Protein AF-A0A8T4EN71-F1 (afdb_monomer)

Solvent-accessible surface area (backbone atoms only — not comparable to full-atom values): 30707 Å² total; per-residue (Å²): 135,81,90,86,86,80,92,81,84,89,87,89,79,89,80,90,75,80,80,74,76,80,65,79,65,81,75,84,88,74,56,52,52,100,73,46,20,39,49,90,77,58,24,42,78,34,82,88,40,61,31,18,30,46,72,90,82,45,55,76,68,46,44,52,50,46,20,61,64,39,65,84,54,93,65,54,33,30,59,75,48,68,47,80,48,103,48,77,50,21,33,43,33,35,34,26,35,52,88,79,65,52,72,52,74,44,46,31,49,75,70,35,83,61,86,68,72,47,91,58,70,93,58,68,50,77,35,96,89,71,47,74,32,45,45,30,35,79,53,90,45,40,64,51,81,51,93,90,62,90,81,74,81,53,67,31,57,51,50,28,46,74,71,61,17,50,79,48,78,40,86,51,100,91,44,80,46,51,28,23,34,35,82,64,55,49,71,36,48,18,62,44,47,66,69,65,71,50,78,73,69,48,67,52,46,76,68,46,40,61,45,89,77,63,80,91,57,81,55,36,16,15,25,61,73,67,45,63,23,53,18,65,53,56,38,21,33,62,65,77,38,62,31,31,31,83,35,65,42,60,71,76,82,50,41,54,85,73,38,72,50,72,79,74,60,84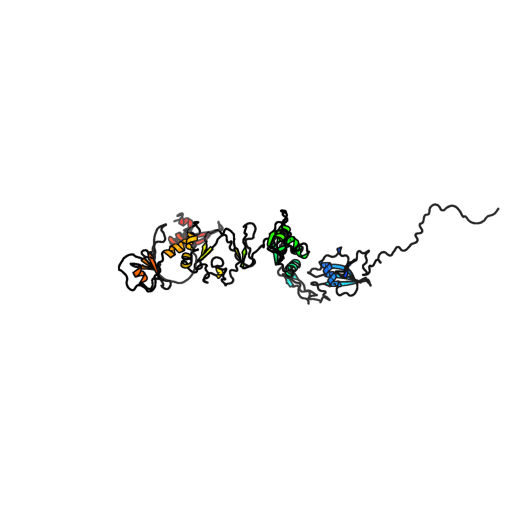,90,79,59,71,102,70,45,31,83,97,34,88,55,80,51,67,23,45,53,52,65,48,18,44,59,50,38,60,44,55,51,63,45,66,46,96,50,40,48,29,51,29,46,74,66,71,77,72,61,64,53,98,90,39,22,22,60,84,19,45,82,27,15,48,89,66,81,40,26,83,20,72,36,65,64,58,35,45,72,35,87,64,47,39,67,59,51,64,77,55,90,62,88,52,27,52,65,66,44,48,54,38,58,63,47,73,50,53,46,70,52,64,88,77,58,55,92,75,65,78,92,57,82,54,42,14,18,18,30,46,51,92,86,58,87,60,94,53,72,56,54,52,45,65,24,50,19,67,55,57,25,33,42,36,85,63,30,46,27,30,31,86,38,65,49,70,63,87,80,75,93,43,93,92,69,74,86,83,90,84,82,88,82,84,88,81,89,86,85,86,88,81,80,92,66,86,72,57,65,30,62,50,49,30,45,71,73,59,17,48,80,44,81,42,78,35,86,89,74,78,45,77,44,51,32,22,35,33,84,88,71,54,74,40,46,21,61,46,43,67,70,60,76,47,135

Nearest PDB structures (foldseek):
  3ka5-assembly1_A  TM=4.437E-01  e=6.310E+00  Clostridium acetobutylicum
  3q6c-assembly4_D  TM=4.596E-01  e=3.217E+00  Klebsiella variicola At-22
  7kvc-assembly1_A  TM=3.735E-01  e=4.766E+00  Mal de Rio Cuarto virus
  7wta-assembly1_B  TM=4.290E-01  e=1.941E+00  Homo sapiens
  3er0-assembly2_B  TM=2.800E-01  e=2.718E+00  Saccharomyces cerevisiae

Structure (mmCIF, N/CA/C/O backbone):
data_AF-A0A8T4EN71-F1
#
_entry.id   AF-A0A8T4EN71-F1
#
loop_
_atom_site.group_PDB
_atom_site.id
_atom_site.type_symbol
_atom_site.label_atom_id
_atom_site.label_alt_id
_atom_site.label_comp_id
_atom_site.label_asym_id
_atom_site.label_entity_id
_atom_site.label_seq_id
_atom_site.pdbx_PDB_ins_code
_atom_site.Cartn_x
_atom_site.Cartn_y
_atom_site.Cartn_z
_atom_site.occupancy
_atom_site.B_iso_or_equiv
_atom_site.auth_seq_id
_atom_site.auth_comp_id
_atom_site.auth_asym_id
_atom_site.auth_atom_id
_atom_site.pdbx_PDB_model_num
ATOM 1 N N . MET A 1 1 ? 93.167 -12.500 -90.443 1.00 37.47 1 MET A N 1
ATOM 2 C CA . MET A 1 1 ? 93.469 -11.074 -90.681 1.00 37.47 1 MET A CA 1
ATOM 3 C C . MET A 1 1 ? 92.365 -10.246 -90.052 1.00 37.47 1 MET A C 1
ATOM 5 O O . MET A 1 1 ? 91.236 -10.373 -90.487 1.00 37.47 1 MET A O 1
ATOM 9 N N . LYS A 1 2 ? 92.750 -9.450 -89.051 1.00 39.34 2 LYS A N 1
ATOM 10 C CA . LYS A 1 2 ? 92.153 -8.197 -88.561 1.00 39.34 2 LYS A CA 1
ATOM 11 C C . LYS A 1 2 ? 90.715 -8.236 -88.004 1.00 39.34 2 LYS A C 1
ATOM 13 O O . LYS A 1 2 ? 89.764 -8.407 -88.746 1.00 39.34 2 LYS A O 1
ATOM 18 N N . THR A 1 3 ? 90.552 -8.258 -86.677 1.00 40.66 3 THR A N 1
ATOM 19 C CA . THR A 1 3 ? 90.273 -7.085 -85.805 1.00 40.66 3 THR A CA 1
ATOM 20 C C . THR A 1 3 ? 89.081 -6.239 -86.266 1.00 40.66 3 THR A C 1
ATOM 22 O O . THR A 1 3 ? 89.237 -5.473 -87.208 1.00 40.66 3 THR A O 1
ATOM 25 N N . GLN A 1 4 ? 87.953 -6.285 -85.542 1.00 45.09 4 GLN A N 1
ATOM 26 C CA . GLN A 1 4 ? 87.479 -5.194 -84.667 1.00 45.09 4 GLN A CA 1
ATOM 27 C C . GLN A 1 4 ? 86.001 -5.361 -84.244 1.00 45.09 4 GLN A C 1
ATOM 29 O O . GLN A 1 4 ? 85.136 -5.663 -85.053 1.00 45.09 4 GLN A O 1
ATOM 34 N N . LEU A 1 5 ? 85.784 -5.070 -82.957 1.00 43.88 5 LEU A N 1
ATOM 35 C CA . LEU A 1 5 ? 84.558 -4.648 -82.270 1.00 43.88 5 LEU A CA 1
ATOM 36 C C . LEU A 1 5 ? 83.468 -5.671 -81.869 1.00 43.88 5 LEU A C 1
ATOM 38 O O . LEU A 1 5 ? 82.535 -5.970 -82.600 1.00 43.88 5 LEU A O 1
ATOM 42 N N . LEU A 1 6 ? 83.567 -6.022 -80.577 1.00 41.00 6 LEU A N 1
ATOM 43 C CA . LEU A 1 6 ? 82.520 -5.919 -79.544 1.00 41.00 6 LEU A CA 1
ATOM 44 C C . LEU A 1 6 ? 81.385 -6.959 -79.527 1.00 41.00 6 LEU A C 1
ATOM 46 O O . LEU A 1 6 ? 80.257 -6.712 -79.928 1.00 41.00 6 LEU A O 1
ATOM 50 N N . ILE A 1 7 ? 81.738 -8.109 -78.941 1.00 45.28 7 ILE A N 1
ATOM 51 C CA . ILE A 1 7 ? 81.052 -8.819 -77.841 1.00 45.28 7 ILE A CA 1
ATOM 52 C C . ILE A 1 7 ? 79.532 -8.588 -77.760 1.00 45.28 7 ILE A C 1
ATOM 54 O O . ILE A 1 7 ? 79.043 -7.768 -76.987 1.00 45.28 7 ILE A O 1
ATOM 58 N N . ALA A 1 8 ? 78.795 -9.415 -78.495 1.00 44.38 8 ALA A N 1
ATOM 59 C CA . ALA A 1 8 ? 77.425 -9.785 -78.180 1.00 44.38 8 ALA A CA 1
ATOM 60 C C . ALA A 1 8 ? 77.404 -11.302 -77.962 1.00 44.38 8 ALA A C 1
ATOM 62 O O . ALA A 1 8 ? 77.708 -12.063 -78.879 1.00 44.38 8 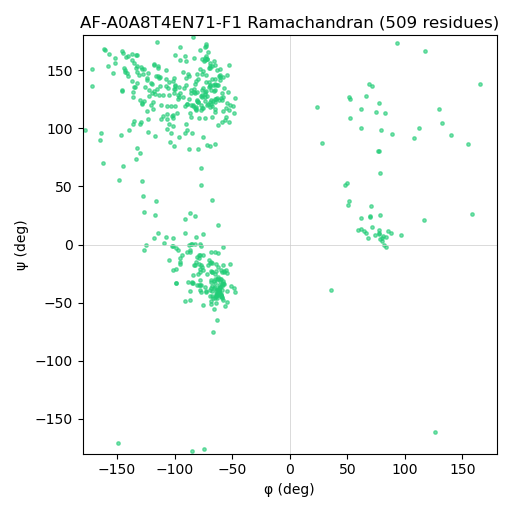ALA A O 1
ATOM 63 N N . GLY A 1 9 ? 77.068 -11.737 -76.749 1.00 48.00 9 GLY A N 1
ATOM 64 C CA . GLY A 1 9 ? 76.777 -13.141 -76.465 1.00 48.00 9 GLY A CA 1
ATOM 65 C C . GLY A 1 9 ? 77.536 -13.711 -75.273 1.00 48.00 9 GLY A C 1
ATOM 66 O O . GLY A 1 9 ? 78.748 -13.878 -75.327 1.00 48.00 9 GLY A O 1
ATOM 67 N N . LEU A 1 10 ? 76.750 -14.100 -74.263 1.00 49.28 10 LEU A N 1
ATOM 68 C CA . LEU A 1 10 ? 77.079 -15.021 -73.169 1.00 49.28 10 LEU A CA 1
ATOM 69 C C . LEU A 1 10 ? 77.948 -14.455 -72.036 1.00 49.28 10 LEU A C 1
ATOM 71 O O . LEU A 1 10 ? 79.136 -14.728 -71.966 1.00 49.28 10 LEU A O 1
ATOM 75 N N . ILE A 1 11 ? 77.309 -13.717 -71.121 1.00 49.50 11 ILE A N 1
ATOM 76 C CA . ILE A 1 11 ? 77.171 -14.036 -69.680 1.00 49.50 11 ILE A CA 1
ATOM 77 C C . ILE A 1 11 ? 76.048 -13.120 -69.159 1.00 49.50 11 ILE A C 1
ATOM 79 O O . ILE A 1 11 ? 76.274 -11.984 -68.762 1.00 49.50 11 ILE A O 1
ATOM 83 N N . VAL A 1 12 ? 74.804 -13.598 -69.221 1.00 45.81 12 VAL A N 1
ATOM 84 C CA . VAL A 1 12 ? 73.702 -13.094 -68.383 1.00 45.81 12 VAL A CA 1
ATOM 85 C C . VAL A 1 12 ? 73.000 -14.327 -67.830 1.00 45.81 12 VAL A C 1
ATOM 87 O O . VAL A 1 12 ? 71.949 -14.754 -68.291 1.00 45.81 12 VAL A O 1
ATOM 90 N N . ALA A 1 13 ? 73.675 -14.958 -66.878 1.00 53.22 13 ALA A N 1
ATOM 91 C CA . ALA A 1 13 ? 73.087 -15.889 -65.936 1.00 53.22 13 ALA A CA 1
ATOM 92 C C . ALA A 1 13 ? 73.497 -15.386 -64.548 1.00 53.22 13 ALA A C 1
ATOM 94 O O . ALA A 1 13 ? 74.685 -15.215 -64.288 1.00 53.22 13 ALA A O 1
ATOM 95 N N . MET A 1 14 ? 72.494 -15.140 -63.702 1.00 53.19 14 MET A N 1
ATOM 96 C CA . MET A 1 14 ? 72.574 -14.677 -62.309 1.00 53.19 14 MET A CA 1
ATOM 97 C C . MET A 1 14 ? 72.844 -13.191 -62.043 1.00 53.19 14 MET A C 1
ATOM 99 O O . MET A 1 14 ? 73.779 -12.880 -61.326 1.00 53.19 14 MET A O 1
ATOM 103 N N . ILE A 1 15 ? 71.949 -12.301 -62.489 1.00 50.62 15 ILE A N 1
ATOM 104 C CA . ILE A 1 15 ? 71.427 -11.211 -61.637 1.00 50.62 15 ILE A CA 1
ATOM 105 C C . ILE A 1 15 ? 69.964 -10.969 -62.049 1.00 50.62 15 ILE A C 1
ATOM 107 O O . ILE A 1 15 ? 69.681 -10.239 -62.995 1.00 50.62 15 ILE A O 1
ATOM 111 N N . ALA A 1 16 ? 69.024 -11.612 -61.356 1.00 52.84 16 ALA A N 1
ATOM 112 C CA . ALA A 1 16 ? 67.621 -11.215 -61.374 1.00 52.84 16 ALA A CA 1
ATOM 113 C C . ALA A 1 16 ? 67.461 -10.019 -60.422 1.00 52.84 16 ALA A C 1
ATOM 115 O O . ALA A 1 16 ? 67.111 -10.192 -59.259 1.00 52.84 16 ALA A O 1
ATOM 116 N N . ILE A 1 17 ? 67.773 -8.807 -60.893 1.00 53.12 17 ILE A N 1
ATOM 117 C CA . ILE A 1 17 ? 67.278 -7.587 -60.249 1.00 53.12 17 ILE A CA 1
ATOM 118 C C . ILE A 1 17 ? 65.954 -7.268 -60.923 1.00 53.12 17 ILE A C 1
ATOM 120 O O . ILE A 1 17 ? 65.888 -6.831 -62.071 1.00 53.12 17 ILE A O 1
ATOM 124 N N . ILE A 1 18 ? 64.905 -7.575 -60.175 1.00 54.84 18 ILE A N 1
ATOM 125 C CA . ILE A 1 18 ? 63.532 -7.162 -60.391 1.00 54.84 18 ILE A CA 1
ATOM 126 C C . ILE A 1 18 ? 63.550 -5.637 -60.536 1.00 54.84 18 ILE A C 1
ATOM 128 O O . ILE A 1 18 ? 63.739 -4.906 -59.566 1.00 54.84 18 ILE A O 1
ATOM 132 N N . GLY A 1 19 ? 63.388 -5.151 -61.764 1.00 50.03 19 GLY A N 1
ATOM 133 C CA . GLY A 1 19 ? 62.968 -3.781 -61.999 1.00 50.03 19 GLY A CA 1
ATOM 134 C C . GLY A 1 19 ? 61.521 -3.664 -61.546 1.00 50.03 19 GLY A C 1
ATOM 135 O O . GLY A 1 19 ? 60.612 -3.832 -62.353 1.00 50.03 19 GLY A O 1
ATOM 136 N N . CYS A 1 20 ? 61.306 -3.431 -60.251 1.00 47.69 20 CYS A N 1
ATOM 137 C CA . CYS A 1 20 ? 60.018 -2.975 -59.758 1.00 47.69 20 CYS A CA 1
ATOM 138 C C . CYS A 1 20 ? 59.764 -1.613 -60.403 1.00 47.69 20 CYS A C 1
ATOM 140 O O . CYS A 1 20 ? 60.331 -0.601 -59.993 1.00 47.69 20 CYS A O 1
ATOM 142 N N . THR A 1 21 ? 58.914 -1.572 -61.424 1.00 47.97 21 THR A N 1
ATOM 143 C CA . THR A 1 21 ? 58.166 -0.357 -61.722 1.00 47.97 21 THR A CA 1
ATOM 144 C C . THR A 1 21 ? 57.407 -0.015 -60.448 1.00 47.97 21 THR A C 1
ATOM 146 O O . THR A 1 21 ? 56.477 -0.735 -60.084 1.00 47.97 21 THR A O 1
ATOM 149 N N . TYR A 1 22 ? 57.838 1.028 -59.736 1.00 50.06 22 TYR A N 1
ATOM 150 C CA . TYR A 1 22 ? 57.062 1.613 -58.649 1.00 50.06 22 TYR A CA 1
ATOM 151 C C . TYR A 1 22 ? 55.803 2.207 -59.279 1.00 50.06 22 TYR A C 1
ATOM 153 O O . TYR A 1 22 ? 55.768 3.356 -59.711 1.00 50.06 22 TYR A O 1
ATOM 161 N N . GLN A 1 23 ? 54.785 1.366 -59.428 1.00 51.16 23 GLN A N 1
ATOM 162 C CA . GLN A 1 23 ? 53.415 1.828 -59.402 1.00 51.16 23 GLN A CA 1
ATOM 163 C C . GLN A 1 23 ? 53.247 2.349 -57.973 1.00 51.16 23 GLN A C 1
ATOM 165 O O . GLN A 1 23 ? 53.428 1.545 -57.052 1.00 51.16 23 GLN A O 1
ATOM 170 N N . PRO A 1 24 ? 52.996 3.650 -57.737 1.00 55.00 24 PRO A N 1
ATOM 171 C CA . PRO A 1 24 ? 52.486 4.033 -56.434 1.00 55.00 24 PRO A CA 1
ATOM 172 C C . PRO A 1 24 ? 51.260 3.148 -56.215 1.00 55.00 24 PRO A C 1
ATOM 174 O O . PRO A 1 24 ? 50.325 3.170 -57.019 1.00 55.00 24 PRO A O 1
ATOM 177 N N . GLY A 1 25 ? 51.326 2.279 -55.204 1.00 55.00 25 GLY A N 1
ATOM 178 C CA . GLY A 1 25 ? 50.149 1.547 -54.768 1.00 55.00 25 GLY A CA 1
ATOM 179 C C . GLY A 1 25 ? 49.030 2.554 -54.497 1.00 55.00 25 GLY A C 1
ATOM 180 O O . GLY A 1 25 ? 49.333 3.729 -54.246 1.00 55.00 25 GLY A O 1
ATOM 181 N N . PRO A 1 26 ? 47.755 2.141 -54.585 1.00 55.28 26 PRO A N 1
ATOM 182 C CA . PRO A 1 26 ? 46.658 3.015 -54.195 1.00 55.28 26 PRO A CA 1
ATOM 183 C C . PRO A 1 26 ? 47.010 3.626 -52.839 1.00 55.28 26 PRO A C 1
ATOM 185 O O . PRO A 1 26 ? 47.426 2.908 -51.930 1.00 55.28 26 PRO A O 1
ATOM 188 N N . ILE A 1 27 ? 46.965 4.955 -52.752 1.00 54.03 27 ILE A N 1
ATOM 189 C CA . ILE A 1 27 ? 47.216 5.673 -51.505 1.00 54.03 27 ILE A CA 1
ATOM 190 C C . ILE A 1 27 ? 46.168 5.142 -50.523 1.00 54.03 27 ILE A C 1
ATOM 192 O O . ILE A 1 27 ? 44.982 5.423 -50.680 1.00 54.03 27 ILE A O 1
ATOM 196 N N . VAL A 1 28 ? 46.589 4.293 -49.586 1.00 54.38 28 VAL A N 1
ATOM 197 C CA . VAL A 1 28 ? 45.715 3.747 -48.545 1.00 54.38 28 VAL A CA 1
ATOM 198 C C . VAL A 1 28 ? 45.417 4.899 -47.589 1.00 54.38 28 VAL A C 1
ATOM 200 O O . VAL A 1 28 ? 46.356 5.506 -47.073 1.00 54.38 28 VAL A O 1
ATOM 203 N N . GLY A 1 29 ? 44.137 5.238 -47.418 1.00 52.66 29 GLY A N 1
ATOM 204 C CA . GLY A 1 29 ? 43.686 6.357 -46.580 1.00 52.66 29 GLY A CA 1
ATOM 205 C C . GLY A 1 29 ? 42.963 7.494 -47.315 1.00 52.66 29 GLY A C 1
ATOM 206 O O . GLY A 1 29 ? 42.935 8.612 -46.808 1.00 52.66 29 GLY A O 1
ATOM 207 N N . ASN A 1 30 ? 42.405 7.248 -48.505 1.00 61.62 30 ASN A N 1
ATOM 208 C CA . ASN A 1 30 ? 41.468 8.174 -49.164 1.00 61.62 30 ASN A CA 1
ATOM 209 C C . ASN A 1 30 ? 40.150 7.485 -49.563 1.00 61.62 30 ASN A C 1
ATOM 211 O O . ASN A 1 30 ? 39.515 7.845 -50.552 1.00 61.62 30 ASN A O 1
ATOM 215 N N . ASP A 1 31 ? 39.782 6.447 -48.824 1.00 79.12 31 ASP A N 1
ATOM 216 C CA . ASP A 1 31 ? 38.497 5.766 -48.877 1.00 79.12 31 ASP A CA 1
ATOM 217 C C . ASP A 1 31 ? 37.531 6.478 -47.930 1.00 79.12 31 ASP A C 1
ATOM 219 O O . ASP A 1 31 ? 37.3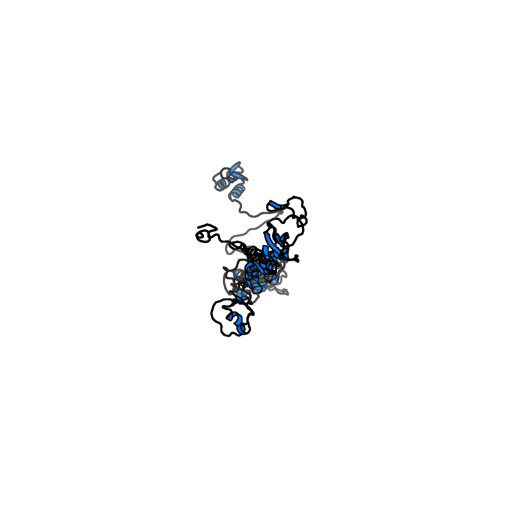81 6.124 -46.765 1.00 79.12 31 ASP A O 1
ATOM 223 N N . LYS A 1 32 ? 36.951 7.566 -48.438 1.00 83.00 32 LYS A N 1
ATOM 224 C CA . LYS A 1 32 ? 35.867 8.281 -47.772 1.00 83.00 32 LYS A CA 1
ATOM 225 C C . LYS A 1 32 ? 34.532 7.880 -48.388 1.00 83.00 32 LYS A C 1
ATOM 227 O O . LYS A 1 32 ? 34.436 7.832 -49.617 1.00 83.00 32 LYS A O 1
ATOM 232 N N . ASP A 1 33 ? 33.529 7.639 -47.553 1.00 83.25 33 ASP A N 1
ATOM 233 C CA . ASP A 1 33 ? 32.143 7.473 -47.999 1.00 83.25 33 ASP A CA 1
ATOM 234 C C . ASP A 1 33 ? 31.498 8.823 -48.397 1.00 83.25 33 ASP A C 1
ATOM 236 O O . ASP A 1 33 ? 32.147 9.877 -48.405 1.00 83.25 33 ASP A O 1
ATOM 240 N N . GLU A 1 34 ? 30.208 8.807 -48.745 1.00 85.06 34 GLU A N 1
ATOM 241 C CA . GLU A 1 34 ? 29.446 10.006 -49.139 1.00 85.06 34 GLU A CA 1
ATOM 242 C C . GLU A 1 34 ? 29.331 11.058 -48.016 1.00 85.06 34 GLU A C 1
ATOM 244 O O . GLU A 1 34 ? 29.106 12.238 -48.300 1.00 85.06 34 GLU A O 1
ATOM 249 N N . HIS A 1 35 ? 29.547 10.659 -46.759 1.00 83.19 35 HIS A N 1
ATOM 250 C CA . HIS A 1 35 ? 29.538 11.515 -45.571 1.00 83.19 35 HIS A CA 1
ATOM 251 C C . HIS A 1 35 ? 30.951 11.933 -45.118 1.00 83.19 35 HIS A C 1
ATOM 253 O O . HIS A 1 35 ? 31.116 12.749 -44.203 1.00 83.19 35 HIS A O 1
ATOM 259 N N . GLY A 1 36 ? 31.989 11.443 -45.800 1.00 86.31 36 GLY A N 1
ATOM 260 C CA . GLY A 1 36 ? 33.386 11.747 -45.517 1.00 86.31 36 GLY A CA 1
ATOM 261 C C . GLY A 1 36 ? 34.041 10.828 -44.482 1.00 86.31 36 GLY A C 1
ATOM 262 O O . GLY A 1 36 ? 35.157 11.141 -44.057 1.00 86.31 36 GLY A O 1
ATOM 263 N N . CYS A 1 37 ? 33.387 9.732 -44.089 1.00 90.19 37 CYS A N 1
ATOM 264 C CA . CYS A 1 37 ? 33.881 8.774 -43.102 1.00 90.19 37 CYS A CA 1
ATOM 265 C C . CYS A 1 37 ? 34.970 7.886 -43.699 1.00 90.19 37 CYS A C 1
ATOM 267 O O . CYS A 1 37 ? 34.830 7.399 -44.817 1.00 90.19 37 CYS A O 1
ATOM 269 N N . ILE A 1 38 ? 36.065 7.683 -42.961 1.00 89.88 38 ILE A N 1
ATOM 270 C CA . ILE A 1 38 ? 37.208 6.886 -43.422 1.00 89.88 38 ILE A CA 1
ATOM 271 C C . ILE A 1 38 ? 37.007 5.426 -43.002 1.00 89.88 38 ILE A C 1
ATOM 273 O O . ILE A 1 38 ? 37.353 5.043 -41.879 1.00 89.88 38 ILE A O 1
ATOM 277 N N . GLU A 1 39 ? 36.482 4.612 -43.915 1.00 83.88 39 GLU A N 1
ATOM 278 C CA . GLU A 1 39 ? 36.129 3.211 -43.650 1.00 83.88 39 GLU A CA 1
ATOM 279 C C . GLU A 1 39 ? 37.348 2.361 -43.257 1.00 83.88 39 GLU A C 1
ATOM 281 O O . GLU A 1 39 ? 37.277 1.555 -42.330 1.00 83.88 39 GLU A O 1
ATOM 286 N N . SER A 1 40 ? 38.509 2.567 -43.889 1.00 86.50 40 SER A N 1
ATOM 287 C CA . SER A 1 40 ? 39.761 1.872 -43.545 1.00 86.50 40 SER A CA 1
ATOM 288 C C . SER A 1 40 ? 40.266 2.186 -42.142 1.00 86.50 40 SER A C 1
ATOM 290 O O . SER A 1 40 ? 41.013 1.395 -41.563 1.00 86.50 40 SER A O 1
ATOM 292 N N . ALA A 1 41 ? 39.857 3.325 -41.585 1.00 85.38 41 ALA A N 1
ATOM 293 C CA . ALA A 1 41 ? 40.091 3.685 -40.198 1.00 85.38 41 ALA A CA 1
ATOM 294 C C . ALA A 1 41 ? 38.935 3.231 -39.292 1.00 85.38 41 ALA A C 1
ATOM 296 O O . ALA A 1 41 ? 38.910 3.616 -38.133 1.00 85.38 41 ALA A O 1
ATOM 297 N N . GLY A 1 42 ? 37.994 2.423 -39.775 1.00 88.19 42 GLY A N 1
ATOM 298 C CA . GLY A 1 42 ? 36.874 1.889 -39.004 1.00 88.19 42 GLY A CA 1
ATOM 299 C C . GLY A 1 42 ? 35.722 2.869 -38.780 1.00 88.19 42 GLY A C 1
ATOM 300 O O . GLY A 1 42 ? 34.788 2.528 -38.073 1.00 88.19 42 GLY A O 1
ATOM 301 N N . TYR A 1 43 ? 35.754 4.073 -39.349 1.00 92.75 43 TYR A N 1
ATOM 302 C CA . TYR A 1 43 ? 34.643 5.007 -39.181 1.00 92.75 43 TYR A CA 1
ATOM 303 C C . TYR A 1 43 ? 33.535 4.715 -40.186 1.00 92.75 43 TYR A C 1
ATOM 305 O O . TYR A 1 43 ? 33.802 4.580 -41.379 1.00 92.75 43 TYR A O 1
ATOM 313 N N . SER A 1 44 ? 32.296 4.694 -39.710 1.00 92.50 44 SER A N 1
ATOM 314 C CA . SER A 1 44 ? 31.092 4.599 -40.537 1.00 92.50 44 SER A CA 1
ATOM 315 C C . SER A 1 44 ? 30.108 5.699 -40.162 1.00 92.50 44 SER A C 1
ATOM 317 O O . SER A 1 44 ? 30.085 6.140 -39.011 1.00 92.50 44 SER A O 1
ATOM 319 N N . TRP A 1 45 ? 29.296 6.147 -41.120 1.00 93.75 45 TRP A N 1
ATOM 320 C CA . TRP A 1 45 ? 28.244 7.120 -40.840 1.00 93.75 45 TRP A CA 1
ATOM 321 C C . TRP A 1 45 ? 27.178 6.539 -39.908 1.00 93.75 45 TRP A C 1
ATOM 323 O O . TRP A 1 45 ? 26.567 5.514 -40.211 1.00 93.75 45 TRP A O 1
ATOM 333 N N . ASP A 1 46 ? 26.933 7.232 -38.800 1.00 94.25 46 ASP A N 1
ATOM 334 C CA . ASP A 1 46 ? 25.870 6.933 -37.852 1.00 94.25 46 ASP A CA 1
ATOM 335 C C . ASP A 1 46 ? 24.761 7.980 -38.007 1.00 94.25 46 ASP A C 1
ATOM 337 O O . ASP A 1 46 ? 24.958 9.168 -37.737 1.00 94.25 46 ASP A O 1
ATOM 341 N N . ALA A 1 47 ? 23.594 7.547 -38.487 1.00 90.88 47 ALA A N 1
ATOM 342 C CA . ALA A 1 47 ? 22.466 8.438 -38.741 1.00 90.88 47 ALA A CA 1
ATOM 343 C C . ALA A 1 47 ? 21.803 8.948 -37.453 1.00 90.88 47 ALA A C 1
ATOM 345 O O . ALA A 1 47 ? 21.214 10.030 -37.471 1.00 90.88 47 ALA A O 1
ATOM 346 N N . ASP A 1 48 ? 21.911 8.202 -36.351 1.00 90.88 48 ASP A N 1
ATOM 347 C CA . ASP A 1 48 ? 21.310 8.571 -35.075 1.00 90.88 48 ASP A CA 1
ATOM 348 C C . ASP A 1 48 ? 22.140 9.630 -34.355 1.00 90.88 48 ASP A C 1
ATOM 350 O O . ASP A 1 48 ? 21.565 10.511 -33.709 1.00 90.88 48 ASP A O 1
ATOM 354 N N . ILE A 1 49 ? 23.466 9.574 -34.492 1.00 94.81 49 ILE A N 1
ATOM 355 C CA . ILE A 1 49 ? 24.400 10.582 -33.971 1.00 94.81 49 ILE A CA 1
ATOM 356 C C . ILE A 1 49 ? 24.558 11.757 -34.950 1.00 94.81 49 ILE A C 1
ATOM 358 O O . ILE A 1 49 ? 24.740 12.896 -34.523 1.00 94.81 49 ILE A O 1
ATOM 362 N N . GLY A 1 50 ? 24.465 11.504 -36.258 1.00 93.50 50 GLY A N 1
ATOM 363 C CA . GLY A 1 50 ? 24.693 12.501 -37.307 1.00 93.50 50 GLY A CA 1
ATOM 364 C C . GLY A 1 50 ? 26.176 12.774 -37.584 1.00 93.50 50 GLY A C 1
ATOM 365 O O . GLY A 1 50 ? 26.526 13.868 -38.030 1.00 93.50 50 GLY A O 1
ATOM 366 N N . ALA A 1 51 ? 27.054 11.808 -37.302 1.00 96.44 51 ALA A N 1
ATOM 367 C CA . ALA A 1 51 ? 28.499 11.917 -37.491 1.00 96.44 51 ALA A CA 1
ATOM 368 C C . ALA A 1 51 ? 29.122 10.578 -37.907 1.00 96.44 51 ALA A C 1
ATOM 370 O O . ALA A 1 51 ? 28.517 9.516 -37.775 1.00 96.44 51 ALA A O 1
ATOM 371 N N . CYS A 1 52 ? 30.368 10.624 -38.377 1.00 96.56 52 CYS A N 1
ATOM 372 C CA . CYS A 1 52 ? 31.180 9.424 -38.538 1.00 96.56 52 CYS A CA 1
ATOM 373 C C . CYS A 1 52 ? 31.641 8.936 -37.165 1.00 96.56 52 CYS A C 1
ATOM 375 O O . CYS A 1 52 ? 32.297 9.684 -36.435 1.00 96.56 52 CYS A O 1
ATOM 377 N N . THR A 1 53 ? 31.336 7.691 -36.820 1.00 96.00 53 THR A N 1
ATOM 378 C CA . THR A 1 53 ? 31.686 7.111 -35.520 1.00 96.00 53 THR A CA 1
ATOM 379 C C . THR A 1 53 ? 32.305 5.731 -35.684 1.00 96.00 53 THR A C 1
ATOM 381 O O . THR A 1 53 ? 32.202 5.087 -36.732 1.00 96.00 53 THR A O 1
ATOM 384 N N . ARG A 1 54 ? 32.972 5.282 -34.624 1.00 93.25 54 ARG A N 1
ATOM 385 C CA . ARG A 1 54 ? 33.221 3.867 -34.363 1.00 93.25 54 ARG A CA 1
ATOM 386 C C . ARG A 1 54 ? 32.254 3.458 -33.272 1.00 93.25 54 ARG A C 1
ATOM 388 O O . ARG A 1 54 ? 32.564 3.579 -32.092 1.00 93.25 54 ARG A O 1
ATOM 395 N N . SER A 1 55 ? 31.061 3.036 -33.664 1.00 80.06 55 SER A N 1
ATOM 396 C CA . SER A 1 55 ? 29.961 2.777 -32.728 1.00 80.06 55 SER A CA 1
ATOM 397 C C . SER A 1 55 ? 30.304 1.757 -31.635 1.00 80.06 55 SER A C 1
ATOM 399 O O . SER A 1 55 ? 29.723 1.809 -30.562 1.00 80.06 55 SER A O 1
ATOM 401 N N . TRP A 1 56 ? 31.287 0.875 -31.852 1.00 85.69 56 TRP A N 1
ATOM 402 C CA . TRP A 1 56 ? 31.762 -0.076 -30.839 1.00 85.69 56 TRP A CA 1
ATOM 403 C C . TRP A 1 56 ? 32.706 0.519 -29.779 1.00 85.69 56 TRP A C 1
ATOM 405 O O . TRP A 1 56 ? 33.026 -0.172 -28.815 1.00 85.69 56 TRP A O 1
ATOM 415 N N . GLU A 1 57 ? 33.217 1.741 -29.970 1.00 90.38 57 GLU A N 1
ATOM 416 C CA . GLU A 1 57 ? 34.090 2.430 -29.002 1.00 90.38 57 GLU A CA 1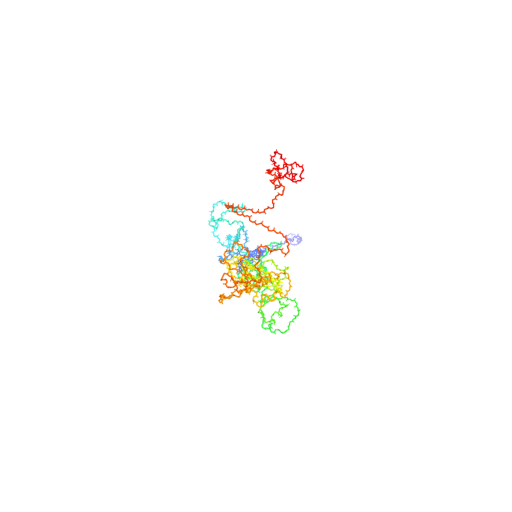
ATOM 417 C C . GLU A 1 57 ? 33.303 3.338 -28.047 1.00 90.38 57 GLU A C 1
ATOM 419 O O . GLU A 1 57 ? 33.882 3.838 -27.086 1.00 90.38 57 GLU A O 1
ATOM 424 N N . LEU A 1 58 ? 32.007 3.545 -28.303 1.00 92.38 58 LEU A N 1
ATOM 425 C CA . LEU A 1 58 ? 31.139 4.420 -27.522 1.00 92.38 58 LEU A CA 1
ATOM 426 C C . LEU A 1 58 ? 30.121 3.587 -26.744 1.00 92.38 58 LEU A C 1
ATOM 428 O O . LEU A 1 58 ? 29.404 2.775 -27.328 1.00 92.38 58 LEU A O 1
ATOM 432 N N . ASP A 1 59 ? 30.019 3.818 -25.439 1.00 91.19 59 ASP A N 1
ATOM 433 C CA . ASP A 1 59 ? 28.851 3.391 -24.671 1.00 91.19 59 ASP A CA 1
ATOM 434 C C . ASP A 1 59 ? 27.625 4.276 -24.982 1.00 91.19 59 ASP A C 1
ATOM 436 O O . ASP A 1 59 ? 27.727 5.316 -25.640 1.00 91.19 59 ASP A O 1
ATOM 440 N N . GLU A 1 60 ? 26.437 3.878 -24.519 1.00 89.44 60 GLU A N 1
ATOM 441 C CA . GLU A 1 60 ? 25.190 4.604 -24.805 1.00 89.44 60 GLU A CA 1
ATOM 442 C C . GLU A 1 60 ? 25.217 6.063 -24.319 1.00 89.44 60 GLU A C 1
ATOM 444 O O . GLU A 1 60 ? 24.660 6.958 -24.964 1.00 89.44 60 GLU A O 1
ATOM 449 N N . SER A 1 61 ? 25.899 6.330 -23.201 1.00 88.44 61 SER A N 1
ATOM 450 C CA . SER A 1 61 ? 26.011 7.672 -22.635 1.00 88.44 61 SER A CA 1
ATOM 451 C C . SER A 1 61 ? 26.942 8.554 -23.473 1.00 88.44 61 SER A C 1
ATOM 453 O O . SER A 1 61 ? 26.605 9.704 -23.769 1.00 88.44 61 SER A O 1
ATOM 455 N N . GLN A 1 62 ? 28.048 7.985 -23.957 1.00 95.38 62 GLN A N 1
ATOM 456 C CA . GLN A 1 62 ? 28.985 8.635 -24.869 1.00 95.38 62 GLN A CA 1
ATOM 457 C C . GLN A 1 62 ? 28.358 8.875 -26.248 1.00 95.38 62 GLN A C 1
ATOM 459 O O . GLN A 1 62 ? 28.535 9.949 -26.823 1.00 95.38 62 GLN A O 1
ATOM 464 N N . ALA A 1 63 ? 27.570 7.926 -26.763 1.00 93.94 63 ALA A N 1
ATOM 465 C CA . ALA A 1 63 ? 26.825 8.073 -28.012 1.00 93.94 63 ALA A CA 1
ATOM 466 C C . ALA A 1 63 ? 25.778 9.198 -27.920 1.00 93.94 63 ALA A C 1
ATOM 468 O O . ALA A 1 63 ? 25.685 10.046 -28.813 1.00 93.94 63 ALA A O 1
ATOM 469 N N . LYS A 1 64 ? 25.037 9.272 -26.805 1.00 94.62 64 LYS A N 1
ATOM 470 C CA . LYS A 1 64 ? 24.095 10.368 -26.528 1.00 94.62 64 LYS A CA 1
ATOM 471 C C . LYS A 1 64 ? 24.811 11.719 -26.415 1.00 94.62 64 LYS A C 1
ATOM 473 O O . LYS A 1 64 ? 24.335 12.705 -26.979 1.00 94.62 64 LYS A O 1
ATOM 478 N N . ALA A 1 65 ? 25.959 11.772 -25.741 1.00 94.31 65 ALA A N 1
ATOM 479 C CA . ALA A 1 65 ? 26.766 12.985 -25.626 1.00 94.31 65 ALA A CA 1
ATOM 480 C C . ALA A 1 65 ? 27.303 13.452 -26.987 1.00 94.31 65 ALA A C 1
ATOM 482 O O . ALA A 1 65 ? 27.194 14.631 -27.325 1.00 94.31 65 ALA A O 1
ATOM 483 N N . ALA A 1 66 ? 27.804 12.521 -27.803 1.00 96.44 66 ALA A N 1
ATOM 484 C CA . ALA A 1 66 ? 28.244 12.791 -29.165 1.00 96.44 66 ALA A CA 1
ATOM 485 C C . ALA A 1 66 ? 27.100 13.342 -30.026 1.00 96.44 66 ALA A C 1
ATOM 487 O O . ALA A 1 66 ? 27.279 14.345 -30.712 1.00 96.44 66 ALA A O 1
ATOM 488 N N . LYS A 1 67 ? 25.899 12.760 -29.934 1.00 96.19 67 LYS A N 1
ATOM 489 C CA . LYS A 1 67 ? 24.708 13.252 -30.641 1.00 96.19 67 LYS A CA 1
ATOM 490 C C . LYS A 1 67 ? 24.372 14.696 -30.268 1.00 96.19 67 LYS A C 1
ATOM 492 O O . LYS A 1 67 ? 24.122 15.514 -31.149 1.00 96.19 67 LYS A O 1
ATOM 497 N N . ILE A 1 68 ? 24.391 15.024 -28.977 1.00 93.44 68 ILE A N 1
ATOM 498 C CA . ILE A 1 68 ? 24.135 16.389 -28.492 1.00 93.44 68 ILE A CA 1
ATOM 499 C C . ILE A 1 68 ? 25.212 17.352 -29.006 1.00 93.44 68 ILE A C 1
ATOM 501 O O . ILE A 1 68 ? 24.873 18.410 -29.528 1.00 93.44 68 ILE A O 1
ATOM 505 N N . ALA A 1 69 ? 26.491 16.971 -28.922 1.00 93.56 69 ALA A N 1
ATOM 506 C CA . ALA A 1 69 ? 27.616 17.776 -29.401 1.00 93.56 69 ALA A CA 1
ATOM 507 C C . ALA A 1 69 ? 27.563 18.054 -30.913 1.00 93.56 69 ALA A C 1
ATOM 509 O O . ALA A 1 69 ? 27.967 19.126 -31.365 1.00 93.56 69 ALA A O 1
ATOM 510 N N . VAL A 1 70 ? 27.074 17.088 -31.694 1.00 94.25 70 VAL A N 1
ATOM 511 C CA . VAL A 1 70 ? 27.000 17.158 -33.159 1.00 94.25 70 VAL A CA 1
ATOM 512 C C . VAL A 1 70 ? 25.752 17.898 -33.641 1.00 94.25 70 VAL A C 1
ATOM 514 O O . VAL A 1 70 ? 25.824 18.601 -34.647 1.00 94.25 70 VAL A O 1
ATOM 517 N N . ALA A 1 71 ? 24.629 17.807 -32.922 1.00 90.44 71 ALA A N 1
ATOM 518 C CA . ALA A 1 71 ? 23.343 18.396 -33.305 1.00 90.44 71 ALA A CA 1
ATOM 519 C C . ALA A 1 71 ? 23.375 19.873 -33.776 1.00 90.44 71 ALA A C 1
ATOM 521 O O . ALA A 1 71 ? 22.670 20.185 -34.740 1.00 90.44 71 ALA A O 1
ATOM 522 N N . PRO A 1 72 ? 24.142 20.803 -33.166 1.00 84.12 72 PRO A N 1
ATOM 523 C CA . PRO A 1 72 ? 24.195 22.193 -33.634 1.00 84.12 72 PRO A CA 1
ATOM 524 C C . PRO A 1 72 ? 25.081 22.409 -34.874 1.00 84.12 72 PRO A C 1
ATOM 526 O O . PRO A 1 72 ? 25.095 23.509 -35.434 1.00 84.12 72 PRO A O 1
ATOM 529 N N . LEU A 1 73 ? 25.849 21.407 -35.310 1.00 81.50 73 LEU A N 1
ATOM 530 C CA . LEU A 1 73 ? 26.790 21.534 -36.418 1.00 81.50 73 LEU A CA 1
ATOM 531 C C . LEU A 1 73 ? 26.078 21.387 -37.768 1.00 81.50 73 LEU A C 1
ATOM 533 O O . LEU A 1 73 ? 25.232 20.526 -37.975 1.00 81.50 73 LEU A O 1
ATOM 537 N N . SER A 1 74 ? 26.458 22.229 -38.728 1.00 81.38 74 SER A N 1
ATOM 538 C CA . SER A 1 74 ? 25.882 22.240 -40.086 1.00 81.38 74 SER A CA 1
ATOM 539 C C . SER A 1 74 ? 26.761 21.547 -41.131 1.00 81.38 74 SER A C 1
ATOM 541 O O . SER A 1 74 ? 26.474 21.597 -42.328 1.00 81.38 74 SER A O 1
ATOM 543 N N . TYR A 1 75 ? 27.855 20.928 -40.695 1.00 83.12 75 TYR A N 1
ATOM 544 C CA . TYR A 1 75 ? 28.852 20.282 -41.540 1.00 83.12 75 TYR A CA 1
ATOM 545 C C . TYR A 1 75 ? 29.200 18.894 -40.990 1.00 83.12 75 TYR A C 1
ATOM 547 O O . TYR A 1 75 ? 29.121 18.687 -39.779 1.00 83.12 75 TYR A O 1
ATOM 555 N N . PRO A 1 76 ? 29.605 17.946 -41.854 1.00 86.12 76 PRO A N 1
ATOM 556 C CA . PRO A 1 76 ? 29.918 16.589 -41.429 1.00 86.12 76 PRO A CA 1
ATOM 557 C C . PRO A 1 76 ? 31.201 16.546 -40.593 1.00 86.12 76 PRO A C 1
ATOM 559 O O . PRO A 1 76 ? 32.215 17.178 -40.924 1.00 86.12 76 PRO A O 1
ATOM 562 N N . VAL A 1 77 ? 31.150 15.764 -39.520 1.00 95.25 77 VAL A N 1
ATOM 563 C CA . VAL A 1 77 ? 32.247 15.574 -38.570 1.00 95.25 77 VAL A CA 1
ATOM 564 C C . VAL A 1 77 ? 32.448 14.097 -38.248 1.00 95.25 77 VAL A C 1
ATOM 566 O O . VAL A 1 77 ? 31.581 13.260 -38.498 1.00 95.25 77 VAL A O 1
ATOM 569 N N . THR A 1 78 ? 33.610 13.796 -37.685 1.00 96.12 78 THR A N 1
ATOM 570 C CA . THR A 1 78 ? 33.983 12.503 -37.124 1.00 96.12 78 THR A CA 1
ATOM 571 C C . THR A 1 78 ? 34.151 12.654 -35.618 1.00 96.12 78 THR A C 1
ATOM 573 O O . THR A 1 78 ? 34.869 13.552 -35.175 1.00 96.12 78 THR A O 1
ATOM 576 N N . VAL A 1 79 ? 33.504 11.786 -34.842 1.00 97.00 79 VAL A N 1
ATOM 577 C CA . VAL A 1 79 ? 33.710 11.686 -33.390 1.00 97.00 79 VAL A CA 1
ATOM 578 C C . VAL A 1 79 ? 35.015 10.943 -33.160 1.00 97.00 79 VAL A C 1
ATOM 580 O O . VAL A 1 79 ? 35.136 9.788 -33.559 1.00 97.00 79 VAL A O 1
ATOM 583 N N . ILE A 1 80 ? 36.003 11.617 -32.576 1.00 95.81 80 ILE A N 1
ATOM 584 C CA . ILE A 1 80 ? 37.336 11.049 -32.360 1.00 95.81 80 ILE A CA 1
ATOM 585 C C . ILE A 1 80 ? 37.420 10.362 -31.002 1.00 95.81 80 ILE A C 1
ATOM 587 O O . ILE A 1 80 ? 37.909 9.240 -30.919 1.00 95.81 80 ILE A O 1
ATOM 591 N N . GLU A 1 81 ? 36.966 11.045 -29.955 1.00 94.88 81 GLU A N 1
ATOM 592 C CA . GLU A 1 81 ? 37.038 10.575 -28.575 1.00 94.88 81 GLU A CA 1
ATOM 593 C C . GLU A 1 81 ? 35.917 11.223 -27.755 1.00 94.88 81 GLU A C 1
ATOM 595 O O . GLU A 1 81 ? 35.513 12.357 -28.025 1.00 94.88 81 GLU A O 1
ATOM 600 N N . VAL A 1 82 ? 35.404 10.495 -26.763 1.00 96.00 82 VAL A N 1
ATOM 601 C CA . VAL A 1 82 ? 34.429 11.007 -25.796 1.00 96.00 82 VAL A CA 1
ATOM 602 C C . VAL A 1 82 ? 34.924 10.684 -24.392 1.00 96.00 82 VAL A C 1
ATOM 604 O O . VAL A 1 82 ? 34.860 9.536 -23.953 1.00 96.00 82 VAL A O 1
ATOM 607 N N . GLU A 1 83 ? 35.415 11.691 -23.675 1.00 94.81 83 GLU A N 1
ATOM 608 C CA . GLU A 1 83 ? 35.869 11.542 -22.293 1.00 94.81 83 GLU A CA 1
ATOM 609 C C . GLU A 1 83 ? 34.705 11.791 -21.326 1.00 94.81 83 GLU A C 1
ATOM 611 O O . GLU A 1 83 ? 34.105 12.868 -21.311 1.00 94.81 83 GLU A O 1
ATOM 616 N N . THR A 1 84 ? 34.384 10.797 -20.496 1.00 89.81 84 THR A N 1
ATOM 617 C CA . THR A 1 84 ? 33.385 10.932 -19.427 1.00 89.81 84 THR A CA 1
ATOM 618 C C . THR A 1 84 ? 34.012 11.617 -18.217 1.00 89.81 84 THR A C 1
ATOM 620 O O . THR A 1 84 ? 35.009 11.148 -17.664 1.00 89.81 84 THR A O 1
ATOM 623 N N . LEU A 1 85 ? 33.409 12.715 -17.765 1.00 82.31 85 LEU A N 1
ATOM 624 C CA . LEU A 1 85 ? 33.907 13.493 -16.632 1.00 82.31 85 LEU A CA 1
ATOM 625 C C . LEU A 1 85 ? 33.221 13.093 -15.319 1.00 82.31 85 LEU A C 1
ATOM 627 O O . LEU A 1 85 ? 32.222 12.380 -15.291 1.00 82.31 85 LEU A O 1
ATOM 631 N N . ARG A 1 86 ? 33.745 13.583 -14.187 1.00 78.44 86 ARG A N 1
ATOM 632 C CA . ARG A 1 86 ? 33.202 13.310 -12.840 1.00 78.44 86 ARG A CA 1
ATOM 633 C C . ARG A 1 86 ? 31.942 14.131 -12.512 1.00 78.44 86 ARG A C 1
ATOM 635 O O . ARG A 1 86 ? 31.889 14.785 -11.475 1.00 78.44 86 ARG A O 1
ATOM 642 N N . CYS A 1 87 ? 30.945 14.105 -13.388 1.00 70.00 87 CYS A N 1
ATOM 643 C CA . CYS A 1 87 ? 29.573 14.533 -13.116 1.00 70.00 87 CYS A CA 1
ATOM 644 C C . CYS A 1 87 ? 28.616 13.871 -14.115 1.00 70.00 87 CYS A C 1
ATOM 646 O O . CYS A 1 87 ? 29.019 13.488 -15.213 1.00 70.00 87 CYS A O 1
ATOM 648 N N . VAL A 1 88 ? 27.352 13.688 -13.731 1.00 72.12 88 VAL A N 1
ATOM 649 C CA . VAL A 1 88 ? 26.382 13.032 -14.612 1.00 72.12 88 VAL A CA 1
ATOM 6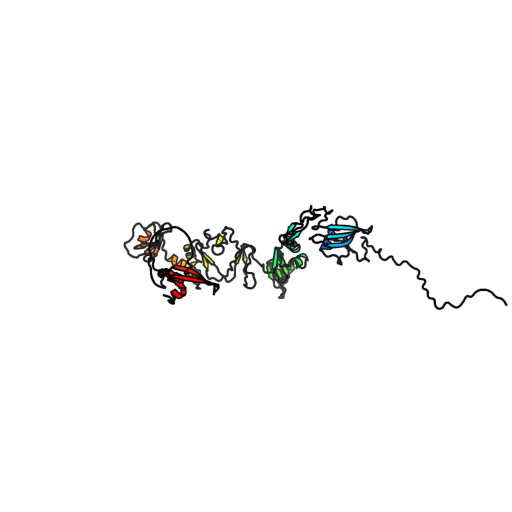50 C C . VAL A 1 88 ? 26.003 13.977 -15.752 1.00 72.12 88 VAL A C 1
ATOM 652 O O . VAL A 1 88 ? 25.731 15.149 -15.524 1.00 72.12 88 VAL A O 1
ATOM 655 N N . GLY A 1 89 ? 26.018 13.480 -16.991 1.00 79.62 89 GLY A N 1
ATOM 656 C CA . GLY A 1 89 ? 25.786 14.317 -18.171 1.00 79.62 89 GLY A CA 1
ATOM 657 C C . GLY A 1 89 ? 26.987 15.176 -18.580 1.00 79.62 89 GLY A C 1
ATOM 658 O O . GLY A 1 89 ? 26.834 16.054 -19.430 1.00 79.62 89 GLY A O 1
ATOM 659 N N . CYS A 1 90 ? 28.165 14.949 -17.987 1.00 86.19 90 CYS A N 1
ATOM 660 C CA . CYS A 1 90 ? 29.374 15.700 -18.290 1.00 86.19 90 CYS A CA 1
ATOM 661 C C . CYS A 1 90 ? 30.337 14.922 -19.180 1.00 86.19 90 CYS A C 1
ATOM 663 O O . CYS A 1 90 ? 30.875 13.890 -18.776 1.00 86.19 90 CYS A O 1
ATOM 665 N N . PHE A 1 91 ? 30.609 15.474 -20.356 1.00 94.00 91 PHE A N 1
ATOM 666 C CA . PHE A 1 91 ? 31.470 14.848 -21.350 1.00 94.00 91 PHE A CA 1
ATOM 667 C C . PHE A 1 91 ? 32.327 15.893 -22.036 1.00 94.00 91 PHE A C 1
ATOM 669 O O . PHE A 1 91 ? 31.876 17.018 -22.253 1.00 94.00 91 PHE A O 1
ATOM 676 N N . ASP A 1 92 ? 33.528 15.499 -22.420 1.00 93.50 92 ASP A N 1
ATOM 677 C CA . ASP A 1 92 ? 34.342 16.240 -23.366 1.00 93.50 92 ASP A CA 1
ATOM 678 C C . ASP A 1 92 ? 34.394 15.430 -24.670 1.00 93.50 92 ASP A C 1
ATOM 680 O O . ASP A 1 92 ? 34.934 14.327 -24.721 1.00 93.50 92 ASP A O 1
ATOM 684 N N . VAL A 1 93 ? 33.748 15.952 -25.717 1.00 95.31 93 VAL A N 1
ATOM 685 C CA . VAL A 1 93 ? 33.613 15.292 -27.024 1.00 95.31 93 VAL A CA 1
ATOM 686 C C . VAL A 1 93 ? 34.606 15.920 -27.996 1.00 95.31 93 VAL A C 1
ATOM 688 O O . VAL A 1 93 ? 34.431 17.070 -28.405 1.00 95.31 93 VAL A O 1
ATOM 691 N N . GLU A 1 94 ? 35.640 15.176 -28.390 1.00 96.50 94 GLU A N 1
ATOM 692 C CA . GLU A 1 94 ? 36.579 15.602 -29.428 1.00 96.50 94 GLU A CA 1
ATOM 693 C C . GLU A 1 94 ? 36.010 15.266 -30.814 1.00 96.50 94 GLU A C 1
ATOM 695 O O . GLU A 1 94 ? 35.773 14.105 -31.162 1.00 96.50 94 GLU A O 1
ATOM 700 N N . LEU A 1 95 ? 35.813 16.296 -31.634 1.00 95.38 95 LEU A N 1
ATOM 701 C CA . LEU A 1 95 ? 35.298 16.192 -32.993 1.00 95.38 95 LEU A CA 1
ATOM 702 C C . LEU A 1 95 ? 36.364 16.626 -33.997 1.00 95.38 95 LEU A C 1
ATOM 704 O O . LEU A 1 95 ? 37.120 17.572 -33.770 1.00 95.38 95 LEU A O 1
ATOM 708 N N . GLN A 1 96 ? 36.386 15.968 -35.153 1.00 95.00 96 GLN A N 1
ATOM 709 C CA . GLN A 1 96 ? 37.179 16.375 -36.306 1.00 95.00 96 GLN A CA 1
ATOM 710 C C . GLN A 1 96 ? 36.271 16.703 -37.488 1.00 95.00 96 GLN A C 1
ATOM 712 O O . GLN A 1 96 ? 35.409 15.917 -37.865 1.00 95.00 96 GLN A O 1
ATOM 717 N N . ARG A 1 97 ? 36.495 17.843 -38.137 1.00 91.94 97 ARG A N 1
ATOM 718 C CA . ARG A 1 97 ? 35.814 18.203 -39.383 1.00 91.94 97 ARG A CA 1
ATOM 719 C C . ARG A 1 97 ? 36.249 17.314 -40.550 1.00 91.94 97 ARG A C 1
ATOM 721 O O . ARG A 1 97 ? 37.445 17.152 -40.801 1.00 91.94 97 ARG A O 1
ATOM 728 N N . ASN A 1 98 ? 35.293 16.805 -41.330 1.00 88.75 98 ASN A N 1
ATOM 729 C CA . ASN A 1 98 ? 35.592 15.863 -42.420 1.00 88.75 98 ASN A CA 1
ATOM 730 C C . ASN A 1 98 ? 36.220 16.532 -43.660 1.00 88.75 98 ASN A C 1
ATOM 732 O O . ASN A 1 98 ? 36.891 15.859 -44.456 1.00 88.75 98 ASN A O 1
ATOM 736 N N . ASP A 1 99 ? 36.015 17.844 -43.831 1.00 84.19 99 ASP A N 1
ATOM 737 C CA . ASP A 1 99 ? 36.460 18.634 -44.985 1.00 84.19 99 ASP A CA 1
ATOM 738 C C . ASP A 1 99 ? 37.894 19.167 -44.847 1.00 84.19 99 ASP A C 1
ATOM 740 O O . ASP A 1 99 ? 38.646 19.147 -45.823 1.00 84.19 99 ASP A O 1
ATOM 744 N N . ASN A 1 100 ? 38.289 19.620 -43.653 1.00 85.75 100 ASN A N 1
ATOM 745 C CA . ASN A 1 100 ? 39.586 20.262 -43.409 1.00 85.75 100 ASN A CA 1
ATOM 746 C C . ASN A 1 100 ? 40.431 19.605 -42.296 1.00 85.75 100 ASN A C 1
ATOM 748 O O . ASN A 1 100 ? 41.544 20.064 -42.048 1.00 85.75 100 ASN A O 1
ATOM 752 N N . GLN A 1 101 ? 39.933 18.539 -41.656 1.00 87.00 101 GLN A N 1
ATOM 753 C CA . GLN A 1 101 ? 40.587 17.807 -40.558 1.00 87.00 101 GLN A CA 1
ATOM 754 C C . GLN A 1 101 ? 40.850 18.619 -39.279 1.00 87.00 101 GLN A C 1
ATOM 756 O O . GLN A 1 101 ? 41.590 18.165 -38.400 1.00 87.00 101 GLN A O 1
ATOM 761 N N . GLU A 1 102 ? 40.242 19.794 -39.147 1.00 89.88 102 GLU A N 1
ATOM 762 C CA . GLU A 1 102 ? 40.311 20.620 -37.945 1.00 89.88 102 GLU A CA 1
ATOM 763 C C . GLU A 1 102 ? 39.647 19.907 -36.766 1.00 89.88 102 GLU A C 1
ATOM 765 O O . GLU A 1 102 ? 38.546 19.372 -36.904 1.00 89.88 102 GLU A O 1
ATOM 770 N N . ARG A 1 103 ? 40.333 19.891 -35.620 1.00 92.50 103 ARG A N 1
ATOM 771 C CA . ARG A 1 103 ? 39.854 19.277 -34.381 1.00 92.50 103 ARG A CA 1
ATOM 772 C C . ARG A 1 103 ? 39.400 20.341 -33.403 1.00 92.50 103 ARG A C 1
ATOM 774 O O . ARG A 1 103 ? 40.050 21.377 -33.275 1.00 92.50 103 ARG A O 1
ATOM 781 N N . PHE A 1 104 ? 38.309 20.064 -32.714 1.00 88.06 104 PHE A N 1
ATOM 782 C CA . PHE A 1 104 ? 37.742 20.931 -31.695 1.00 88.06 104 PHE A CA 1
ATOM 783 C C . PHE A 1 104 ? 36.999 20.079 -30.667 1.00 88.06 104 PHE A C 1
ATOM 785 O O . PHE A 1 104 ? 36.592 18.957 -30.961 1.00 88.06 104 PHE A O 1
ATOM 792 N N . GLN A 1 105 ? 36.846 20.609 -29.459 1.00 92.25 105 GLN A N 1
ATOM 793 C CA . GLN A 1 105 ? 36.192 19.915 -28.357 1.00 92.25 105 GLN A CA 1
ATOM 794 C C . GLN A 1 105 ? 34.879 20.614 -28.015 1.00 92.25 105 GLN A C 1
ATOM 796 O O . GLN A 1 105 ? 34.832 21.842 -27.942 1.00 92.25 105 GLN A O 1
ATOM 801 N N . VAL A 1 106 ? 33.830 19.829 -27.787 1.00 89.19 106 VAL A N 1
ATOM 802 C CA . VAL A 1 106 ? 32.553 20.301 -27.251 1.00 89.19 106 VAL A CA 1
ATOM 803 C C . VAL A 1 106 ? 32.395 19.729 -25.851 1.00 89.19 106 VAL A C 1
ATOM 805 O O . VAL A 1 106 ? 32.395 18.513 -25.668 1.00 89.19 106 VAL A O 1
ATOM 808 N N . SER A 1 107 ? 32.279 20.611 -24.864 1.00 88.25 107 SER A N 1
ATOM 809 C CA . SER A 1 107 ? 32.085 20.224 -23.470 1.00 88.25 107 SER A CA 1
ATOM 810 C C . SER A 1 107 ? 30.605 20.272 -23.110 1.00 88.25 107 SER A C 1
ATOM 812 O O . SER A 1 107 ? 29.942 21.298 -23.262 1.00 88.25 107 SER A O 1
ATOM 814 N N . LEU A 1 108 ? 30.098 19.150 -22.612 1.00 87.38 108 LEU A N 1
ATOM 815 C CA . LEU A 1 108 ? 28.750 19.012 -22.083 1.00 87.38 108 LEU A CA 1
ATOM 816 C C . LEU A 1 108 ? 28.801 19.059 -20.562 1.00 87.38 108 LEU A C 1
ATOM 818 O O . LEU A 1 108 ? 29.709 18.487 -19.953 1.00 87.38 108 LEU A O 1
ATOM 822 N N . ARG A 1 109 ? 27.823 19.713 -19.943 1.00 84.75 109 ARG A N 1
ATOM 823 C CA . ARG A 1 109 ? 27.566 19.680 -18.498 1.00 84.75 109 ARG A CA 1
ATOM 824 C C . ARG A 1 109 ? 26.066 19.526 -18.307 1.00 84.75 109 ARG A C 1
ATOM 826 O O . ARG A 1 109 ? 25.315 20.239 -18.962 1.00 84.75 109 ARG A O 1
ATOM 833 N N . ASP A 1 110 ? 25.640 18.593 -17.460 1.00 82.38 110 ASP A N 1
ATOM 834 C CA . ASP A 1 110 ? 24.220 18.263 -17.267 1.00 82.38 110 ASP A CA 1
ATOM 835 C C . ASP A 1 110 ? 23.476 17.971 -18.589 1.00 82.38 110 ASP A C 1
ATOM 837 O O . ASP A 1 110 ? 22.324 18.352 -18.761 1.00 82.38 110 ASP A O 1
ATOM 841 N N . TRP A 1 111 ? 24.138 17.306 -19.546 1.00 88.25 111 TRP A N 1
ATOM 842 C CA . TRP A 1 111 ? 23.626 17.048 -20.903 1.00 88.25 111 TRP A CA 1
ATOM 843 C C . TRP A 1 111 ? 23.397 18.292 -21.783 1.00 88.25 111 TRP A C 1
ATOM 845 O O . TRP A 1 111 ? 22.836 18.172 -22.871 1.00 88.25 111 TRP A O 1
ATOM 855 N N . GLU A 1 112 ? 23.882 19.467 -21.381 1.00 86.69 112 GLU A N 1
ATOM 856 C CA . GLU A 1 112 ? 23.789 20.709 -22.151 1.00 86.69 112 GLU A CA 1
ATOM 857 C C . GLU A 1 112 ? 25.167 21.180 -22.635 1.00 86.69 112 GLU A C 1
ATOM 859 O O . GLU A 1 112 ? 26.173 21.056 -21.931 1.00 86.69 112 GLU A O 1
ATOM 864 N N . ILE A 1 113 ? 25.224 21.758 -23.841 1.00 86.94 113 ILE A N 1
ATOM 865 C CA . ILE A 1 113 ? 26.430 22.432 -24.339 1.00 86.94 113 ILE A CA 1
ATOM 866 C C . ILE A 1 113 ? 26.557 23.757 -23.590 1.00 86.94 113 ILE A C 1
ATOM 868 O O . ILE A 1 113 ? 25.782 24.684 -23.829 1.00 86.94 113 ILE A O 1
ATOM 872 N N . LYS A 1 114 ? 27.538 23.855 -22.692 1.00 75.56 114 LYS A N 1
ATOM 873 C CA . LYS A 1 114 ? 27.837 25.102 -21.981 1.00 75.56 114 LYS A CA 1
ATOM 874 C C . LYS A 1 114 ? 29.053 25.764 -22.619 1.00 75.56 114 LYS A C 1
ATOM 876 O O . LYS A 1 114 ? 30.164 25.243 -22.543 1.00 75.56 114 LYS A O 1
ATOM 881 N N . GLU A 1 115 ? 28.841 26.904 -23.274 1.00 63.34 115 GLU A N 1
ATOM 882 C CA . GLU A 1 115 ? 29.932 27.697 -23.843 1.00 63.34 115 GLU A CA 1
ATOM 883 C C . GLU A 1 115 ? 30.687 28.450 -22.731 1.00 63.34 115 GLU A C 1
ATOM 885 O O . GLU A 1 115 ? 30.132 29.309 -22.053 1.00 63.34 115 GLU A O 1
ATOM 890 N N . GLU A 1 116 ? 31.969 28.095 -22.598 1.00 62.44 116 GLU A N 1
ATOM 891 C CA . GLU A 1 116 ? 33.042 28.695 -21.789 1.00 62.44 116 GLU A CA 1
ATOM 892 C C . GLU A 1 116 ? 32.938 28.634 -20.249 1.00 62.44 116 GLU A C 1
ATOM 894 O O . GLU A 1 116 ? 31.986 29.064 -19.604 1.00 62.44 116 GLU A O 1
ATOM 899 N N . ALA A 1 117 ? 34.023 28.139 -19.644 1.00 57.31 117 ALA A N 1
ATOM 900 C CA . ALA A 1 117 ? 34.256 28.145 -18.206 1.00 57.31 117 ALA A CA 1
ATOM 901 C C . ALA A 1 117 ? 34.450 29.581 -17.697 1.00 57.31 117 ALA A C 1
ATOM 903 O O . ALA A 1 117 ? 35.415 30.257 -18.064 1.00 57.31 117 ALA A O 1
ATOM 904 N N . ILE A 1 118 ? 33.587 30.038 -16.796 1.00 68.25 118 ILE A N 1
ATOM 905 C CA . ILE A 1 118 ? 33.790 31.283 -16.057 1.00 68.25 118 ILE A CA 1
ATOM 906 C C . ILE A 1 118 ? 34.879 31.036 -15.007 1.00 68.25 118 ILE A C 1
ATOM 908 O O . ILE A 1 118 ? 34.837 30.064 -14.257 1.00 68.25 118 ILE A O 1
ATOM 912 N N . ALA A 1 119 ? 35.876 31.919 -14.928 1.00 72.00 119 ALA A N 1
ATOM 913 C CA . ALA A 1 119 ? 36.902 31.829 -13.894 1.00 72.00 119 ALA A CA 1
ATOM 914 C C . ALA A 1 119 ? 36.282 32.038 -12.499 1.00 72.00 119 ALA A C 1
ATOM 916 O O . ALA A 1 119 ? 35.819 33.135 -12.180 1.00 72.00 119 ALA A O 1
ATOM 917 N N . CYS A 1 120 ? 36.301 30.993 -11.670 1.00 79.31 120 CYS A N 1
ATOM 918 C CA . CYS A 1 120 ? 35.781 31.020 -10.304 1.00 79.31 120 CYS A CA 1
ATOM 919 C C . CYS A 1 120 ? 36.886 31.190 -9.262 1.00 79.31 120 CYS A C 1
ATOM 921 O O . CYS A 1 120 ? 38.069 30.971 -9.520 1.00 79.31 120 CYS A O 1
ATOM 923 N N . THR A 1 121 ? 36.486 31.573 -8.053 1.00 82.62 121 THR A N 1
ATOM 924 C CA . THR A 1 121 ? 37.359 31.544 -6.880 1.00 82.62 121 THR A CA 1
ATOM 925 C C . THR A 1 121 ? 37.593 30.098 -6.421 1.00 82.62 121 THR A C 1
ATOM 927 O O . THR A 1 121 ? 36.713 29.252 -6.549 1.00 82.62 121 THR A O 1
ATOM 930 N N . GLU A 1 122 ? 38.787 29.801 -5.898 1.00 82.06 122 GLU A N 1
ATOM 931 C CA . GLU A 1 122 ? 39.202 28.443 -5.489 1.00 82.06 122 GLU A CA 1
ATOM 932 C C . GLU A 1 122 ? 38.707 28.039 -4.082 1.00 82.06 122 GLU A C 1
ATOM 934 O O . GLU A 1 122 ? 39.323 27.219 -3.400 1.00 82.06 122 GLU A O 1
ATOM 939 N N . ASP A 1 123 ? 37.618 28.632 -3.595 1.00 86.06 123 ASP A N 1
ATOM 940 C CA . ASP A 1 123 ? 37.022 28.247 -2.317 1.00 86.06 123 ASP A CA 1
ATOM 941 C C . ASP A 1 123 ? 36.258 26.917 -2.420 1.00 86.06 123 ASP A C 1
ATOM 943 O O . ASP A 1 123 ? 35.707 26.564 -3.462 1.00 86.06 123 ASP A O 1
ATOM 947 N N . ALA A 1 124 ? 36.236 26.173 -1.309 1.00 84.94 124 ALA A N 1
ATOM 948 C CA . ALA A 1 124 ? 35.599 24.865 -1.200 1.00 84.94 124 ALA A CA 1
ATOM 949 C C . ALA A 1 124 ? 34.505 24.869 -0.121 1.00 84.94 124 ALA A C 1
ATOM 951 O O . ALA A 1 124 ? 34.690 25.423 0.966 1.00 84.94 124 ALA A O 1
ATOM 952 N N . LYS A 1 125 ? 33.377 24.217 -0.409 1.00 86.62 125 LYS A N 1
ATOM 953 C CA . LYS A 1 125 ? 32.276 23.973 0.529 1.00 86.62 125 LYS A CA 1
ATOM 954 C C . LYS A 1 1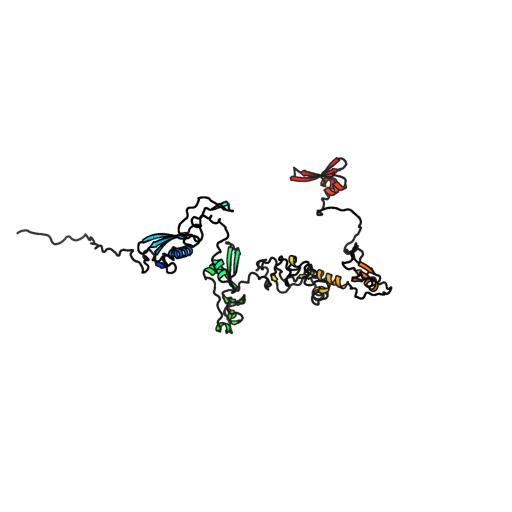25 ? 32.442 22.592 1.148 1.00 86.62 125 LYS A C 1
ATOM 956 O O . LYS A 1 125 ? 32.620 21.619 0.425 1.00 86.62 125 LYS A O 1
ATOM 961 N N . VAL A 1 126 ? 32.359 22.507 2.474 1.00 87.62 126 VAL A N 1
ATOM 962 C CA . VAL A 1 126 ? 32.382 21.228 3.199 1.00 87.62 126 VAL A CA 1
ATOM 963 C C . VAL A 1 126 ? 30.992 20.595 3.158 1.00 87.62 126 VAL A C 1
ATOM 965 O O . VAL A 1 126 ? 29.990 21.259 3.431 1.00 87.62 126 VAL A O 1
ATOM 968 N N . CYS A 1 127 ? 30.948 19.320 2.803 1.00 82.06 127 CYS A N 1
ATOM 969 C CA . CYS A 1 127 ? 29.753 18.500 2.705 1.00 82.06 127 CYS A CA 1
ATOM 970 C C . CYS A 1 127 ? 29.444 17.766 4.022 1.00 82.06 127 CYS A C 1
ATOM 972 O O . CYS A 1 127 ? 30.325 17.642 4.877 1.00 82.06 127 CYS A O 1
ATOM 974 N N . PRO A 1 128 ? 28.202 17.275 4.216 1.00 81.31 128 PRO A N 1
ATOM 975 C CA . PRO A 1 128 ? 27.800 16.573 5.441 1.00 81.31 128 PRO A CA 1
ATOM 976 C C . PRO A 1 128 ? 28.611 15.305 5.744 1.00 81.31 128 PRO A C 1
ATOM 978 O O . PRO A 1 128 ? 28.810 14.971 6.908 1.00 81.31 128 PRO A O 1
ATOM 981 N N . ASP A 1 129 ? 29.108 14.629 4.707 1.00 74.00 129 ASP A N 1
ATOM 982 C CA . ASP A 1 129 ? 29.987 13.455 4.793 1.00 74.00 129 ASP A CA 1
ATOM 983 C C . ASP A 1 129 ? 31.456 13.812 5.113 1.00 74.00 129 ASP A C 1
ATOM 985 O O . ASP A 1 129 ? 32.315 12.936 5.198 1.00 74.00 129 ASP A O 1
ATOM 989 N N . GLY A 1 130 ? 31.759 15.103 5.289 1.00 77.62 130 GLY A N 1
ATOM 990 C CA . GLY A 1 130 ? 33.104 15.620 5.529 1.00 77.62 130 GLY A CA 1
ATOM 991 C C . GLY A 1 130 ? 33.949 15.812 4.266 1.00 77.62 130 GLY A C 1
ATOM 992 O O . GLY A 1 130 ? 35.086 16.276 4.377 1.00 77.62 130 GLY A O 1
ATOM 993 N N . SER A 1 131 ? 33.424 15.497 3.077 1.00 77.50 131 SER A N 1
ATOM 994 C CA . SER A 1 131 ? 34.078 15.808 1.803 1.00 77.50 131 SER A CA 1
ATOM 995 C C . SER A 1 131 ? 34.014 17.310 1.497 1.00 77.50 131 SER A C 1
ATOM 997 O O . SER A 1 131 ? 33.360 18.079 2.204 1.00 77.50 131 SER A O 1
ATOM 999 N N . ALA A 1 132 ? 34.727 17.766 0.466 1.00 77.06 132 ALA A N 1
ATOM 1000 C CA . ALA A 1 132 ? 34.696 19.162 0.047 1.00 77.06 132 ALA A CA 1
ATOM 1001 C C . ALA A 1 132 ? 34.518 19.281 -1.467 1.00 77.06 132 ALA A C 1
ATOM 1003 O O . ALA A 1 132 ? 35.143 18.549 -2.234 1.00 77.06 132 ALA A O 1
ATOM 1004 N N . VAL A 1 133 ? 33.686 20.232 -1.882 1.00 80.12 133 VAL A N 1
ATOM 1005 C CA . VAL A 1 133 ? 33.337 20.499 -3.280 1.00 80.12 133 VAL A CA 1
ATOM 1006 C C . VAL A 1 133 ? 33.736 21.921 -3.670 1.00 80.12 133 VAL A C 1
ATOM 1008 O O . VAL A 1 133 ? 33.582 22.854 -2.881 1.00 80.12 133 VAL A O 1
ATOM 1011 N N . GLY A 1 134 ? 34.292 22.085 -4.871 1.00 82.56 134 GLY A N 1
ATOM 1012 C CA . GLY A 1 134 ? 34.677 23.387 -5.428 1.00 82.56 134 GLY A CA 1
ATOM 1013 C C . GLY A 1 134 ? 33.519 24.101 -6.131 1.00 82.56 134 GLY A C 1
ATOM 1014 O O . GLY A 1 134 ? 32.392 23.600 -6.161 1.00 82.56 134 GLY A O 1
ATOM 1015 N N . ARG A 1 135 ? 33.801 25.271 -6.708 1.00 79.25 135 ARG A N 1
ATOM 1016 C CA . ARG A 1 135 ? 32.861 26.000 -7.571 1.00 79.25 135 ARG A CA 1
ATOM 1017 C C . ARG A 1 135 ? 32.834 25.416 -8.978 1.00 79.25 135 ARG A C 1
ATOM 1019 O O . ARG A 1 135 ? 33.882 25.049 -9.502 1.00 79.25 135 ARG A O 1
ATOM 1026 N N . ASP A 1 136 ? 31.653 25.380 -9.578 1.00 71.44 136 ASP A N 1
ATOM 1027 C CA . ASP A 1 136 ? 31.404 24.971 -10.952 1.00 71.44 136 ASP A CA 1
ATOM 1028 C C . ASP A 1 136 ? 31.593 26.170 -11.907 1.00 71.44 136 ASP A C 1
ATOM 1030 O O . ASP A 1 136 ? 30.761 27.089 -11.923 1.00 71.44 136 ASP A O 1
ATOM 1034 N N . PRO A 1 137 ? 32.659 26.172 -12.737 1.00 67.56 137 PRO A N 1
ATOM 1035 C CA . PRO A 1 137 ? 32.924 27.210 -13.739 1.00 67.56 137 PRO A CA 1
ATOM 1036 C C . PRO A 1 137 ? 31.810 27.393 -14.767 1.00 67.56 137 PRO A C 1
ATOM 1038 O O . PRO A 1 137 ? 31.752 28.418 -15.438 1.00 67.56 137 PRO A O 1
ATOM 1041 N N . TYR A 1 138 ? 30.924 26.413 -14.893 1.00 66.62 138 TYR A N 1
ATOM 1042 C CA . TYR A 1 138 ? 29.881 26.360 -15.906 1.00 66.62 138 TYR A CA 1
ATOM 1043 C C . TYR A 1 138 ? 28.480 26.569 -15.313 1.00 66.62 138 TYR A C 1
ATOM 1045 O O . TYR A 1 138 ? 27.486 26.555 -16.036 1.00 66.62 138 TYR A O 1
ATOM 1053 N N . ASN A 1 139 ? 28.373 26.789 -14.001 1.00 66.62 139 ASN A N 1
ATOM 1054 C CA . ASN A 1 139 ? 27.113 27.082 -13.321 1.00 66.62 139 ASN A CA 1
ATOM 1055 C C . ASN A 1 139 ? 27.235 28.346 -12.467 1.00 66.62 139 ASN A C 1
ATOM 1057 O O . ASN A 1 139 ? 27.019 28.331 -11.259 1.00 66.62 139 ASN A O 1
ATOM 1061 N N . ASN A 1 140 ? 27.658 29.445 -13.098 1.00 75.62 140 ASN A N 1
ATOM 1062 C CA . ASN A 1 140 ? 27.789 30.758 -12.461 1.00 75.62 140 ASN A CA 1
ATOM 1063 C C . ASN A 1 140 ? 28.595 30.729 -11.141 1.00 75.62 140 ASN A C 1
ATOM 1065 O O . ASN A 1 140 ? 28.313 31.485 -10.210 1.00 75.62 140 ASN A O 1
ATOM 1069 N N . CYS A 1 141 ? 29.601 29.851 -11.070 1.00 78.81 141 CYS A N 1
ATOM 1070 C CA . CYS A 1 141 ? 30.435 29.625 -9.896 1.00 78.81 141 CYS A CA 1
ATOM 1071 C C . CYS A 1 141 ? 29.690 29.116 -8.648 1.00 78.81 141 CYS A C 1
ATOM 1073 O O . CYS A 1 141 ? 30.202 29.274 -7.539 1.00 78.81 141 CYS A O 1
ATOM 1075 N N . GLU A 1 142 ? 28.522 28.489 -8.791 1.00 84.12 142 GLU A N 1
ATOM 1076 C CA . GLU A 1 142 ? 27.859 27.757 -7.705 1.00 84.12 142 GLU A CA 1
ATOM 1077 C C . GLU A 1 142 ? 28.684 26.540 -7.262 1.00 84.12 142 GLU A C 1
ATOM 1079 O O . GLU A 1 142 ? 29.485 26.010 -8.024 1.00 84.12 142 GLU A O 1
ATOM 1084 N N . PHE A 1 143 ? 28.530 26.091 -6.015 1.00 82.38 143 PHE A N 1
ATOM 1085 C CA . PHE A 1 143 ? 29.238 24.891 -5.550 1.00 82.38 143 PHE A CA 1
ATOM 1086 C C . PHE A 1 143 ? 28.683 23.630 -6.218 1.00 82.38 143 PHE A C 1
ATOM 1088 O O . PHE A 1 143 ? 27.463 23.484 -6.315 1.00 82.38 143 PHE A O 1
ATOM 1095 N N . PHE A 1 144 ? 29.561 22.689 -6.590 1.00 72.50 144 PHE A N 1
ATOM 1096 C CA . PHE A 1 144 ? 29.119 21.354 -7.002 1.00 72.50 144 PHE A CA 1
ATOM 1097 C C . PHE A 1 144 ? 28.239 20.720 -5.905 1.00 72.50 144 PHE A C 1
ATOM 1099 O O . PHE A 1 144 ? 28.463 20.966 -4.712 1.00 72.50 144 PHE A O 1
ATOM 1106 N N . PRO A 1 145 ? 27.228 19.915 -6.271 1.00 70.44 145 PRO A N 1
ATOM 1107 C CA . PRO A 1 145 ? 26.420 19.199 -5.295 1.00 70.44 145 PRO A CA 1
ATOM 1108 C C . PRO A 1 145 ? 27.296 18.251 -4.467 1.00 70.44 145 PRO A C 1
ATOM 1110 O O . PRO A 1 145 ? 28.274 17.686 -4.958 1.00 70.44 145 PRO A O 1
ATOM 1113 N N . CYS A 1 146 ? 26.946 18.085 -3.192 1.00 74.94 146 CYS A N 1
ATOM 1114 C CA . CYS A 1 146 ? 27.648 17.147 -2.324 1.00 74.94 146 CYS A CA 1
ATOM 1115 C C . CYS A 1 146 ? 27.401 15.698 -2.778 1.00 74.94 146 CYS A C 1
ATOM 1117 O O . CYS A 1 146 ? 26.272 15.382 -3.170 1.00 74.94 146 CYS A O 1
ATOM 1119 N N . PRO A 1 147 ? 28.408 14.807 -2.696 1.00 61.47 147 PRO A N 1
ATOM 1120 C CA . PRO A 1 147 ? 28.213 13.381 -2.938 1.00 61.47 147 PRO A CA 1
ATOM 1121 C C . PRO A 1 147 ? 27.084 12.839 -2.048 1.00 61.47 147 PRO A C 1
ATOM 1123 O O . PRO A 1 147 ? 27.048 13.125 -0.853 1.00 61.47 147 PRO A O 1
ATOM 1126 N N . GLY A 1 148 ? 26.141 12.099 -2.637 1.00 63.53 148 GLY A N 1
ATOM 1127 C CA . GLY A 1 148 ? 24.982 11.549 -1.919 1.00 63.53 148 GLY A CA 1
ATOM 1128 C C . GLY A 1 148 ? 23.772 12.487 -1.789 1.00 63.53 148 GLY A C 1
ATOM 1129 O O . GLY A 1 148 ? 22.850 12.183 -1.038 1.00 63.53 148 GLY A O 1
ATOM 1130 N N . GLY A 1 149 ? 23.741 13.617 -2.504 1.00 48.38 149 GLY A N 1
ATOM 1131 C CA . GLY A 1 149 ? 22.531 14.433 -2.631 1.00 48.38 149 GLY A CA 1
ATOM 1132 C C . GLY A 1 149 ? 21.475 13.759 -3.516 1.00 48.38 149 GLY A C 1
ATOM 1133 O O . GLY A 1 149 ? 21.732 13.504 -4.689 1.00 48.38 149 GLY A O 1
ATOM 1134 N N . VAL A 1 150 ? 20.291 13.496 -2.957 1.00 51.62 150 VAL A N 1
ATOM 1135 C CA . VAL A 1 150 ? 19.068 13.088 -3.676 1.00 51.62 150 VAL A CA 1
ATOM 1136 C C . VAL A 1 150 ? 18.831 14.042 -4.854 1.00 51.62 150 VAL A C 1
ATOM 1138 O O . VAL A 1 150 ? 18.673 15.242 -4.621 1.00 51.62 150 VAL A O 1
ATOM 1141 N N . GLY A 1 151 ? 18.814 13.548 -6.101 1.00 55.47 151 GLY A N 1
ATOM 1142 C CA . GLY A 1 151 ? 18.472 14.420 -7.234 1.00 55.47 151 GLY A CA 1
ATOM 1143 C C . GLY A 1 151 ? 18.909 14.059 -8.656 1.00 55.47 151 GLY A C 1
ATOM 1144 O O . GLY A 1 151 ? 19.013 14.976 -9.464 1.00 55.47 151 GLY A O 1
ATOM 1145 N N . MET A 1 152 ? 19.123 12.792 -9.022 1.00 47.75 152 MET A N 1
ATOM 1146 C CA . MET A 1 152 ? 18.873 12.395 -10.415 1.00 47.75 152 MET A CA 1
ATOM 1147 C C . MET A 1 152 ? 17.878 11.243 -10.397 1.00 47.75 152 MET A C 1
ATOM 1149 O O . MET A 1 152 ? 18.205 10.199 -9.830 1.00 47.75 152 MET A O 1
ATOM 1153 N N . PRO A 1 153 ? 16.662 11.434 -10.933 1.00 62.47 153 PRO A N 1
ATOM 1154 C CA . PRO A 1 153 ? 15.708 10.349 -10.983 1.00 62.47 153 PRO A CA 1
ATOM 1155 C C . PRO A 1 153 ? 16.273 9.280 -11.922 1.00 62.47 153 PRO A C 1
ATOM 1157 O O . PRO A 1 153 ? 16.815 9.586 -12.988 1.00 62.47 153 PRO A O 1
ATOM 1160 N N . ASN A 1 154 ? 16.243 8.034 -11.465 1.00 77.56 154 ASN A N 1
ATOM 1161 C CA . ASN A 1 154 ? 16.746 6.903 -12.226 1.00 77.56 154 ASN A CA 1
ATOM 1162 C C . ASN A 1 154 ? 15.969 6.827 -13.556 1.00 77.56 154 ASN A C 1
ATOM 1164 O O . ASN A 1 154 ? 14.741 6.800 -13.526 1.00 77.56 154 ASN A O 1
ATOM 1168 N N . PRO A 1 155 ? 16.640 6.837 -14.722 1.00 81.75 155 PRO A N 1
ATOM 1169 C CA . PRO A 1 155 ? 15.962 6.903 -16.014 1.00 81.75 155 PRO A CA 1
ATOM 1170 C C . PRO A 1 155 ? 15.020 5.718 -16.263 1.00 81.75 155 PRO A C 1
ATOM 1172 O O . PRO A 1 155 ? 13.994 5.909 -16.907 1.00 81.75 155 PRO A O 1
ATOM 1175 N N . ALA A 1 156 ? 15.324 4.531 -15.729 1.00 81.75 156 ALA A N 1
ATOM 1176 C CA . ALA A 1 156 ? 14.434 3.375 -15.807 1.00 81.75 156 ALA A CA 1
ATOM 1177 C C . ALA A 1 156 ? 13.171 3.573 -14.951 1.00 81.75 156 ALA A C 1
ATOM 1179 O O . ALA A 1 156 ? 12.061 3.279 -15.396 1.00 81.75 156 ALA A O 1
ATOM 1180 N N . SER A 1 157 ? 13.332 4.175 -13.772 1.00 88.88 157 SER A N 1
ATOM 1181 C CA . SER A 1 157 ? 12.224 4.553 -12.899 1.00 88.88 157 SER A CA 1
ATOM 1182 C C . SER A 1 157 ? 11.334 5.632 -13.524 1.00 88.88 157 SER A C 1
ATOM 1184 O O . SER A 1 157 ? 10.119 5.477 -13.565 1.00 88.88 157 SER A O 1
ATOM 1186 N N . VAL A 1 158 ? 11.934 6.686 -14.090 1.00 86.81 158 VAL A N 1
ATOM 1187 C CA . VAL A 1 158 ? 11.200 7.742 -14.814 1.00 86.81 158 VAL A CA 1
ATOM 1188 C C . VAL A 1 158 ? 10.443 7.150 -15.993 1.00 86.81 158 VAL A C 1
ATOM 1190 O O . VAL A 1 158 ? 9.278 7.465 -16.200 1.00 86.81 158 VAL A O 1
ATOM 1193 N N . TYR A 1 159 ? 11.089 6.270 -16.758 1.00 84.25 159 TYR A N 1
ATOM 1194 C CA . TYR A 1 159 ? 10.453 5.618 -17.891 1.00 84.25 159 TYR A CA 1
ATOM 1195 C C . TYR A 1 159 ? 9.250 4.773 -17.462 1.00 84.25 159 TYR A C 1
ATOM 1197 O O . TYR A 1 159 ? 8.214 4.828 -18.117 1.00 84.25 159 TYR A O 1
ATOM 1205 N N . CYS A 1 160 ? 9.350 4.043 -16.347 1.00 84.44 160 CYS A N 1
ATOM 1206 C CA . CYS A 1 160 ? 8.220 3.315 -15.777 1.00 84.44 160 CYS A CA 1
ATOM 1207 C C . CYS A 1 160 ? 7.022 4.236 -15.492 1.00 84.44 160 CYS A C 1
ATOM 1209 O O . CYS A 1 160 ? 5.919 3.988 -15.986 1.00 84.44 160 CYS A O 1
ATOM 1211 N N . GLU A 1 161 ? 7.260 5.326 -14.758 1.00 88.12 161 GLU A N 1
ATOM 1212 C CA . GLU A 1 161 ? 6.234 6.306 -14.386 1.00 88.12 161 GLU A CA 1
ATOM 1213 C C . GLU A 1 161 ? 5.635 7.006 -15.621 1.00 88.12 161 GLU A C 1
ATOM 1215 O O . GLU A 1 161 ? 4.421 7.193 -15.712 1.00 88.12 161 GLU A O 1
ATOM 1220 N N . GLU A 1 162 ? 6.457 7.338 -16.624 1.00 81.69 162 GLU A N 1
ATOM 1221 C CA . GLU A 1 162 ? 6.011 7.939 -17.889 1.00 81.69 162 GLU A CA 1
ATOM 1222 C C . GLU A 1 162 ? 5.129 7.000 -18.725 1.00 81.69 162 GLU A C 1
ATOM 1224 O O . GLU A 1 162 ? 4.235 7.471 -19.431 1.00 81.69 162 GLU A O 1
ATOM 1229 N N . GLN A 1 163 ? 5.343 5.681 -18.640 1.00 80.44 163 GLN A N 1
ATOM 1230 C CA . GLN A 1 163 ? 4.464 4.684 -19.264 1.00 80.44 163 GLN A CA 1
ATOM 1231 C C . GLN A 1 163 ? 3.208 4.384 -18.421 1.00 80.44 163 GLN A C 1
ATOM 1233 O O . GLN A 1 163 ? 2.423 3.500 -18.771 1.00 80.44 163 GLN A O 1
ATOM 1238 N N . GLY A 1 164 ? 2.992 5.126 -17.329 1.00 74.19 164 GLY A N 1
ATOM 1239 C CA . GLY A 1 164 ? 1.854 4.969 -16.427 1.00 74.19 164 GLY A CA 1
ATOM 1240 C C . GLY A 1 164 ? 1.980 3.790 -15.462 1.00 74.19 164 GLY A C 1
ATOM 1241 O O . GLY A 1 164 ? 0.979 3.416 -14.858 1.00 74.19 164 GLY A O 1
ATOM 1242 N N . GLY A 1 165 ? 3.164 3.185 -15.343 1.00 82.00 165 GLY A N 1
ATOM 1243 C CA . GLY A 1 165 ? 3.442 2.143 -14.360 1.00 82.00 165 GLY A CA 1
ATOM 1244 C C . GLY A 1 165 ? 3.804 2.710 -12.986 1.00 82.00 165 GLY A C 1
ATOM 1245 O O . GLY A 1 165 ? 4.204 3.866 -12.856 1.00 82.00 165 GLY A O 1
ATOM 1246 N N . THR A 1 166 ? 3.683 1.875 -11.961 1.00 86.88 166 THR A N 1
ATOM 1247 C CA . THR A 1 166 ? 4.099 2.169 -10.586 1.00 86.88 166 THR A CA 1
ATOM 1248 C C . THR A 1 166 ? 5.454 1.528 -10.316 1.00 86.88 166 THR A C 1
ATOM 1250 O O . THR A 1 166 ? 5.664 0.357 -10.631 1.00 86.88 166 THR A O 1
ATOM 1253 N N . LEU A 1 167 ? 6.375 2.279 -9.718 1.00 87.88 167 LEU A N 1
ATOM 1254 C CA . LEU A 1 167 ? 7.692 1.776 -9.345 1.00 87.88 167 LEU A CA 1
ATOM 1255 C C . LEU A 1 167 ? 7.668 1.093 -7.968 1.00 87.88 167 LEU A C 1
ATOM 1257 O O . LEU A 1 167 ? 7.214 1.682 -6.994 1.00 87.88 167 LEU A O 1
ATOM 1261 N N . ASP A 1 168 ? 8.225 -0.113 -7.882 1.00 88.06 168 ASP A N 1
ATOM 1262 C CA . ASP A 1 168 ? 8.395 -0.897 -6.653 1.00 88.06 168 ASP A CA 1
ATOM 1263 C C . ASP A 1 168 ? 9.884 -1.241 -6.451 1.00 88.06 168 ASP A C 1
ATOM 1265 O O . ASP A 1 168 ? 10.453 -2.045 -7.193 1.00 88.06 168 ASP A O 1
ATOM 1269 N N . ILE A 1 169 ? 10.536 -0.612 -5.468 1.00 87.44 169 ILE A N 1
ATOM 1270 C CA . ILE A 1 169 ? 11.955 -0.836 -5.143 1.00 87.44 169 ILE A CA 1
ATOM 1271 C C . ILE A 1 169 ? 12.080 -1.909 -4.060 1.00 87.44 169 ILE A C 1
ATOM 1273 O O . ILE A 1 169 ? 11.499 -1.788 -2.983 1.00 87.44 169 ILE A O 1
ATOM 1277 N N . ARG A 1 170 ? 12.894 -2.937 -4.310 1.00 84.62 170 ARG A N 1
ATOM 1278 C CA . ARG A 1 170 ? 13.047 -4.103 -3.428 1.00 84.62 170 ARG A CA 1
ATOM 1279 C C . ARG A 1 170 ? 14.495 -4.314 -3.024 1.00 84.62 170 ARG A C 1
ATOM 1281 O O . ARG A 1 170 ? 15.388 -4.191 -3.855 1.00 84.62 170 ARG A O 1
ATOM 1288 N N . ASP A 1 171 ? 14.721 -4.700 -1.772 1.00 83.44 171 ASP A N 1
ATOM 1289 C CA . ASP A 1 171 ? 16.040 -5.120 -1.296 1.00 83.44 171 ASP A CA 1
ATOM 1290 C C . ASP A 1 171 ? 16.294 -6.594 -1.657 1.00 83.44 171 ASP A C 1
ATOM 1292 O O . ASP A 1 171 ? 15.610 -7.503 -1.182 1.00 83.44 171 ASP A O 1
ATOM 1296 N N . GLU A 1 172 ? 17.308 -6.841 -2.480 1.00 80.56 172 GLU A N 1
ATOM 1297 C CA . GLU A 1 172 ? 17.780 -8.170 -2.859 1.00 80.56 172 GLU A CA 1
ATOM 1298 C C . GLU A 1 172 ? 19.209 -8.430 -2.351 1.00 80.56 172 GLU A C 1
ATOM 1300 O O . GLU A 1 172 ? 19.884 -7.560 -1.796 1.00 80.56 172 GLU A O 1
ATOM 1305 N N . ALA A 1 173 ? 19.701 -9.660 -2.543 1.00 75.38 173 ALA A N 1
ATOM 1306 C CA . ALA A 1 173 ? 21.019 -10.087 -2.062 1.00 75.38 173 ALA A CA 1
ATOM 1307 C C . ALA A 1 173 ? 22.190 -9.247 -2.616 1.00 75.38 173 ALA A C 1
ATOM 1309 O O . ALA A 1 173 ? 23.250 -9.202 -1.990 1.00 75.38 173 ALA A O 1
ATOM 1310 N N . GLU A 1 174 ? 22.004 -8.594 -3.768 1.00 64.88 174 GLU A N 1
ATOM 1311 C CA . GLU A 1 174 ? 23.016 -7.768 -4.441 1.00 64.88 174 GLU A CA 1
ATOM 1312 C C . GLU A 1 174 ? 22.736 -6.255 -4.364 1.00 64.88 174 GLU A C 1
ATOM 1314 O O . GLU A 1 174 ? 23.484 -5.464 -4.937 1.00 64.88 174 GLU A O 1
ATOM 1319 N N . GLY A 1 175 ? 21.712 -5.833 -3.614 1.00 78.38 175 GLY A N 1
ATOM 1320 C CA . GLY A 1 175 ? 21.335 -4.428 -3.455 1.00 78.38 175 GLY A CA 1
ATOM 1321 C C . GLY A 1 175 ? 19.868 -4.173 -3.780 1.00 78.38 175 GLY A C 1
ATOM 1322 O O . GLY A 1 175 ? 19.057 -5.093 -3.786 1.00 78.38 175 GLY A O 1
ATOM 1323 N N . GLN A 1 176 ? 19.528 -2.910 -4.030 1.00 78.38 176 GLN A N 1
ATOM 1324 C CA . GLN A 1 176 ? 18.168 -2.510 -4.383 1.00 78.38 176 GLN A CA 1
ATOM 1325 C C . GLN A 1 176 ? 17.900 -2.712 -5.873 1.00 78.38 176 GLN A C 1
ATOM 1327 O O . GLN A 1 176 ? 18.693 -2.276 -6.706 1.00 78.38 176 GLN A O 1
ATOM 1332 N N . VAL A 1 177 ? 16.776 -3.350 -6.190 1.00 85.38 177 VAL A N 1
ATOM 1333 C CA . VAL A 1 177 ? 16.301 -3.610 -7.554 1.00 85.38 177 VAL A CA 1
ATOM 1334 C C . VAL A 1 177 ? 14.940 -2.945 -7.732 1.00 85.38 177 VAL A C 1
ATOM 1336 O O . VAL A 1 177 ? 14.055 -3.118 -6.893 1.00 85.38 177 VAL A O 1
ATOM 1339 N N . GLY A 1 178 ? 14.768 -2.177 -8.808 1.00 87.44 178 GLY A N 1
ATOM 1340 C CA . GLY A 1 178 ? 13.492 -1.557 -9.149 1.00 87.44 178 GLY A CA 1
ATOM 1341 C C . GLY A 1 178 ? 12.658 -2.433 -10.077 1.00 87.44 178 GLY A C 1
ATOM 1342 O O . GLY A 1 178 ? 13.159 -2.971 -11.061 1.00 87.44 178 GLY A O 1
ATOM 1343 N N . TYR A 1 179 ? 11.372 -2.562 -9.780 1.00 89.88 179 TYR A N 1
ATOM 1344 C CA . TYR A 1 179 ? 10.390 -3.242 -10.614 1.00 89.88 179 TYR A CA 1
ATOM 1345 C C . TYR A 1 179 ? 9.329 -2.240 -11.066 1.00 89.88 179 TYR A C 1
ATOM 1347 O O . TYR A 1 179 ? 8.759 -1.513 -10.259 1.00 89.88 179 TYR A O 1
ATOM 1355 N N . CYS A 1 180 ? 9.054 -2.208 -12.364 1.00 85.06 180 CYS A N 1
ATOM 1356 C CA . CYS A 1 180 ? 7.952 -1.472 -12.951 1.00 85.06 180 CYS A CA 1
ATOM 1357 C C . CYS A 1 180 ? 6.689 -2.336 -12.995 1.00 85.06 180 CYS A C 1
ATOM 1359 O O . CYS A 1 180 ? 6.677 -3.396 -13.625 1.00 85.06 180 CYS A O 1
ATOM 1361 N N . ILE A 1 181 ? 5.626 -1.866 -12.348 1.00 84.81 181 ILE A N 1
ATOM 1362 C CA . ILE A 1 181 ? 4.300 -2.484 -12.343 1.00 84.81 181 ILE A CA 1
ATOM 1363 C C . ILE A 1 181 ? 3.421 -1.706 -13.323 1.00 84.81 181 ILE A C 1
ATOM 1365 O O . ILE A 1 181 ? 2.960 -0.610 -13.021 1.00 84.81 181 ILE A O 1
ATOM 1369 N N . LEU A 1 182 ? 3.204 -2.246 -14.518 1.00 76.94 182 LEU A N 1
ATOM 1370 C CA . LEU A 1 182 ? 2.422 -1.584 -15.564 1.00 76.94 182 LEU A CA 1
ATOM 1371 C C . LEU A 1 182 ? 0.919 -1.576 -15.233 1.00 76.94 182 LEU A C 1
ATOM 1373 O O . LEU A 1 182 ? 0.454 -2.455 -14.505 1.00 76.94 182 LEU A O 1
ATOM 1377 N N . PRO A 1 183 ? 0.116 -0.680 -15.845 1.00 63.75 183 PRO A N 1
ATOM 1378 C CA . PRO A 1 183 ? -1.346 -0.682 -15.701 1.00 63.75 183 PRO A CA 1
ATOM 1379 C C . PRO A 1 183 ? -2.017 -2.019 -16.038 1.00 63.75 183 PRO A C 1
ATOM 1381 O O . PRO A 1 183 ? -3.103 -2.308 -15.551 1.00 63.75 183 PRO A O 1
ATOM 1384 N N . SER A 1 184 ? -1.372 -2.839 -16.873 1.00 60.28 184 SER A N 1
ATOM 1385 C CA . SER A 1 184 ? -1.816 -4.191 -17.221 1.00 60.28 184 SER A CA 1
ATOM 1386 C C . SER A 1 184 ? -1.546 -5.240 -16.133 1.00 60.28 184 SER A C 1
ATOM 1388 O O . SER A 1 184 ? -1.835 -6.412 -16.350 1.00 60.28 184 SER A O 1
ATOM 1390 N N . GLY A 1 185 ? -0.934 -4.866 -15.004 1.00 64.50 185 GLY A N 1
ATOM 1391 C CA . GLY A 1 185 ? -0.512 -5.779 -13.936 1.00 64.50 185 GLY A CA 1
ATOM 1392 C C . GLY A 1 185 ? 0.808 -6.510 -14.207 1.00 64.50 185 GLY A C 1
ATOM 1393 O O . GLY A 1 185 ? 1.235 -7.330 -13.396 1.00 64.50 185 GLY A O 1
ATOM 1394 N N . VAL A 1 186 ? 1.475 -6.221 -15.331 1.00 69.25 186 VAL A N 1
ATOM 1395 C CA . VAL A 1 186 ? 2.810 -6.757 -15.637 1.00 69.25 186 VAL A CA 1
ATOM 1396 C C . VAL A 1 186 ? 3.806 -6.177 -14.657 1.00 69.25 186 VAL A C 1
ATOM 1398 O O . VAL A 1 186 ? 3.990 -4.965 -14.609 1.00 69.25 186 VAL A O 1
ATOM 1401 N N . GLU A 1 187 ? 4.502 -7.051 -13.950 1.00 82.06 187 GLU A N 1
ATOM 1402 C CA . GLU A 1 187 ? 5.703 -6.685 -13.220 1.00 82.06 187 GLU A CA 1
ATOM 1403 C C . GLU A 1 187 ? 6.925 -7.001 -14.081 1.00 82.06 187 GLU A C 1
ATOM 1405 O O . GLU A 1 187 ? 7.091 -8.132 -14.544 1.00 82.06 187 GLU A O 1
ATOM 1410 N N . CYS A 1 188 ? 7.794 -6.018 -14.283 1.00 82.00 188 CYS A N 1
ATOM 1411 C CA . CYS A 1 188 ? 9.069 -6.229 -14.948 1.00 82.00 188 CYS A CA 1
ATOM 1412 C C . CYS A 1 188 ? 10.172 -5.420 -14.276 1.00 82.00 188 CYS A C 1
ATOM 1414 O O . CYS A 1 188 ? 9.921 -4.315 -13.816 1.00 82.00 188 CYS A O 1
ATOM 1416 N N . GLU A 1 189 ? 11.393 -5.944 -14.221 1.00 90.75 189 GLU A N 1
ATOM 1417 C CA . GLU A 1 189 ? 12.540 -5.181 -13.718 1.00 90.75 189 GLU A CA 1
ATOM 1418 C C . GLU A 1 189 ? 12.710 -3.889 -14.543 1.00 90.75 189 GLU A C 1
ATOM 1420 O O . GLU A 1 189 ? 12.568 -3.900 -15.768 1.00 90.75 189 GLU A O 1
ATOM 1425 N N . GLU A 1 190 ? 12.933 -2.757 -13.875 1.00 89.31 190 GLU A N 1
ATOM 1426 C CA . GLU A 1 190 ? 12.823 -1.425 -14.481 1.00 89.31 190 GLU A CA 1
ATOM 1427 C C . GLU A 1 190 ? 13.804 -1.227 -15.645 1.00 89.31 190 GLU A C 1
ATOM 1429 O O . GLU A 1 190 ? 13.446 -0.626 -16.661 1.00 89.31 190 GLU A O 1
ATOM 1434 N N . TRP A 1 191 ? 15.020 -1.772 -15.553 1.00 85.50 191 TRP A N 1
ATOM 1435 C CA . TRP A 1 191 ? 16.012 -1.659 -16.612 1.00 85.50 191 TRP A CA 1
ATOM 1436 C C . TRP A 1 191 ? 15.731 -2.613 -17.775 1.00 85.50 191 TRP A C 1
ATOM 1438 O O . TRP A 1 191 ? 15.965 -2.248 -18.926 1.00 85.50 191 TRP A O 1
ATOM 1448 N N . ALA A 1 192 ? 15.203 -3.808 -17.516 1.00 81.12 192 ALA A N 1
ATOM 1449 C CA . ALA A 1 192 ? 14.689 -4.712 -18.541 1.00 81.12 192 ALA A CA 1
ATOM 1450 C C . ALA A 1 192 ? 13.515 -4.071 -19.296 1.00 81.12 192 ALA A C 1
ATOM 1452 O O . ALA A 1 192 ? 13.451 -4.157 -20.524 1.00 81.12 192 ALA A O 1
ATOM 1453 N N . TYR A 1 193 ? 12.638 -3.352 -18.590 1.00 83.38 193 TYR A N 1
ATOM 1454 C CA . TYR A 1 193 ? 11.539 -2.610 -19.206 1.00 83.38 193 TYR A CA 1
ATOM 1455 C C . TYR A 1 193 ? 12.036 -1.449 -20.053 1.00 83.38 193 TYR A C 1
ATOM 1457 O O . TYR A 1 193 ? 11.656 -1.330 -21.217 1.00 83.38 193 TYR A O 1
ATOM 1465 N N . PHE A 1 194 ? 12.969 -0.665 -19.518 1.00 82.38 194 PHE A N 1
ATOM 1466 C CA . PHE A 1 194 ? 13.623 0.419 -20.241 1.00 82.38 194 PHE A CA 1
ATOM 1467 C C . PHE A 1 194 ? 14.317 -0.052 -21.533 1.00 82.38 194 PHE A C 1
ATOM 1469 O O . PHE A 1 194 ? 14.318 0.664 -22.533 1.00 82.38 194 PHE A O 1
ATOM 1476 N N . ARG A 1 195 ? 14.867 -1.275 -21.545 1.00 83.56 195 ARG A N 1
ATOM 1477 C CA . ARG A 1 195 ? 15.493 -1.901 -22.726 1.00 83.56 195 ARG A CA 1
ATOM 1478 C C . ARG A 1 195 ? 14.510 -2.630 -23.656 1.00 83.56 195 ARG A C 1
ATOM 1480 O O . ARG A 1 195 ? 14.941 -3.182 -24.667 1.00 83.56 195 ARG A O 1
ATOM 1487 N N . GLY A 1 196 ? 13.211 -2.641 -23.348 1.00 76.25 196 GLY A N 1
ATOM 1488 C CA . GLY A 1 196 ? 12.191 -3.327 -24.150 1.00 76.25 196 GLY A CA 1
ATOM 1489 C C . GLY A 1 196 ? 12.277 -4.857 -24.097 1.00 76.25 196 GLY A C 1
ATOM 1490 O O . GLY A 1 196 ? 11.846 -5.538 -25.024 1.00 76.25 196 GLY A O 1
ATOM 1491 N N . GLU A 1 197 ? 12.857 -5.413 -23.032 1.00 79.19 197 GLU A N 1
ATOM 1492 C CA . GLU A 1 197 ? 13.030 -6.859 -22.832 1.00 79.19 197 GLU A CA 1
ATOM 1493 C C . GLU A 1 197 ? 11.798 -7.515 -22.178 1.00 79.19 197 GLU A C 1
ATOM 1495 O O . GLU A 1 197 ? 11.738 -8.739 -22.039 1.00 79.19 197 GLU A O 1
ATOM 1500 N N . CYS A 1 198 ? 10.800 -6.714 -21.796 1.00 71.50 198 CYS A N 1
ATOM 1501 C CA . CYS A 1 198 ? 9.564 -7.178 -21.171 1.00 71.50 198 CYS A CA 1
ATOM 1502 C C . CYS A 1 198 ? 8.491 -7.528 -22.213 1.00 71.50 198 CYS A C 1
ATOM 1504 O O . CYS A 1 198 ? 8.407 -6.877 -23.257 1.00 71.50 198 CYS A O 1
ATOM 1506 N N . PRO A 1 199 ? 7.638 -8.532 -21.945 1.00 64.06 199 PRO A N 1
ATOM 1507 C CA . PRO A 1 199 ? 6.597 -8.932 -22.881 1.00 64.06 199 PRO A CA 1
ATOM 1508 C C . PRO A 1 199 ? 5.521 -7.843 -23.016 1.00 64.06 199 PRO A C 1
ATOM 1510 O O . PRO A 1 199 ? 4.856 -7.497 -22.041 1.00 64.06 199 PRO A O 1
ATOM 1513 N N . GLU A 1 200 ? 5.316 -7.345 -24.239 1.00 67.94 200 GLU A N 1
ATOM 1514 C CA . GLU A 1 200 ? 4.119 -6.573 -24.588 1.00 67.94 200 GLU A CA 1
ATOM 1515 C C . GLU A 1 200 ? 2.862 -7.432 -24.380 1.00 67.94 200 GLU A C 1
ATOM 1517 O O . GLU A 1 200 ? 2.865 -8.644 -24.626 1.00 67.94 200 GLU A O 1
ATOM 1522 N N . ALA A 1 201 ? 1.771 -6.802 -23.939 1.00 69.69 201 ALA A N 1
ATOM 1523 C CA . ALA A 1 201 ? 0.496 -7.486 -23.794 1.00 69.69 201 ALA A CA 1
ATOM 1524 C C . ALA A 1 201 ? -0.024 -7.961 -25.160 1.00 69.69 201 ALA A C 1
ATOM 1526 O O . ALA A 1 201 ? -0.191 -7.180 -26.098 1.00 69.69 201 ALA A O 1
ATOM 1527 N N . HIS A 1 202 ? -0.311 -9.256 -25.269 1.00 84.69 202 HIS A N 1
ATOM 1528 C CA . HIS A 1 202 ? -0.989 -9.837 -26.419 1.00 84.69 202 HIS A CA 1
ATOM 1529 C C . HIS A 1 202 ? -2.476 -9.502 -26.346 1.00 84.69 202 HIS A C 1
ATOM 1531 O O . HIS A 1 202 ? -3.169 -9.937 -25.428 1.00 84.69 202 HIS A O 1
ATOM 1537 N N . VAL A 1 203 ? -2.982 -8.764 -27.333 1.00 87.75 203 VAL A N 1
ATOM 1538 C CA . VAL A 1 203 ? -4.413 -8.463 -27.460 1.00 87.75 203 VAL A CA 1
ATOM 1539 C C . VAL A 1 203 ? -5.134 -9.652 -28.090 1.00 87.75 203 VAL A C 1
ATOM 1541 O O . VAL A 1 203 ? -4.804 -10.075 -29.199 1.00 87.75 203 VAL A O 1
ATOM 1544 N N . CYS A 1 204 ? -6.149 -10.166 -27.399 1.00 91.38 204 CYS A N 1
ATOM 1545 C CA . CYS A 1 204 ? -6.959 -11.281 -27.864 1.00 91.38 204 CYS A CA 1
ATOM 1546 C C . CYS A 1 204 ? -7.743 -10.904 -29.125 1.00 91.38 204 CYS A C 1
ATOM 1548 O O . CYS A 1 204 ? -8.567 -9.987 -29.129 1.00 91.38 204 CYS A O 1
ATOM 1550 N N . THR A 1 205 ? -7.541 -11.665 -30.194 1.00 92.81 205 THR A N 1
ATOM 1551 C CA . THR A 1 205 ? -8.304 -11.518 -31.436 1.00 92.81 205 THR A CA 1
ATOM 1552 C C . THR A 1 205 ? -9.710 -12.117 -31.315 1.00 92.81 205 THR A C 1
ATOM 1554 O O . THR A 1 205 ? -9.968 -13.002 -30.498 1.00 92.81 205 THR A O 1
ATOM 1557 N N . GLU A 1 206 ? -10.630 -11.693 -32.188 1.00 92.19 206 GLU A N 1
ATOM 1558 C CA . GLU A 1 206 ? -11.988 -12.262 -32.256 1.00 92.19 206 GLU A CA 1
ATOM 1559 C C . GLU A 1 206 ? -11.986 -13.779 -32.513 1.00 92.19 206 GLU A C 1
ATOM 1561 O O . GLU A 1 206 ? -12.867 -14.495 -32.042 1.00 92.19 206 GLU A O 1
ATOM 1566 N N . GLU A 1 207 ? -10.987 -14.286 -33.240 1.00 92.56 207 GLU A N 1
ATOM 1567 C CA . GLU A 1 207 ? -10.816 -15.721 -33.478 1.00 92.56 207 GLU A CA 1
ATOM 1568 C C . GLU A 1 207 ? -10.406 -16.459 -32.197 1.00 92.56 207 GLU A C 1
ATOM 1570 O O . GLU A 1 207 ? -10.987 -17.492 -31.865 1.00 92.56 207 GLU A O 1
ATOM 1575 N N . GLU A 1 208 ? -9.462 -15.907 -31.433 1.00 93.06 208 GLU A N 1
ATOM 1576 C CA . GLU A 1 208 ? -9.017 -16.481 -30.158 1.00 93.06 208 GLU A CA 1
ATOM 1577 C C . GLU A 1 208 ? -10.134 -16.463 -29.103 1.00 93.06 208 GLU A C 1
ATOM 1579 O O . GLU A 1 208 ? -10.307 -17.442 -28.378 1.00 93.06 208 GLU A O 1
ATOM 1584 N N . LYS A 1 209 ? -10.960 -15.408 -29.070 1.00 93.94 209 LYS A N 1
ATOM 1585 C CA . LYS A 1 209 ? -12.162 -15.329 -28.215 1.00 93.94 209 LYS A CA 1
ATOM 1586 C C . LYS A 1 209 ? -13.278 -16.296 -28.630 1.00 93.94 209 LYS A C 1
ATOM 1588 O O . LYS A 1 209 ? -14.155 -16.643 -27.827 1.00 93.94 209 LYS A O 1
ATOM 1593 N N . ALA A 1 210 ? -13.280 -16.729 -29.889 1.00 94.00 210 ALA A N 1
ATOM 1594 C CA . ALA A 1 210 ? -14.241 -17.689 -30.421 1.00 94.00 210 ALA A CA 1
ATOM 1595 C C . ALA A 1 210 ? -13.826 -19.155 -30.203 1.00 94.00 210 ALA A C 1
ATOM 1597 O O . ALA A 1 210 ? -14.627 -20.048 -30.488 1.00 94.00 210 ALA A O 1
ATOM 1598 N N . ALA A 1 211 ? -12.619 -19.426 -29.695 1.00 93.00 211 ALA A N 1
ATOM 1599 C CA . ALA A 1 211 ? -12.147 -20.786 -29.466 1.00 93.00 211 ALA A CA 1
ATOM 1600 C C . ALA A 1 211 ? -13.031 -21.534 -28.446 1.00 93.00 211 ALA A C 1
ATOM 1602 O O . ALA A 1 211 ? -13.227 -21.087 -27.320 1.00 93.00 211 ALA A O 1
ATOM 1603 N N . GLU A 1 212 ? -13.565 -22.698 -28.835 1.00 91.94 212 GLU A N 1
ATOM 1604 C CA . GLU A 1 212 ? -14.407 -23.542 -27.961 1.00 91.94 212 GLU A CA 1
ATOM 1605 C C . GLU A 1 212 ? -13.619 -24.649 -27.243 1.00 91.94 212 GLU A C 1
ATOM 1607 O O . GLU A 1 212 ? -14.113 -25.260 -26.296 1.00 91.94 212 GLU A O 1
ATOM 1612 N N . ILE A 1 213 ? -12.406 -24.951 -27.711 1.00 92.81 213 ILE A N 1
ATOM 1613 C CA . ILE A 1 213 ? -11.566 -26.032 -27.192 1.00 92.81 213 ILE A CA 1
ATOM 1614 C C . ILE A 1 213 ? -10.137 -25.515 -27.070 1.00 92.81 213 ILE A C 1
ATOM 1616 O O . ILE A 1 213 ? -9.558 -25.057 -28.053 1.00 92.81 213 ILE A O 1
ATOM 1620 N N . CYS A 1 214 ? -9.554 -25.668 -25.883 1.00 94.94 214 CYS A N 1
ATOM 1621 C CA . CYS A 1 214 ? -8.160 -25.344 -25.605 1.00 94.94 214 CYS A CA 1
ATOM 1622 C C . CYS A 1 214 ? -7.374 -26.588 -25.192 1.00 94.94 214 CYS A C 1
ATOM 1624 O O . CYS A 1 214 ? -7.928 -27.565 -24.683 1.00 94.94 214 CYS A O 1
ATOM 1626 N N . THR A 1 215 ? -6.063 -26.564 -25.425 1.00 92.25 215 THR A N 1
ATOM 1627 C CA . THR A 1 215 ? -5.158 -27.591 -24.904 1.00 92.25 215 THR A CA 1
ATOM 1628 C C . THR A 1 215 ? -5.039 -27.456 -23.383 1.00 92.25 215 THR A C 1
ATOM 1630 O O . THR A 1 215 ? -5.202 -26.372 -22.831 1.00 92.25 215 THR A O 1
ATOM 1633 N N . MET A 1 216 ? -4.736 -28.559 -22.693 1.00 91.44 216 MET A N 1
ATOM 1634 C CA . MET A 1 216 ? -4.484 -28.577 -21.238 1.00 91.44 216 MET A CA 1
ATOM 1635 C C . MET A 1 216 ? -2.999 -28.366 -20.904 1.00 91.44 216 MET A C 1
ATOM 1637 O O . MET A 1 216 ? -2.509 -28.806 -19.868 1.00 91.44 216 MET A O 1
ATOM 1641 N N . GLU A 1 217 ? -2.258 -27.762 -21.829 1.00 93.50 217 GLU A N 1
ATOM 1642 C CA . GLU A 1 217 ? -0.863 -27.390 -21.625 1.00 93.50 217 GLU A CA 1
ATOM 1643 C C . GLU A 1 217 ? -0.773 -26.254 -20.608 1.00 93.50 217 GLU A C 1
ATOM 1645 O O . GLU A 1 217 ? -1.548 -25.302 -20.682 1.00 93.50 217 GLU A O 1
ATOM 1650 N N . TYR A 1 218 ? 0.181 -26.356 -19.684 1.00 91.94 218 TYR A N 1
ATOM 1651 C CA . TYR A 1 218 ? 0.435 -25.319 -18.693 1.00 91.94 218 TYR A CA 1
ATOM 1652 C C . TYR A 1 218 ? 1.571 -24.406 -19.166 1.00 91.94 218 TYR A C 1
ATOM 1654 O O . TYR A 1 218 ? 2.747 -24.703 -18.962 1.00 91.94 218 TYR A O 1
ATOM 1662 N N . MET A 1 219 ? 1.198 -23.318 -19.835 1.00 89.44 219 MET A N 1
ATOM 1663 C CA . MET A 1 219 ? 2.065 -22.201 -20.222 1.00 89.44 219 MET A CA 1
ATOM 1664 C C . MET A 1 219 ? 1.362 -20.913 -19.789 1.00 89.44 219 MET A C 1
ATOM 1666 O O . MET A 1 219 ? 0.690 -20.290 -20.617 1.00 89.44 219 MET A O 1
ATOM 1670 N N . PRO A 1 220 ? 1.434 -20.564 -18.496 1.00 91.06 220 PRO A N 1
ATOM 1671 C CA . PRO A 1 220 ? 0.520 -19.603 -17.912 1.00 91.06 220 PRO A CA 1
ATOM 1672 C C . PRO A 1 220 ? 0.652 -18.214 -18.528 1.00 91.06 220 PRO A C 1
ATOM 1674 O O . PRO A 1 220 ? 1.726 -17.811 -18.991 1.00 91.06 220 PRO A O 1
ATOM 1677 N N . VAL A 1 221 ? -0.474 -17.511 -18.531 1.00 88.88 221 VAL A N 1
ATOM 1678 C CA . VAL A 1 221 ? -0.585 -16.111 -18.936 1.00 88.88 221 VAL A CA 1
ATOM 1679 C C . VAL A 1 221 ? -1.395 -15.344 -17.896 1.00 88.88 221 VAL A C 1
ATOM 1681 O O . VAL A 1 221 ? -2.299 -15.915 -17.279 1.00 88.88 221 VAL A O 1
ATOM 1684 N N . CYS A 1 222 ? -1.090 -14.065 -17.723 1.00 83.44 222 CYS A N 1
ATOM 1685 C CA . CYS A 1 222 ? -1.836 -13.179 -16.848 1.00 83.44 222 CYS A CA 1
ATOM 1686 C C . CYS A 1 222 ? -2.795 -12.347 -17.688 1.00 83.44 222 CYS A C 1
ATOM 1688 O O . CYS A 1 222 ? -2.342 -11.643 -18.591 1.00 83.44 222 CYS A O 1
ATOM 1690 N N . GLY A 1 223 ? -4.098 -12.475 -17.444 1.00 82.44 223 GLY A N 1
ATOM 1691 C CA . GLY A 1 223 ? -5.100 -11.643 -18.103 1.00 82.44 223 GLY A CA 1
ATOM 1692 C C . GLY A 1 223 ? -5.080 -10.203 -17.594 1.00 82.44 223 GLY A C 1
ATOM 1693 O O . GLY A 1 223 ? -4.612 -9.936 -16.489 1.00 82.44 223 GLY A O 1
ATOM 1694 N N . ASP A 1 224 ? -5.630 -9.276 -18.378 1.00 71.56 224 ASP A N 1
ATOM 1695 C CA . ASP A 1 224 ? -5.882 -7.892 -17.941 1.00 71.56 224 ASP A CA 1
ATOM 1696 C C . ASP A 1 224 ? -6.926 -7.771 -16.812 1.00 71.56 224 ASP A C 1
ATOM 1698 O O . ASP A 1 224 ? -7.092 -6.702 -16.228 1.00 71.56 224 ASP A O 1
ATOM 1702 N N . ASP A 1 225 ? -7.574 -8.880 -16.449 1.00 74.31 225 ASP A N 1
ATOM 1703 C CA . ASP A 1 225 ? -8.393 -9.054 -15.247 1.00 74.31 225 ASP A CA 1
ATOM 1704 C C . ASP A 1 225 ? -7.584 -9.443 -13.993 1.00 74.31 225 ASP A C 1
ATOM 1706 O O . ASP A 1 225 ? -8.163 -9.649 -12.925 1.00 74.31 225 ASP A O 1
ATOM 1710 N N . GLY A 1 226 ? -6.259 -9.581 -14.106 1.00 71.06 226 GLY A N 1
ATOM 1711 C CA . GLY A 1 226 ? -5.387 -10.008 -13.012 1.00 71.06 226 GLY A CA 1
ATOM 1712 C C . GLY A 1 226 ? -5.530 -11.489 -12.642 1.00 71.06 226 GLY A C 1
ATOM 1713 O O . GLY A 1 226 ? -5.062 -11.903 -11.577 1.00 71.06 226 GLY A O 1
ATOM 1714 N N . VAL A 1 227 ? -6.157 -12.310 -13.494 1.00 79.88 227 VAL A N 1
ATOM 1715 C CA . VAL A 1 227 ? -6.315 -13.755 -13.281 1.00 79.88 227 VAL A CA 1
ATOM 1716 C C . VAL A 1 227 ? -5.284 -14.540 -14.093 1.00 79.88 227 VAL A C 1
ATOM 1718 O O . VAL A 1 227 ? -5.085 -14.323 -15.289 1.00 79.88 227 VAL A O 1
ATOM 1721 N N . THR A 1 228 ? -4.642 -15.517 -13.449 1.00 86.75 228 THR A N 1
ATOM 1722 C CA . THR A 1 228 ? -3.745 -16.460 -14.128 1.00 86.75 228 THR A CA 1
ATOM 1723 C C . THR A 1 228 ? -4.549 -17.513 -14.888 1.00 86.75 228 THR A C 1
ATOM 1725 O O . THR A 1 228 ? -5.263 -18.322 -14.292 1.00 86.75 228 THR A O 1
ATOM 1728 N N . TYR A 1 229 ? -4.363 -17.573 -16.204 1.00 92.25 229 TYR A N 1
ATOM 1729 C CA . TYR A 1 229 ? -4.924 -18.606 -17.069 1.00 92.25 229 TYR A CA 1
ATOM 1730 C C . TYR A 1 229 ? -3.866 -19.658 -17.398 1.00 92.25 229 TYR A C 1
ATOM 1732 O O . TYR A 1 229 ? -2.699 -19.340 -17.608 1.00 92.25 229 TYR A O 1
ATOM 1740 N N . GLY A 1 230 ? -4.271 -20.931 -17.486 1.00 93.81 230 GLY A N 1
ATOM 1741 C CA . GLY A 1 230 ? -3.335 -22.046 -17.693 1.00 93.81 230 GLY A CA 1
ATOM 1742 C C . GLY A 1 230 ? -2.567 -21.975 -19.017 1.00 93.81 230 GLY A C 1
ATOM 1743 O O . GLY A 1 230 ? -1.448 -22.474 -19.106 1.00 93.81 230 GLY A O 1
ATOM 1744 N N . ASN A 1 231 ? -3.156 -21.345 -20.036 1.00 94.25 231 ASN A N 1
ATOM 1745 C CA . ASN A 1 231 ? -2.484 -20.966 -21.275 1.00 94.25 231 ASN A CA 1
ATOM 1746 C C . ASN A 1 231 ? -3.230 -19.863 -22.036 1.00 94.25 231 ASN A C 1
ATOM 1748 O O . ASN A 1 231 ? -4.412 -19.611 -21.791 1.00 94.25 231 ASN A O 1
ATOM 1752 N N . LYS A 1 232 ? -2.557 -19.283 -23.037 1.00 94.44 232 LYS A N 1
ATOM 1753 C CA . LYS A 1 232 ? -3.094 -18.246 -23.935 1.00 94.44 232 LYS A CA 1
ATOM 1754 C C . LYS A 1 232 ? -4.468 -18.540 -24.544 1.00 94.44 232 LYS A C 1
ATOM 1756 O O . LYS A 1 232 ? -5.285 -17.636 -24.668 1.00 94.44 232 LYS A O 1
ATOM 1761 N N . CYS A 1 233 ? -4.743 -19.800 -24.899 1.00 96.44 233 CYS A N 1
ATOM 1762 C CA . CYS A 1 233 ? -6.041 -20.173 -25.458 1.00 96.44 233 CYS A CA 1
ATOM 1763 C C . CYS A 1 233 ? -7.120 -20.046 -24.389 1.00 96.44 233 CYS A C 1
ATOM 1765 O O . CYS A 1 233 ? -8.115 -19.369 -24.611 1.00 96.44 233 CYS A O 1
ATOM 1767 N N . SER A 1 234 ? -6.903 -20.653 -23.216 1.00 95.69 234 SER A N 1
ATOM 1768 C CA . SER A 1 234 ? -7.865 -20.579 -22.111 1.00 95.69 234 SER A CA 1
ATOM 1769 C C . SER A 1 234 ? -8.105 -19.146 -21.627 1.00 95.69 234 SER A C 1
ATOM 1771 O O . SER A 1 234 ? -9.215 -18.838 -21.207 1.00 95.69 234 SER A O 1
ATOM 1773 N N . ALA A 1 235 ? -7.094 -18.281 -21.752 1.00 93.94 235 ALA A N 1
ATOM 1774 C CA . ALA A 1 235 ? -7.179 -16.851 -21.478 1.00 93.94 235 ALA A CA 1
ATOM 1775 C C . ALA A 1 235 ? -8.162 -16.155 -22.424 1.00 93.94 235 ALA A C 1
ATOM 1777 O O . ALA A 1 235 ? -9.222 -15.715 -21.987 1.00 93.94 235 ALA A O 1
ATOM 1778 N N . CYS A 1 236 ? -7.880 -16.125 -23.729 1.00 95.38 236 CYS A N 1
ATOM 1779 C CA . CYS A 1 236 ? -8.747 -15.424 -24.679 1.00 95.38 236 CYS A CA 1
ATOM 1780 C C . CYS A 1 236 ? -10.128 -16.085 -24.832 1.00 95.38 236 CYS A C 1
ATOM 1782 O O . CYS A 1 236 ? -11.137 -15.391 -24.951 1.00 95.38 236 CYS A O 1
ATOM 1784 N N . ALA A 1 237 ? -10.207 -17.419 -24.764 1.00 96.19 237 ALA A N 1
ATOM 1785 C CA . ALA A 1 237 ? -11.466 -18.162 -24.855 1.00 96.19 237 ALA A CA 1
ATOM 1786 C C . ALA A 1 237 ? -12.399 -17.938 -23.652 1.00 96.19 237 ALA A C 1
ATOM 1788 O O . ALA A 1 237 ? -13.589 -18.248 -23.740 1.00 96.19 237 ALA A O 1
ATOM 1789 N N . SER A 1 238 ? -11.891 -17.390 -22.540 1.00 92.62 238 SER A N 1
ATOM 1790 C CA . SER A 1 238 ? -12.711 -17.031 -21.377 1.00 92.62 238 SER A CA 1
ATOM 1791 C C . SER A 1 238 ? -13.743 -15.948 -21.704 1.00 92.62 238 SER A C 1
ATOM 1793 O O . SER A 1 238 ? -14.815 -15.929 -21.103 1.00 92.62 238 SER A O 1
ATOM 1795 N N . ARG A 1 239 ? -13.427 -15.071 -22.674 1.00 88.44 239 ARG A N 1
ATOM 1796 C CA . ARG A 1 239 ? -14.173 -13.847 -23.027 1.00 88.44 239 ARG A CA 1
ATOM 1797 C C . ARG A 1 239 ? -14.317 -12.838 -21.882 1.00 88.44 239 ARG A C 1
ATOM 1799 O O . ARG A 1 239 ? -15.109 -11.908 -22.010 1.00 88.44 239 ARG A O 1
ATOM 1806 N N . ASN A 1 240 ? -13.565 -13.023 -20.800 1.00 85.50 240 ASN A N 1
ATOM 1807 C CA . ASN A 1 240 ? -13.535 -12.116 -19.655 1.00 85.50 240 ASN A CA 1
ATOM 1808 C C . ASN A 1 240 ? -12.384 -11.104 -19.736 1.00 85.50 240 ASN A C 1
ATOM 1810 O O . ASN A 1 240 ? -12.391 -10.149 -18.972 1.00 85.50 240 ASN A O 1
ATOM 1814 N N . ILE A 1 241 ? -11.442 -11.311 -20.663 1.00 84.44 241 ILE A N 1
ATOM 1815 C CA . ILE A 1 241 ? -10.245 -10.485 -20.857 1.00 84.44 241 ILE A CA 1
ATOM 1816 C C . ILE A 1 241 ? -10.133 -10.011 -22.308 1.00 84.44 241 ILE A C 1
ATOM 1818 O O . ILE A 1 241 ? -10.581 -10.705 -23.234 1.00 84.44 241 ILE A O 1
ATOM 1822 N N . ASP A 1 242 ? -9.511 -8.854 -22.522 1.00 86.38 242 ASP A N 1
ATOM 1823 C CA . ASP A 1 242 ? -9.208 -8.315 -23.855 1.00 86.38 242 ASP A CA 1
ATOM 1824 C C . ASP A 1 242 ? -7.744 -8.536 -24.253 1.00 86.38 242 ASP A C 1
ATOM 1826 O O . ASP A 1 242 ? -7.421 -8.585 -25.443 1.00 86.38 242 ASP A O 1
ATOM 1830 N N . SER A 1 243 ? -6.865 -8.733 -23.279 1.00 82.94 243 SER A N 1
ATOM 1831 C CA . SER A 1 243 ? -5.438 -8.941 -23.471 1.00 82.94 243 SER A CA 1
ATOM 1832 C C . SER A 1 243 ? -4.827 -9.781 -22.350 1.00 82.94 243 SER A C 1
ATOM 1834 O O . SER A 1 243 ? -5.409 -9.937 -21.277 1.00 82.94 243 SER A O 1
ATOM 1836 N N . TYR A 1 244 ? -3.657 -10.362 -22.610 1.00 85.12 244 TYR A N 1
ATOM 1837 C CA . TYR A 1 244 ? -2.875 -11.082 -21.609 1.00 85.12 244 TYR A CA 1
ATOM 1838 C C . TYR A 1 244 ? -1.379 -10.840 -21.794 1.00 85.12 244 TYR A C 1
ATOM 1840 O O . TYR A 1 244 ? -0.914 -10.497 -22.880 1.00 85.12 244 TYR A O 1
ATOM 1848 N N . VAL A 1 245 ? -0.596 -11.117 -20.760 1.00 78.25 245 VAL A N 1
ATOM 1849 C CA . VAL A 1 245 ? 0.874 -11.120 -20.803 1.00 78.25 245 VAL A CA 1
ATOM 1850 C C . VAL A 1 245 ? 1.417 -12.510 -20.494 1.00 78.25 245 VAL A C 1
ATOM 1852 O O . VAL A 1 245 ? 0.742 -13.336 -19.879 1.00 78.25 245 VAL A O 1
ATOM 1855 N N . GLN A 1 246 ? 2.627 -12.812 -20.961 1.00 82.31 246 GLN A N 1
ATOM 1856 C CA . GLN A 1 246 ? 3.234 -14.124 -20.742 1.00 82.31 246 GLN A CA 1
ATOM 1857 C C . GLN A 1 246 ? 3.691 -14.280 -19.282 1.00 82.31 246 GLN A C 1
ATOM 1859 O O . GLN A 1 246 ? 4.445 -13.447 -18.793 1.00 82.31 246 GLN A O 1
ATOM 1864 N N . GLY A 1 247 ? 3.303 -15.379 -18.624 1.00 79.62 247 GLY A N 1
ATOM 1865 C CA . GLY A 1 247 ? 3.625 -15.661 -17.218 1.00 79.62 247 GLY A CA 1
ATOM 1866 C C . GLY A 1 247 ? 2.381 -15.742 -16.333 1.00 79.62 247 GLY A C 1
ATOM 1867 O O . GLY A 1 247 ? 1.291 -15.382 -16.752 1.00 79.62 247 GLY A O 1
ATOM 1868 N N . GLU A 1 248 ? 2.513 -16.254 -15.112 1.00 82.00 248 GLU A N 1
ATOM 1869 C CA . GLU A 1 248 ? 1.429 -16.139 -14.123 1.00 82.00 248 GLU A CA 1
ATOM 1870 C C . GLU A 1 248 ? 1.252 -14.670 -13.726 1.00 82.00 248 GLU A C 1
ATOM 1872 O O . GLU A 1 248 ? 2.209 -13.900 -13.804 1.00 82.00 248 GLU A O 1
ATOM 1877 N N . CYS A 1 249 ? 0.054 -14.270 -13.296 1.00 71.31 249 CYS A N 1
ATOM 1878 C CA . CYS A 1 249 ? -0.106 -12.944 -12.720 1.00 71.31 249 CYS A CA 1
ATOM 1879 C C . CYS A 1 249 ? 0.813 -12.792 -11.519 1.00 71.31 249 CYS A C 1
ATOM 1881 O O . CYS A 1 249 ? 0.776 -13.602 -10.585 1.00 71.31 249 CYS A O 1
ATOM 1883 N N . SER A 1 250 ? 1.611 -11.728 -11.542 1.00 63.78 250 SER A N 1
ATOM 1884 C CA . SER A 1 250 ? 2.241 -11.214 -10.341 1.00 63.78 250 SER A CA 1
ATOM 1885 C C . SER A 1 250 ? 1.109 -10.878 -9.383 1.00 63.78 250 SER A C 1
ATOM 1887 O O . SER A 1 250 ? 0.259 -10.041 -9.682 1.00 63.78 250 SER A O 1
ATOM 1889 N N . LEU A 1 251 ? 1.032 -11.595 -8.263 1.00 52.72 251 LEU A N 1
ATOM 1890 C CA . LEU A 1 251 ? 0.101 -11.251 -7.197 1.00 52.72 251 LEU A CA 1
ATOM 1891 C C . LEU A 1 251 ? 0.328 -9.768 -6.871 1.00 52.72 251 LEU A C 1
ATOM 1893 O O . LEU A 1 251 ? 1.456 -9.413 -6.521 1.00 52.72 251 LEU A O 1
ATOM 1897 N N . LYS A 1 252 ? -0.700 -8.914 -7.025 1.00 50.16 252 LYS A N 1
ATOM 1898 C CA . LYS A 1 252 ? -0.650 -7.502 -6.604 1.00 50.16 252 LYS A CA 1
ATOM 1899 C C . LYS A 1 252 ? -0.103 -7.519 -5.171 1.00 50.16 252 LYS A C 1
ATOM 1901 O O . LYS A 1 252 ? -0.704 -8.147 -4.298 1.00 50.16 252 LYS A O 1
ATOM 1906 N N . LYS A 1 253 ? 1.102 -6.975 -4.967 1.00 49.34 253 LYS A N 1
ATOM 1907 C CA . LYS A 1 253 ? 1.851 -7.172 -3.715 1.00 49.34 253 LYS A CA 1
ATOM 1908 C C . LYS A 1 253 ? 1.189 -6.503 -2.514 1.00 49.34 253 LYS A C 1
ATOM 1910 O O . LYS A 1 253 ? 1.419 -6.970 -1.404 1.00 49.34 253 LYS A O 1
ATOM 1915 N N . CYS A 1 254 ? 0.371 -5.477 -2.766 1.00 51.03 254 CYS A N 1
ATOM 1916 C CA . CYS A 1 254 ? -0.353 -4.686 -1.775 1.00 51.03 254 CYS A CA 1
ATOM 1917 C C . CYS A 1 254 ? -1.744 -4.275 -2.287 1.00 51.03 254 CYS A C 1
ATOM 1919 O O . CYS A 1 254 ? -1.938 -4.131 -3.498 1.00 51.03 254 CYS A O 1
ATOM 1921 N N . ALA A 1 255 ? -2.693 -4.086 -1.368 1.00 53.22 255 ALA A N 1
ATOM 1922 C CA . ALA A 1 255 ? -3.994 -3.470 -1.630 1.00 53.22 255 ALA A CA 1
ATOM 1923 C C . ALA A 1 255 ? -3.909 -1.944 -1.412 1.00 53.22 255 ALA A C 1
ATOM 1925 O O . ALA A 1 255 ? -3.179 -1.478 -0.535 1.00 53.22 255 ALA A O 1
ATOM 1926 N N . GLU A 1 256 ? -4.620 -1.165 -2.230 1.00 54.75 256 GLU A N 1
ATOM 1927 C CA . GLU A 1 256 ? -4.751 0.292 -2.058 1.00 54.75 256 GLU A CA 1
ATOM 1928 C C . GLU A 1 256 ? -5.772 0.635 -0.947 1.00 54.75 256 GLU A C 1
ATOM 1930 O O . GLU A 1 256 ? -6.526 -0.225 -0.488 1.00 54.75 256 GLU A O 1
ATOM 1935 N N . GLU A 1 257 ? -5.809 1.893 -0.490 1.00 52.03 257 GLU A N 1
ATOM 1936 C CA . GLU A 1 257 ? -6.765 2.369 0.528 1.00 52.03 257 GLU A CA 1
ATOM 1937 C C . GLU A 1 257 ? -8.219 2.072 0.120 1.00 52.03 257 GLU A C 1
ATOM 1939 O O . GLU A 1 257 ? -8.681 2.504 -0.937 1.00 52.03 257 GLU A O 1
ATOM 1944 N N . GLY A 1 258 ? -8.947 1.322 0.954 1.00 54.25 258 GLY A N 1
ATOM 1945 C CA . GLY A 1 258 ? -10.321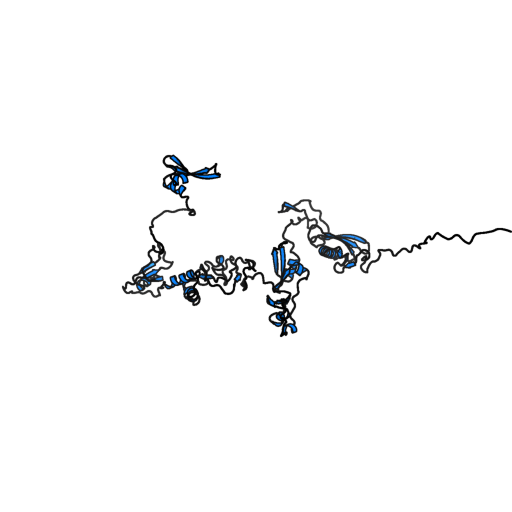 0.894 0.675 1.00 54.25 258 GLY A CA 1
ATOM 1946 C C . GLY A 1 258 ? -10.473 -0.362 -0.199 1.00 54.25 258 GLY A C 1
ATOM 1947 O O . GLY A 1 258 ? -11.603 -0.815 -0.394 1.00 54.25 258 GLY A O 1
ATOM 1948 N N . GLU A 1 259 ? -9.390 -0.968 -0.700 1.00 53.25 259 GLU A N 1
ATOM 1949 C CA . GLU A 1 259 ? -9.447 -2.265 -1.388 1.00 53.25 259 GLU A CA 1
ATOM 1950 C C . GLU A 1 259 ? -9.485 -3.436 -0.383 1.00 53.25 259 GLU A C 1
ATOM 1952 O O . GLU A 1 259 ? -8.793 -3.440 0.639 1.00 53.25 259 GLU A O 1
ATOM 1957 N N . SER A 1 260 ? -10.284 -4.468 -0.686 1.00 52.38 260 SER A N 1
ATOM 1958 C CA . SER A 1 260 ? -10.297 -5.738 0.056 1.00 52.38 260 SER A CA 1
ATOM 1959 C C . SER A 1 260 ? -9.486 -6.810 -0.678 1.00 52.38 260 SER A C 1
ATOM 1961 O O . SER A 1 260 ? -9.653 -6.994 -1.884 1.00 52.38 260 SER A O 1
ATOM 1963 N N . PHE A 1 261 ? -8.676 -7.591 0.043 1.00 51.22 261 PHE A N 1
ATOM 1964 C CA . PHE A 1 261 ? -7.931 -8.731 -0.516 1.00 51.22 261 PHE A CA 1
ATOM 1965 C C . PHE A 1 261 ? -8.385 -10.063 0.102 1.00 51.22 261 PHE A C 1
ATOM 1967 O O . PHE A 1 261 ? -8.755 -10.119 1.272 1.00 51.22 261 PHE A O 1
ATOM 1974 N N . SER A 1 262 ? -8.396 -11.139 -0.701 1.00 39.97 262 SER A N 1
ATOM 1975 C CA . SER A 1 262 ? -9.056 -12.420 -0.358 1.00 39.97 262 SER A CA 1
ATOM 1976 C C . SER A 1 262 ? -8.138 -13.648 -0.258 1.00 39.97 262 SER A C 1
ATOM 1978 O O . SER A 1 262 ? -8.625 -14.757 -0.044 1.00 39.97 262 SER A O 1
ATOM 1980 N N . TRP A 1 263 ? -6.814 -13.491 -0.374 1.00 41.06 263 TRP A N 1
ATOM 1981 C CA . TRP A 1 263 ? -5.875 -14.619 -0.337 1.00 41.06 263 TRP A CA 1
ATOM 1982 C C . TRP A 1 263 ? -4.660 -14.307 0.529 1.00 41.06 263 TRP A C 1
ATOM 1984 O O . TRP A 1 263 ? -3.739 -13.626 0.094 1.00 41.06 263 TRP A O 1
ATOM 1994 N N . VAL A 1 264 ? -4.623 -14.860 1.741 1.00 40.34 264 VAL A N 1
ATOM 1995 C CA . VAL A 1 264 ? -3.447 -14.774 2.614 1.00 40.34 264 VAL A CA 1
ATOM 1996 C C . VAL A 1 264 ? -2.998 -16.183 2.972 1.00 40.34 264 VAL A C 1
ATOM 1998 O O . VAL A 1 264 ? -3.515 -16.809 3.893 1.00 40.34 264 VAL A O 1
ATOM 2001 N N . TYR A 1 265 ? -2.006 -16.691 2.241 1.00 38.81 265 TYR A N 1
ATOM 2002 C CA . TYR A 1 265 ? -1.083 -17.657 2.827 1.00 38.81 265 TYR A CA 1
ATOM 2003 C C . TYR A 1 265 ? -0.053 -16.846 3.613 1.00 38.81 265 TYR A C 1
ATOM 2005 O O . TYR A 1 265 ? 0.689 -16.063 3.021 1.00 38.81 265 TYR A O 1
ATOM 2013 N N . LYS A 1 266 ? -0.023 -17.049 4.935 1.00 38.91 266 LYS A N 1
ATOM 2014 C CA . LYS A 1 266 ? 0.832 -16.359 5.922 1.00 38.91 266 LYS A CA 1
ATOM 2015 C C . LYS A 1 266 ? 2.331 -16.361 5.570 1.00 38.91 266 LYS A C 1
ATOM 2017 O O . LYS A 1 266 ? 3.091 -15.557 6.088 1.00 38.91 266 LYS A O 1
ATOM 2022 N N . ASP A 1 267 ? 2.731 -17.244 4.660 1.00 41.03 267 ASP A N 1
ATOM 2023 C CA . ASP A 1 267 ? 4.122 -17.520 4.309 1.00 41.03 267 ASP A CA 1
ATOM 2024 C C . ASP A 1 267 ? 4.561 -16.849 2.988 1.00 41.03 267 ASP A C 1
ATOM 2026 O O . ASP A 1 267 ? 5.699 -17.036 2.558 1.00 41.03 267 ASP A O 1
ATOM 2030 N N . LYS A 1 268 ? 3.664 -16.123 2.295 1.00 39.38 268 LYS A N 1
ATOM 2031 C CA . LYS A 1 268 ? 3.910 -15.564 0.947 1.00 39.38 268 LYS A CA 1
ATOM 2032 C C . LYS A 1 268 ? 3.668 -14.056 0.785 1.00 39.38 268 LYS A C 1
ATOM 2034 O O . LYS A 1 268 ? 3.977 -13.542 -0.285 1.00 39.38 268 LYS A O 1
ATOM 2039 N N . PHE A 1 269 ? 3.170 -13.359 1.805 1.00 41.66 269 PHE A N 1
ATOM 2040 C CA . PHE A 1 269 ? 3.023 -11.897 1.803 1.00 41.66 269 PHE A CA 1
ATOM 2041 C C . PHE A 1 269 ? 3.749 -11.275 3.011 1.00 41.66 269 PHE A C 1
ATOM 2043 O O . PHE A 1 269 ? 3.755 -11.898 4.075 1.00 41.66 269 PHE A O 1
ATOM 2050 N N . PRO A 1 270 ? 4.382 -10.092 2.862 1.00 42.16 270 PRO A N 1
ATOM 2051 C CA . PRO A 1 270 ? 5.017 -9.373 3.971 1.00 42.16 270 PRO A CA 1
ATOM 2052 C C . PRO A 1 270 ? 3.971 -8.905 4.992 1.00 42.16 270 PRO A C 1
ATOM 2054 O O . PRO A 1 270 ? 2.818 -8.724 4.624 1.00 42.16 270 PRO A O 1
ATOM 2057 N N . GLU A 1 271 ? 4.376 -8.654 6.245 1.00 47.25 271 GLU A N 1
ATOM 2058 C CA . GLU A 1 271 ? 3.530 -8.138 7.348 1.00 47.25 271 GLU A CA 1
ATOM 2059 C C . GLU A 1 271 ? 2.844 -6.776 7.073 1.00 47.25 271 GLU A C 1
ATOM 2061 O O . GLU A 1 271 ? 2.069 -6.290 7.894 1.00 47.25 271 GLU A O 1
ATOM 2066 N N . HIS A 1 272 ? 3.090 -6.167 5.908 1.00 49.31 272 HIS A N 1
ATOM 2067 C CA . HIS A 1 272 ? 2.643 -4.827 5.540 1.00 49.31 272 HIS A CA 1
ATOM 2068 C C . HIS A 1 272 ? 2.197 -4.820 4.072 1.00 49.31 272 HIS A C 1
ATOM 2070 O O . HIS A 1 272 ? 3.019 -4.777 3.161 1.00 49.31 272 HIS A O 1
ATOM 2076 N N . CYS A 1 273 ? 0.886 -4.922 3.850 1.00 53.91 273 CYS A N 1
ATOM 2077 C CA . CYS A 1 273 ? 0.254 -5.058 2.530 1.00 53.91 273 CYS A CA 1
ATOM 2078 C C . CYS A 1 273 ? -0.663 -3.860 2.205 1.00 53.91 273 CYS A C 1
ATOM 2080 O O . CYS A 1 273 ? -1.615 -3.990 1.439 1.00 53.91 273 CYS A O 1
ATOM 2082 N N . CYS A 1 274 ? -0.396 -2.703 2.815 1.00 54.03 274 CYS A N 1
ATOM 2083 C CA . CYS A 1 274 ? -1.090 -1.444 2.563 1.00 54.03 274 CYS A CA 1
ATOM 2084 C C . CYS A 1 274 ? -0.026 -0.345 2.464 1.00 54.03 274 CYS A C 1
ATOM 2086 O O . CYS A 1 274 ? 0.605 0.004 3.463 1.00 54.03 274 CYS A O 1
ATOM 2088 N N . ASP A 1 275 ? 0.244 0.145 1.257 1.00 45.47 275 ASP A N 1
ATOM 2089 C CA . ASP A 1 275 ? 1.287 1.152 1.059 1.00 45.47 275 ASP A CA 1
ATOM 2090 C C . ASP A 1 275 ? 0.844 2.492 1.677 1.00 45.47 275 ASP A C 1
ATOM 2092 O O . ASP A 1 275 ? -0.236 3.000 1.380 1.00 45.47 275 ASP A O 1
ATOM 2096 N N . GLY A 1 276 ? 1.643 3.033 2.601 1.00 44.16 276 GLY A N 1
ATOM 2097 C CA . GLY A 1 276 ? 1.338 4.277 3.322 1.00 44.16 276 GLY A CA 1
ATOM 2098 C C . GLY A 1 276 ? 0.259 4.199 4.416 1.00 44.16 276 GLY A C 1
ATOM 2099 O O . GLY A 1 276 ? -0.121 5.245 4.944 1.00 44.16 276 GLY A O 1
ATOM 2100 N N . LEU A 1 277 ? -0.224 3.006 4.783 1.00 48.91 277 LEU A N 1
ATOM 2101 C CA . LEU A 1 277 ? -1.276 2.814 5.790 1.00 48.91 277 LEU A CA 1
ATOM 2102 C C . LEU A 1 277 ? -0.769 1.914 6.918 1.00 48.91 277 LEU A C 1
ATOM 2104 O O . LEU A 1 277 ? -0.214 0.844 6.679 1.00 48.91 277 LEU A O 1
ATOM 2108 N N . THR A 1 278 ? -0.903 2.380 8.156 1.00 43.88 278 THR A N 1
ATOM 2109 C CA . THR A 1 278 ? -0.135 1.852 9.289 1.00 43.88 278 THR A CA 1
ATOM 2110 C C . THR A 1 278 ? -0.604 0.504 9.826 1.00 43.88 278 THR A C 1
ATOM 2112 O O . THR A 1 278 ? 0.195 -0.145 10.495 1.00 43.88 278 THR A O 1
ATOM 2115 N N . GLU A 1 279 ? -1.832 0.045 9.560 1.00 45.06 279 GLU A N 1
ATOM 2116 C CA . GLU A 1 279 ? -2.350 -1.181 10.189 1.00 45.06 279 GLU A CA 1
ATOM 2117 C C . GLU A 1 279 ? -3.280 -1.979 9.254 1.00 45.06 279 GLU A C 1
ATOM 2119 O O . GLU A 1 279 ? -4.175 -1.427 8.616 1.00 45.06 279 GLU A O 1
ATOM 2124 N N . TRP A 1 280 ? -3.056 -3.300 9.165 1.00 49.88 280 TRP A N 1
ATOM 2125 C CA . TRP A 1 280 ? -4.013 -4.253 8.592 1.00 49.88 280 TRP A CA 1
ATOM 2126 C C . TRP A 1 280 ? -4.836 -4.872 9.718 1.00 49.88 280 TRP A C 1
ATOM 2128 O O . TRP A 1 280 ? -4.339 -5.026 10.835 1.00 49.88 280 TRP A O 1
ATOM 2138 N N . GLN A 1 281 ? -6.013 -5.407 9.396 1.00 45.75 281 GLN A N 1
ATOM 2139 C CA . GLN A 1 281 ? -6.584 -6.518 10.158 1.00 45.75 281 GLN A CA 1
ATOM 2140 C C . GLN A 1 281 ? -6.735 -7.721 9.225 1.00 45.75 281 GLN A C 1
ATOM 2142 O O . GLN A 1 281 ? -7.366 -7.631 8.171 1.00 45.75 281 GLN A O 1
ATOM 2147 N N . SER A 1 282 ? -6.118 -8.855 9.574 1.00 44.59 282 SER A N 1
ATOM 2148 C CA . SER A 1 282 ? -6.433 -10.107 8.897 1.00 44.59 282 SER A CA 1
ATOM 2149 C C . SER A 1 282 ? -7.839 -10.481 9.327 1.00 44.59 282 SER A C 1
ATOM 2151 O O . SER A 1 282 ? -8.050 -10.733 10.511 1.00 44.59 282 SER A O 1
ATOM 2153 N N . GLY A 1 283 ? -8.785 -10.571 8.396 1.00 45.00 283 GLY A N 1
ATOM 2154 C CA . GLY A 1 283 ? -10.125 -11.087 8.680 1.00 45.00 283 GLY A CA 1
ATOM 2155 C C . GLY A 1 283 ? -10.144 -12.569 9.028 1.00 45.00 283 GLY A C 1
ATOM 2156 O O . GLY A 1 283 ? -11.023 -13.278 8.568 1.00 45.00 283 GLY A O 1
ATOM 2157 N N . THR A 1 284 ? -9.163 -13.072 9.771 1.00 44.38 284 THR A N 1
ATOM 2158 C CA . THR A 1 284 ? -9.280 -14.326 10.502 1.00 44.38 284 THR A CA 1
ATOM 2159 C C . THR A 1 284 ? -10.052 -14.137 11.796 1.00 44.38 284 THR A C 1
ATOM 2161 O O . THR A 1 284 ? -10.662 -15.103 12.219 1.00 44.38 284 THR A O 1
ATOM 2164 N N . ASP A 1 285 ? -10.081 -12.934 12.373 1.00 50.91 285 ASP A N 1
ATOM 2165 C CA . ASP A 1 285 ? -10.882 -12.611 13.552 1.00 50.91 285 ASP A CA 1
ATOM 2166 C C . ASP A 1 285 ? -11.840 -11.473 13.190 1.00 50.91 285 ASP A C 1
ATOM 2168 O O . ASP A 1 285 ? -11.419 -10.408 12.740 1.00 50.91 285 ASP A O 1
ATOM 2172 N N . THR A 1 286 ? -13.147 -11.716 13.301 1.00 66.94 286 THR A N 1
ATOM 2173 C CA . THR A 1 286 ? -14.137 -10.639 13.202 1.00 66.94 286 THR A CA 1
ATOM 2174 C C . THR A 1 286 ? -14.265 -10.006 14.577 1.00 66.94 286 THR A C 1
ATOM 2176 O O . THR A 1 286 ? -14.970 -10.547 15.418 1.00 66.94 286 THR A O 1
ATOM 2179 N N . ASP A 1 287 ? -13.562 -8.920 14.862 1.00 77.12 287 ASP A N 1
ATOM 2180 C CA . ASP A 1 287 ? -13.807 -8.174 16.098 1.00 77.12 287 ASP A CA 1
ATOM 2181 C C . ASP A 1 287 ? -15.072 -7.313 15.955 1.00 77.12 287 ASP A C 1
ATOM 2183 O O . ASP A 1 287 ? -15.444 -6.920 14.850 1.00 77.12 287 ASP A O 1
ATOM 2187 N N . ILE A 1 288 ? -15.761 -7.057 17.068 1.00 80.19 288 ILE A N 1
ATOM 2188 C CA . ILE A 1 288 ? -16.941 -6.185 17.133 1.00 80.19 288 ILE A CA 1
ATOM 2189 C C . ILE A 1 288 ? -16.711 -5.126 18.204 1.00 80.19 288 ILE A C 1
ATOM 2191 O O . ILE A 1 288 ? -16.284 -5.429 19.321 1.00 80.19 288 ILE A O 1
ATOM 2195 N N . SER A 1 289 ? -17.044 -3.882 17.880 1.00 86.31 289 SER A N 1
ATOM 2196 C CA . SER A 1 289 ? -17.007 -2.763 18.811 1.00 86.31 289 SER A CA 1
ATOM 2197 C C . SER A 1 289 ? -18.382 -2.476 19.425 1.00 86.31 289 SER A C 1
ATOM 2199 O O . SER A 1 289 ? -19.383 -2.323 18.726 1.00 86.31 289 SER A O 1
ATOM 2201 N N . VAL A 1 290 ? -18.437 -2.384 20.757 1.00 86.25 290 VAL A N 1
ATOM 2202 C CA . VAL A 1 290 ? -19.637 -2.009 21.521 1.00 86.25 290 VAL A CA 1
ATOM 2203 C C . VAL A 1 290 ? -19.272 -0.873 22.470 1.00 86.25 290 VAL A C 1
ATOM 2205 O O . VAL A 1 290 ? -18.400 -1.041 23.324 1.00 86.25 290 VAL A O 1
ATOM 2208 N N . ALA A 1 291 ? -19.940 0.277 22.345 1.00 86.00 291 ALA A N 1
ATOM 2209 C CA . ALA A 1 291 ? -19.704 1.461 23.183 1.00 86.00 291 ALA A CA 1
ATOM 2210 C C . ALA A 1 291 ? -18.207 1.839 23.315 1.00 86.00 291 ALA A C 1
ATOM 2212 O O . ALA A 1 291 ? -17.671 2.007 24.413 1.00 86.00 291 ALA A O 1
ATOM 2213 N N . ASP A 1 292 ? -17.532 1.940 22.174 1.00 84.38 292 ASP A N 1
ATOM 2214 C CA . ASP A 1 292 ? -16.119 2.280 21.976 1.00 84.38 292 ASP A CA 1
ATOM 2215 C C . ASP A 1 292 ? -15.102 1.259 22.507 1.00 84.38 292 ASP A C 1
ATOM 2217 O O . ASP A 1 292 ? -13.898 1.522 22.521 1.00 84.38 292 ASP A O 1
ATOM 2221 N N . LYS A 1 293 ? -15.559 0.069 22.910 1.00 85.44 293 LYS A N 1
ATOM 2222 C CA . LYS A 1 293 ? -14.692 -1.049 23.290 1.00 85.44 293 LYS A CA 1
ATOM 2223 C C . LYS A 1 293 ? -14.711 -2.137 22.239 1.00 85.44 293 LYS A C 1
ATOM 2225 O O . LYS A 1 293 ? -15.777 -2.517 21.772 1.00 85.44 293 LYS A O 1
ATOM 2230 N N . CYS A 1 294 ? -13.531 -2.655 21.922 1.00 84.38 294 CYS A N 1
ATOM 2231 C CA . CYS A 1 294 ? -13.374 -3.756 20.991 1.00 84.38 294 CYS A CA 1
ATOM 2232 C C . CYS A 1 294 ? -13.427 -5.114 21.694 1.00 84.38 294 CYS A C 1
ATOM 2234 O O . CYS A 1 294 ? -12.804 -5.284 22.745 1.00 84.38 294 CYS A O 1
ATOM 2236 N N . TYR A 1 295 ? -14.135 -6.069 21.096 1.00 82.50 295 TYR A N 1
ATOM 2237 C CA . TYR A 1 295 ? -14.280 -7.427 21.598 1.00 82.50 295 TYR A CA 1
ATOM 2238 C C . TYR A 1 295 ? -14.106 -8.453 20.476 1.00 82.50 295 TYR A C 1
ATOM 2240 O O . TYR A 1 295 ? -14.705 -8.330 19.407 1.00 82.50 295 TYR A O 1
ATOM 2248 N N . GLY A 1 296 ? -13.344 -9.512 20.744 1.00 74.69 296 GLY A N 1
ATOM 2249 C CA . GLY A 1 296 ? -13.167 -10.607 19.794 1.00 74.69 296 GLY A CA 1
ATOM 2250 C C . GLY A 1 296 ? -14.378 -11.531 19.748 1.00 74.69 296 GLY A C 1
ATOM 2251 O O . GLY A 1 296 ? -14.826 -12.037 20.773 1.00 74.69 296 GLY A O 1
ATOM 2252 N N . THR A 1 297 ? -14.907 -11.808 18.555 1.00 70.19 297 THR A N 1
ATOM 2253 C CA . THR A 1 297 ? -16.058 -12.726 18.415 1.00 70.19 297 THR A CA 1
ATOM 2254 C C . THR A 1 297 ? -15.666 -14.204 18.434 1.00 70.19 297 THR A C 1
ATOM 2256 O O . THR A 1 297 ? -16.537 -15.066 18.555 1.00 70.19 297 THR A O 1
ATOM 2259 N N . GLY A 1 298 ? -14.376 -14.519 18.264 1.00 64.31 298 GLY A N 1
ATOM 2260 C CA . GLY A 1 298 ? -13.871 -15.890 18.128 1.00 64.31 298 GLY A CA 1
ATOM 2261 C C . GLY A 1 298 ? -14.286 -16.598 16.829 1.00 64.31 298 GLY A C 1
ATOM 2262 O O . GLY A 1 298 ? -14.016 -17.790 16.667 1.00 64.31 298 GLY A O 1
ATOM 2263 N N . MET A 1 299 ? -14.954 -15.903 15.898 1.00 58.53 299 MET A N 1
ATOM 2264 C CA . MET A 1 299 ? -15.316 -16.460 14.598 1.00 58.53 299 MET A CA 1
ATOM 2265 C C . MET A 1 299 ? -14.132 -16.383 13.634 1.00 58.53 299 MET A C 1
ATOM 2267 O O . MET A 1 299 ? -13.708 -15.300 13.242 1.00 58.53 299 MET A O 1
ATOM 2271 N N . MET A 1 300 ? -13.671 -17.550 13.176 1.00 53.78 300 MET A N 1
ATOM 2272 C CA . MET A 1 300 ? -12.764 -17.631 12.036 1.00 53.78 300 MET A CA 1
ATOM 2273 C C . MET A 1 300 ? -13.556 -17.471 10.740 1.00 53.78 300 MET A C 1
ATOM 2275 O O . MET A 1 300 ? -14.301 -18.377 10.352 1.00 53.78 300 MET A O 1
ATOM 2279 N N . SER A 1 301 ? -13.409 -16.339 10.049 1.00 49.28 301 SER A N 1
ATOM 2280 C CA . SER A 1 301 ? -13.897 -16.239 8.671 1.00 49.28 301 SER A CA 1
ATOM 2281 C C . SER A 1 301 ? -13.195 -17.311 7.834 1.00 49.28 301 SER A C 1
ATOM 2283 O O . SER A 1 301 ? -11.971 -17.441 7.855 1.00 49.28 301 SER A O 1
ATOM 2285 N N . GLY A 1 302 ? -13.964 -18.091 7.071 1.00 41.69 302 GLY A N 1
ATOM 2286 C CA . GLY A 1 302 ? -13.425 -19.134 6.190 1.00 41.69 302 GLY A CA 1
ATOM 2287 C C . GLY A 1 302 ? -12.508 -18.609 5.076 1.00 41.69 302 GLY A C 1
ATOM 2288 O O . GLY A 1 302 ? -11.902 -19.417 4.380 1.00 41.69 302 GLY A O 1
ATOM 2289 N N . ASN A 1 303 ? -12.403 -17.283 4.924 1.00 42.66 303 ASN A N 1
ATOM 2290 C CA . ASN A 1 303 ? -11.453 -16.589 4.062 1.00 42.66 303 ASN A CA 1
ATOM 2291 C C . ASN A 1 303 ? -10.822 -15.422 4.845 1.00 42.66 303 ASN A C 1
ATOM 2293 O O . ASN A 1 303 ? -11.575 -14.668 5.467 1.00 42.66 303 ASN A O 1
ATOM 2297 N N . PRO A 1 304 ? -9.494 -15.209 4.784 1.00 46.72 304 PRO A N 1
ATOM 2298 C CA . PRO A 1 304 ? -8.892 -13.992 5.312 1.00 46.72 304 PRO A CA 1
ATOM 2299 C C . PRO A 1 304 ? -9.338 -12.812 4.437 1.00 46.72 304 PRO A C 1
ATOM 2301 O O . PRO A 1 304 ? -8.951 -12.729 3.273 1.00 46.72 304 PRO A O 1
ATOM 2304 N N . ILE A 1 305 ? -10.187 -11.937 4.977 1.00 50.50 305 ILE A N 1
ATOM 2305 C CA . ILE A 1 305 ? -10.609 -10.688 4.326 1.00 50.50 305 ILE A CA 1
ATOM 2306 C C . ILE A 1 305 ? -10.005 -9.538 5.129 1.00 50.50 305 ILE A C 1
ATOM 2308 O O . ILE A 1 305 ? -10.421 -9.306 6.255 1.00 50.50 305 ILE A O 1
ATOM 2312 N N . GLY A 1 306 ? -9.004 -8.851 4.586 1.00 57.12 306 GLY A N 1
ATOM 2313 C CA . GLY A 1 306 ? -8.496 -7.599 5.155 1.00 57.12 306 GLY A CA 1
ATOM 2314 C C . GLY A 1 306 ? -8.913 -6.409 4.296 1.00 57.12 306 GLY A C 1
ATOM 2315 O O . GLY A 1 306 ? -9.058 -6.561 3.081 1.00 57.12 306 GLY A O 1
ATOM 2316 N N . THR A 1 307 ? -9.089 -5.243 4.918 1.00 58.53 307 THR A N 1
ATOM 2317 C CA . THR A 1 307 ? -9.317 -3.954 4.242 1.00 58.53 307 THR A CA 1
ATOM 2318 C C . THR A 1 307 ? -8.221 -2.987 4.677 1.00 58.53 307 THR A C 1
ATOM 2320 O O . THR A 1 307 ? -7.929 -2.901 5.869 1.00 58.53 307 THR A O 1
ATOM 2323 N N . CYS A 1 308 ? -7.606 -2.278 3.732 1.00 64.62 308 CYS A N 1
ATOM 2324 C CA . CYS A 1 308 ? -6.609 -1.251 4.037 1.00 64.62 308 CYS A CA 1
ATOM 2325 C C . CYS A 1 308 ? -7.289 0.057 4.475 1.00 64.62 308 CYS A C 1
ATOM 2327 O O . CYS A 1 308 ? -8.101 0.600 3.723 1.00 64.62 308 CYS A O 1
ATOM 2329 N N . ILE A 1 309 ? -6.961 0.550 5.677 1.00 66.19 309 ILE A N 1
ATOM 2330 C CA . ILE A 1 309 ? -7.611 1.694 6.347 1.00 66.19 309 ILE A CA 1
ATOM 2331 C C . ILE A 1 309 ? -6.548 2.684 6.859 1.00 66.19 309 ILE A C 1
ATOM 2333 O O . ILE A 1 309 ? -5.462 2.265 7.268 1.00 66.19 309 ILE A O 1
ATOM 2337 N N . ARG A 1 310 ? -6.838 3.995 6.840 1.00 68.81 310 ARG A N 1
ATOM 2338 C CA . ARG A 1 310 ? -5.916 5.058 7.274 1.00 68.81 310 ARG A CA 1
ATOM 2339 C C . ARG A 1 310 ? -6.215 5.586 8.679 1.00 68.81 310 ARG A C 1
ATOM 2341 O O . ARG A 1 310 ? -6.745 6.673 8.840 1.00 68.81 310 ARG A O 1
ATOM 2348 N N . CYS A 1 311 ? -5.691 4.901 9.686 1.00 67.44 311 CYS A N 1
ATOM 2349 C CA . CYS A 1 311 ? -5.778 5.383 11.062 1.00 67.44 311 CYS A CA 1
ATOM 2350 C C . CYS A 1 311 ? -4.739 6.455 11.420 1.00 67.44 311 CYS A C 1
ATOM 2352 O O . CYS A 1 311 ? -3.584 6.408 10.995 1.00 67.44 311 CYS A O 1
ATOM 2354 N N . GLY A 1 312 ? -5.132 7.378 12.292 1.00 71.56 312 GLY A N 1
ATOM 2355 C CA . GLY A 1 312 ? -4.357 8.494 12.822 1.00 71.56 312 GLY A CA 1
ATOM 2356 C C . GLY A 1 312 ? -4.572 9.834 12.113 1.00 71.56 312 GLY A C 1
ATOM 2357 O O . GLY A 1 312 ? -3.828 10.777 12.402 1.00 71.56 312 GLY A O 1
ATOM 2358 N N . ASP A 1 313 ? -5.538 9.954 11.198 1.00 81.44 313 ASP A N 1
ATOM 2359 C CA . ASP A 1 313 ? -5.807 11.211 10.484 1.00 81.44 313 ASP A CA 1
ATOM 2360 C C . ASP A 1 313 ? -6.818 12.125 11.214 1.00 81.44 313 ASP A C 1
ATOM 2362 O O . ASP A 1 313 ? -6.999 13.299 10.864 1.00 81.44 313 ASP A O 1
ATOM 2366 N N . GLY A 1 314 ? -7.410 11.625 12.302 1.00 81.69 314 GLY A N 1
ATOM 2367 C CA . GLY A 1 314 ? -8.371 12.340 13.125 1.00 81.69 314 GLY A CA 1
ATOM 2368 C C . GLY A 1 314 ? -9.794 12.342 12.564 1.00 81.69 314 GLY A C 1
ATOM 2369 O O . GLY A 1 314 ? -10.662 12.998 13.157 1.00 81.69 314 GLY A O 1
ATOM 2370 N N . VAL A 1 315 ? -10.079 11.606 11.497 1.00 83.88 315 VAL A N 1
ATOM 2371 C CA . VAL A 1 315 ? -11.412 11.360 10.932 1.00 83.88 315 VAL A CA 1
ATOM 2372 C C . VAL A 1 315 ? -11.794 9.909 11.238 1.00 83.88 315 VAL A C 1
ATOM 2374 O O . VAL A 1 315 ? -10.919 9.081 11.343 1.00 83.88 315 VAL A O 1
ATOM 2377 N N . CYS A 1 316 ? -13.068 9.635 11.539 1.00 84.19 316 CYS A N 1
ATOM 2378 C CA . CYS A 1 316 ? -13.559 8.262 11.734 1.00 84.19 316 CYS A CA 1
ATOM 2379 C C . CYS A 1 316 ? -14.613 7.979 10.654 1.00 84.19 316 CYS A C 1
ATOM 2381 O O . CYS A 1 316 ? -15.776 8.385 10.806 1.00 84.19 316 CYS A O 1
ATOM 2383 N N . ASP A 1 317 ? -14.175 7.394 9.542 1.00 77.62 317 ASP A N 1
ATOM 2384 C CA . ASP A 1 317 ? -14.979 7.132 8.343 1.00 77.62 317 ASP A CA 1
ATOM 2385 C C . ASP A 1 317 ? -15.797 5.827 8.445 1.00 77.62 317 ASP A C 1
ATOM 2387 O O . ASP A 1 317 ? -15.787 5.126 9.451 1.00 77.62 317 ASP A O 1
ATOM 2391 N N . ASP A 1 318 ? -16.588 5.498 7.418 1.00 77.25 318 ASP A N 1
ATOM 2392 C CA . ASP A 1 318 ? -17.556 4.383 7.465 1.00 77.25 318 ASP A CA 1
ATOM 2393 C C . ASP A 1 318 ? -16.918 2.980 7.492 1.00 77.25 318 ASP A C 1
ATOM 2395 O O . ASP A 1 318 ? -17.609 1.997 7.756 1.00 77.25 318 ASP A O 1
ATOM 2399 N N . LEU A 1 319 ? -15.618 2.877 7.209 1.00 71.38 319 LEU A N 1
ATOM 2400 C CA . LEU A 1 319 ? -14.849 1.635 7.331 1.00 71.38 319 LEU A CA 1
ATOM 2401 C C . LEU A 1 319 ? -14.091 1.553 8.665 1.00 71.38 319 LEU A C 1
ATOM 2403 O O . LEU A 1 319 ? -13.480 0.525 8.954 1.00 71.38 319 LEU A O 1
ATOM 2407 N N . GLU A 1 320 ? -14.136 2.613 9.472 1.00 80.69 320 GLU A N 1
ATOM 2408 C CA . GLU A 1 320 ? -13.368 2.763 10.699 1.00 80.69 320 GLU A CA 1
ATOM 2409 C C . GLU A 1 320 ? -14.263 2.575 11.921 1.00 80.69 320 GLU A C 1
ATOM 2411 O O . GLU A 1 320 ? -15.369 3.101 12.027 1.00 80.69 320 GLU A O 1
ATOM 2416 N N . THR A 1 321 ? -13.759 1.801 12.866 1.00 81.25 321 THR A N 1
ATOM 2417 C CA . THR A 1 321 ? -14.400 1.452 14.123 1.00 81.25 321 THR A CA 1
ATOM 2418 C C . THR A 1 321 ? -13.360 1.546 15.236 1.00 81.25 321 THR A C 1
ATOM 2420 O O . THR A 1 321 ? -12.154 1.508 14.991 1.00 81.25 321 THR A O 1
ATOM 2423 N N . PRO A 1 322 ? -13.773 1.597 16.505 1.00 85.81 322 PRO A N 1
ATOM 2424 C CA . PRO A 1 322 ? -12.860 1.466 17.637 1.00 85.81 322 PRO A CA 1
ATOM 2425 C C . PRO A 1 322 ? -12.003 0.187 17.619 1.00 85.81 322 PRO A C 1
ATOM 2427 O O . PRO A 1 322 ? -10.954 0.167 18.258 1.00 85.81 322 PRO A O 1
ATOM 2430 N N . CYS A 1 323 ? -12.432 -0.865 16.910 1.00 79.81 323 CYS A N 1
ATOM 2431 C CA . CYS A 1 323 ? -11.692 -2.122 16.791 1.00 79.81 323 CYS A CA 1
ATOM 2432 C C . CYS A 1 323 ? -10.528 -2.067 15.805 1.00 79.81 323 CYS A C 1
ATOM 2434 O O . CYS A 1 323 ? -9.479 -2.642 16.079 1.00 79.81 323 CYS A O 1
ATOM 2436 N N . ASN A 1 324 ? -10.705 -1.386 14.675 1.00 73.50 324 ASN A N 1
ATOM 2437 C CA . ASN A 1 324 ? -9.681 -1.303 13.632 1.00 73.50 324 ASN A CA 1
ATOM 2438 C C . ASN A 1 324 ? -8.972 0.062 13.595 1.00 73.50 324 ASN A C 1
ATOM 2440 O O . ASN A 1 324 ? -7.932 0.178 12.962 1.00 73.50 324 ASN A O 1
ATOM 2444 N N . CYS A 1 325 ? -9.512 1.074 14.284 1.00 77.94 325 CYS A N 1
ATOM 2445 C CA . CYS A 1 325 ? -9.051 2.456 14.237 1.00 77.94 325 CYS A CA 1
ATOM 2446 C C . CYS A 1 325 ? -9.267 3.197 15.564 1.00 77.94 325 CYS A C 1
ATOM 2448 O O . CYS A 1 325 ? -9.897 4.254 15.650 1.00 77.94 325 CYS A O 1
ATOM 2450 N N . ALA A 1 326 ? -8.728 2.635 16.647 1.00 81.81 326 ALA A N 1
ATOM 2451 C CA . ALA A 1 326 ? -8.899 3.155 18.004 1.00 81.81 326 ALA A CA 1
ATOM 2452 C C . ALA A 1 326 ? -8.496 4.637 18.155 1.00 81.81 326 ALA A C 1
ATOM 2454 O O . ALA A 1 326 ? -9.177 5.395 18.848 1.00 81.81 326 ALA A O 1
ATOM 2455 N N . ALA A 1 327 ? -7.404 5.049 17.501 1.00 80.38 327 ALA A N 1
ATOM 2456 C CA . ALA A 1 327 ? -6.885 6.416 17.572 1.00 80.38 327 ALA A CA 1
ATOM 2457 C C . ALA A 1 327 ? -7.894 7.455 17.067 1.00 80.38 327 ALA A C 1
ATOM 2459 O O . ALA A 1 327 ? -7.998 8.543 17.640 1.00 80.38 327 ALA A O 1
ATOM 2460 N N . ASP A 1 328 ? -8.656 7.098 16.037 1.00 83.69 328 ASP A N 1
ATOM 2461 C CA . ASP A 1 328 ? -9.592 8.010 15.411 1.00 83.69 328 ASP A CA 1
ATOM 2462 C C . ASP A 1 328 ? -11.023 7.821 15.889 1.00 83.69 328 ASP A C 1
ATOM 2464 O O . ASP A 1 328 ? -11.750 8.805 15.975 1.00 83.69 328 ASP A O 1
ATOM 2468 N N . CYS A 1 329 ? -11.453 6.609 16.225 1.00 84.44 329 CYS A N 1
ATOM 2469 C CA . CYS A 1 329 ? -12.869 6.333 16.460 1.00 84.44 329 CYS A CA 1
ATOM 2470 C C . CYS A 1 329 ? -13.289 6.324 17.936 1.00 84.44 329 CYS A C 1
ATOM 2472 O O . CYS A 1 329 ? -14.466 6.557 18.224 1.00 84.44 329 CYS A O 1
ATOM 2474 N N . ILE A 1 330 ? -12.367 6.126 18.890 1.00 86.75 330 ILE A N 1
ATOM 2475 C CA . ILE A 1 330 ? -12.715 6.127 20.322 1.00 86.75 330 ILE A CA 1
ATOM 2476 C C . ILE A 1 330 ? -13.252 7.504 20.741 1.00 86.75 330 ILE A C 1
ATOM 2478 O O . ILE A 1 330 ? -12.600 8.534 20.566 1.00 86.75 330 ILE A O 1
ATOM 2482 N N . GLY A 1 331 ? -14.445 7.528 21.340 1.00 83.44 331 GLY A N 1
ATOM 2483 C CA . GLY A 1 331 ? -15.112 8.744 21.800 1.00 83.44 331 GLY A CA 1
ATOM 2484 C C . GLY A 1 331 ? -15.831 9.527 20.700 1.00 83.44 331 GLY A C 1
ATOM 2485 O O . GLY A 1 331 ? -16.334 10.619 20.977 1.00 83.44 331 GLY A O 1
ATOM 2486 N N . LYS A 1 332 ? -15.893 9.001 19.467 1.00 83.69 332 LYS A N 1
ATOM 2487 C CA . LYS A 1 332 ? -16.615 9.622 18.343 1.00 83.69 332 LYS A CA 1
ATOM 2488 C C . LYS A 1 332 ? -17.980 8.989 18.054 1.00 83.69 332 LYS A C 1
ATOM 2490 O O . LYS A 1 332 ? -18.681 9.489 17.178 1.00 83.69 332 LYS A O 1
ATOM 2495 N N . GLY A 1 333 ? -18.379 7.950 18.798 1.00 80.25 333 GLY A N 1
ATOM 2496 C CA . GLY A 1 333 ? -19.696 7.313 18.662 1.00 80.25 333 GLY A CA 1
ATOM 2497 C C . GLY A 1 333 ? -19.856 6.512 17.368 1.00 80.25 333 GLY A C 1
ATOM 2498 O O . GLY A 1 333 ? -20.933 6.486 16.789 1.00 80.25 333 GLY A O 1
ATOM 2499 N N . LYS A 1 334 ? -18.769 5.907 16.884 1.00 81.94 334 LYS A N 1
ATOM 2500 C CA . LYS A 1 334 ? -18.706 5.149 15.622 1.00 81.94 334 LYS A CA 1
ATOM 2501 C C . LYS A 1 334 ? -18.393 3.667 15.866 1.00 81.94 334 LYS A C 1
ATOM 2503 O O . LYS A 1 334 ? -17.634 3.041 15.140 1.00 81.94 334 LYS A O 1
ATOM 2508 N N . SER A 1 335 ? -18.949 3.125 16.943 1.00 86.38 335 SER A N 1
ATOM 2509 C CA . SER A 1 335 ? -18.914 1.684 17.208 1.00 86.38 335 SER A CA 1
ATOM 2510 C C . SER A 1 335 ? -19.884 0.934 16.293 1.00 86.38 335 SER A C 1
ATOM 2512 O O . SER A 1 335 ? -20.862 1.525 15.840 1.00 86.38 335 SER A O 1
ATOM 2514 N N . ASP A 1 336 ? -19.661 -0.365 16.086 1.00 83.50 336 ASP A N 1
ATOM 2515 C CA . ASP A 1 336 ? -20.606 -1.248 15.381 1.00 83.50 336 ASP A CA 1
ATOM 2516 C C . ASP A 1 336 ? -21.969 -1.261 16.083 1.00 83.50 336 ASP A C 1
ATOM 2518 O O . ASP A 1 336 ? -23.011 -1.301 15.432 1.00 83.50 336 ASP A O 1
ATOM 2522 N N . TYR A 1 337 ? -21.942 -1.181 17.416 1.00 85.44 337 TYR A N 1
ATOM 2523 C CA . TYR A 1 337 ? -23.109 -0.971 18.263 1.00 85.44 337 TYR A CA 1
ATOM 2524 C C . TYR A 1 337 ? -22.829 0.166 19.249 1.00 85.44 337 TYR A C 1
ATOM 2526 O O . TYR A 1 337 ? -21.863 0.121 20.021 1.00 85.44 337 TYR A O 1
ATOM 2534 N N . GLU A 1 338 ? -23.683 1.191 19.265 1.00 83.50 338 GLU A N 1
ATOM 2535 C CA . GLU A 1 338 ? -23.517 2.343 20.162 1.00 83.50 338 GLU A CA 1
ATOM 2536 C C . GLU A 1 338 ? -23.733 1.940 21.625 1.00 83.50 338 GLU A C 1
ATOM 2538 O O . GLU A 1 338 ? -23.138 2.513 22.543 1.00 83.50 338 GLU A O 1
ATOM 2543 N N . THR A 1 339 ? -24.583 0.937 21.858 1.00 82.06 339 THR A N 1
ATOM 2544 C CA . THR A 1 339 ? -24.912 0.447 23.197 1.00 82.06 339 THR A CA 1
ATOM 2545 C C . THR A 1 339 ? -24.918 -1.074 23.268 1.00 82.06 339 THR A C 1
ATOM 2547 O O . THR A 1 339 ? -25.168 -1.767 22.286 1.00 82.06 339 THR A O 1
ATOM 2550 N N . ILE A 1 340 ? -24.713 -1.600 24.479 1.00 81.06 340 ILE A N 1
ATOM 2551 C CA . ILE A 1 340 ? -24.851 -3.036 24.759 1.00 81.06 340 ILE A CA 1
ATOM 2552 C C . ILE A 1 340 ? -26.268 -3.515 24.414 1.00 81.06 340 ILE A C 1
ATOM 2554 O O . ILE A 1 340 ? -26.419 -4.585 23.841 1.00 81.06 340 ILE A O 1
ATOM 2558 N N . ILE A 1 341 ? -27.301 -2.713 24.700 1.00 78.06 341 ILE A N 1
ATOM 2559 C CA . ILE A 1 341 ? -28.701 -3.055 24.397 1.00 78.06 341 ILE A CA 1
ATOM 2560 C C . ILE A 1 341 ? -28.879 -3.318 22.902 1.00 78.06 341 ILE A C 1
ATOM 2562 O O . ILE A 1 341 ? -29.444 -4.339 22.526 1.00 78.06 341 ILE A O 1
ATOM 2566 N N . GLU A 1 342 ? -28.362 -2.423 22.062 1.00 81.94 342 GLU A N 1
ATOM 2567 C CA . GLU A 1 342 ? -28.447 -2.542 20.607 1.00 81.94 342 GLU A CA 1
ATOM 2568 C C . GLU A 1 342 ? -27.793 -3.835 20.105 1.00 81.94 342 GLU A C 1
ATOM 2570 O O . GLU A 1 342 ? -28.402 -4.576 19.337 1.00 81.94 342 GLU A O 1
ATOM 2575 N N . PHE A 1 343 ? -26.599 -4.154 20.613 1.00 82.69 343 PHE A N 1
ATOM 2576 C CA . PHE A 1 343 ? -25.917 -5.415 20.316 1.00 82.69 343 PHE A CA 1
ATOM 2577 C C . PHE A 1 343 ? -26.741 -6.643 20.740 1.00 82.69 343 PHE A C 1
ATOM 2579 O O . PHE A 1 343 ? -26.825 -7.631 20.007 1.00 82.69 343 PHE A O 1
ATOM 2586 N N . CYS A 1 344 ? -27.366 -6.596 21.918 1.00 78.31 344 CYS A N 1
ATOM 2587 C CA . CYS A 1 344 ? -28.086 -7.737 22.478 1.00 78.31 344 CYS A CA 1
ATOM 2588 C C . CYS A 1 344 ? -29.472 -7.964 21.863 1.00 78.31 344 CYS A C 1
ATOM 2590 O O . CYS A 1 344 ? -29.940 -9.102 21.815 1.00 78.31 344 CYS A O 1
ATOM 2592 N N . GLU A 1 345 ? -30.138 -6.898 21.417 1.00 77.62 345 GLU A N 1
ATOM 2593 C CA . GLU A 1 345 ? -31.439 -6.969 20.746 1.00 77.62 345 GLU A CA 1
ATOM 2594 C C . GLU A 1 345 ? -31.318 -7.296 19.250 1.00 77.62 345 GLU A C 1
ATOM 2596 O O . GLU A 1 345 ? -32.297 -7.740 18.637 1.00 77.62 345 GLU A O 1
ATOM 2601 N N . ASP A 1 346 ? -30.134 -7.117 18.657 1.00 76.69 346 ASP A N 1
ATOM 2602 C CA . ASP A 1 346 ? -29.908 -7.454 17.260 1.00 76.69 346 ASP A CA 1
ATOM 2603 C C . ASP A 1 346 ? -29.995 -8.971 17.004 1.00 76.69 346 ASP A C 1
ATOM 2605 O O . ASP A 1 346 ? -29.486 -9.818 17.745 1.00 76.69 346 ASP A O 1
ATOM 2609 N N . SER A 1 347 ? -30.658 -9.329 15.901 1.00 58.88 347 SER A N 1
ATOM 2610 C CA . SER A 1 347 ? -30.919 -10.729 15.535 1.00 58.88 347 SER A CA 1
ATOM 2611 C C . SER A 1 347 ? -29.650 -11.497 15.145 1.00 58.88 347 SER A C 1
ATOM 2613 O O . SER A 1 347 ? -29.684 -12.728 15.067 1.00 58.88 347 SER A O 1
ATOM 2615 N N . PHE A 1 348 ? -28.549 -10.793 14.873 1.00 60.38 348 PHE A N 1
ATOM 2616 C CA . PHE A 1 348 ? -27.236 -11.354 14.573 1.00 60.38 348 PHE A CA 1
ATOM 2617 C C . PHE A 1 348 ? -26.297 -11.366 15.791 1.00 60.38 348 PHE A C 1
ATOM 2619 O O . PHE A 1 348 ? -25.511 -12.307 15.894 1.00 60.38 348 PHE A O 1
ATOM 2626 N N . GLY A 1 349 ? -26.395 -10.388 16.700 1.00 58.62 349 GLY A N 1
ATOM 2627 C CA . GLY A 1 349 ? -25.479 -10.187 17.834 1.00 58.62 349 GLY A CA 1
ATOM 2628 C C . GLY A 1 349 ? -25.515 -11.292 18.896 1.00 58.62 349 GLY A C 1
ATOM 2629 O O . GLY A 1 349 ? -24.625 -12.139 18.951 1.00 58.62 349 GLY A O 1
ATOM 2630 N N . TYR A 1 350 ? -26.550 -11.336 19.738 1.00 66.25 350 TYR A N 1
ATOM 2631 C CA . TYR A 1 350 ? -26.566 -12.254 20.891 1.00 66.25 350 TYR A CA 1
ATOM 2632 C C . TYR A 1 350 ? -26.831 -13.723 20.518 1.00 66.25 350 TYR A C 1
ATOM 2634 O O . TYR A 1 350 ? -26.071 -14.624 20.884 1.00 66.25 350 TYR A O 1
ATOM 2642 N N . ALA A 1 351 ? -27.900 -13.986 19.758 1.00 63.56 351 ALA A N 1
ATOM 2643 C CA . ALA A 1 351 ? -28.369 -15.351 19.498 1.00 63.56 351 ALA A CA 1
ATOM 2644 C C . ALA A 1 351 ? -27.362 -16.188 18.689 1.00 63.56 351 ALA A C 1
ATOM 2646 O O . ALA A 1 351 ? -27.196 -17.376 18.939 1.00 63.56 351 ALA A O 1
ATOM 2647 N N . ARG A 1 352 ? -26.648 -15.583 17.732 1.00 63.91 352 ARG A N 1
ATOM 2648 C CA . ARG A 1 352 ? -25.721 -16.318 16.859 1.00 63.91 352 ARG A CA 1
ATOM 2649 C C . ARG A 1 352 ? -24.337 -16.511 17.480 1.00 63.91 352 ARG A C 1
ATOM 2651 O O . ARG A 1 352 ? -23.705 -17.532 17.208 1.00 63.91 352 ARG A O 1
ATOM 2658 N N . MET A 1 353 ? -23.870 -15.556 18.289 1.00 66.31 353 MET A N 1
ATOM 2659 C CA . MET A 1 353 ? -22.542 -15.611 18.915 1.00 66.31 353 MET A CA 1
ATOM 2660 C C . MET A 1 353 ? -22.509 -16.504 20.156 1.00 66.31 353 MET A C 1
ATOM 2662 O O . MET A 1 353 ? -21.509 -17.184 20.374 1.00 66.31 353 MET A O 1
ATOM 2666 N N . CYS A 1 354 ? -23.593 -16.551 20.936 1.00 69.25 354 CYS A N 1
ATOM 2667 C CA . CYS A 1 354 ? -23.617 -17.254 22.223 1.00 69.25 354 CYS A CA 1
ATOM 2668 C C . CYS A 1 354 ? -24.168 -18.690 22.146 1.00 69.25 354 CYS A C 1
ATOM 2670 O O . CYS A 1 354 ? -23.940 -19.487 23.054 1.00 69.25 354 CYS A O 1
ATOM 2672 N N . GLU A 1 355 ? -24.843 -19.073 21.055 1.00 62.84 355 GLU A N 1
ATOM 2673 C CA . GLU A 1 355 ? -25.349 -20.445 20.865 1.00 62.84 355 GLU A CA 1
ATOM 2674 C C . GLU A 1 355 ? -24.272 -21.442 20.372 1.00 62.84 355 GLU A C 1
ATOM 2676 O O . GLU A 1 355 ? -24.486 -22.659 20.417 1.00 62.84 355 GLU A O 1
ATOM 2681 N N . HIS A 1 356 ? -23.088 -20.969 19.952 1.00 56.97 356 HIS A N 1
ATOM 2682 C CA . HIS A 1 356 ? -21.997 -21.799 19.423 1.00 56.97 356 HIS A CA 1
ATOM 2683 C C . HIS A 1 356 ? -20.648 -21.488 20.106 1.00 56.97 356 HIS A C 1
ATOM 2685 O O . HIS A 1 356 ? -20.004 -20.485 19.846 1.00 56.97 356 HIS A O 1
ATOM 2691 N N . ASN A 1 357 ? -20.240 -22.375 21.011 1.00 50.25 357 ASN A N 1
ATOM 2692 C CA . ASN A 1 357 ? -19.128 -22.243 21.963 1.00 50.25 357 ASN A CA 1
ATOM 2693 C C . ASN A 1 357 ? -17.711 -22.149 21.335 1.00 50.25 357 ASN A C 1
ATOM 2695 O O . ASN A 1 357 ? -17.403 -22.989 20.487 1.00 50.25 357 ASN A O 1
ATOM 2699 N N . LEU A 1 358 ? -16.850 -21.240 21.840 1.00 48.88 358 LEU A N 1
ATOM 2700 C CA . LEU A 1 358 ? -15.382 -21.376 22.030 1.00 48.88 358 LEU A CA 1
ATOM 2701 C C . LEU A 1 358 ? -14.804 -20.099 22.697 1.00 48.88 358 LEU A C 1
ATOM 2703 O O . LEU A 1 358 ? -14.559 -19.116 22.011 1.00 48.88 358 LEU A O 1
ATOM 2707 N N . GLU A 1 359 ? -14.606 -20.155 24.022 1.00 50.25 359 GLU A N 1
ATOM 2708 C CA . GLU A 1 359 ? -13.772 -19.350 24.960 1.00 50.25 359 GLU A CA 1
ATOM 2709 C C . GLU A 1 359 ? -13.557 -17.822 24.765 1.00 50.25 359 GLU A C 1
ATOM 2711 O O . GLU A 1 359 ? -13.573 -17.107 25.764 1.00 50.25 359 GLU A O 1
ATOM 2716 N N . LEU A 1 360 ? -13.387 -17.281 23.552 1.00 53.66 360 LEU A N 1
ATOM 2717 C CA . LEU A 1 360 ? -13.213 -15.840 23.289 1.00 53.66 360 LEU A CA 1
ATOM 2718 C C . LEU A 1 360 ? -14.537 -15.055 23.195 1.00 53.66 360 LEU A C 1
ATOM 2720 O O . LEU A 1 360 ? -14.566 -13.876 23.524 1.00 53.66 360 LEU A O 1
ATOM 2724 N N . ASN A 1 361 ? -15.651 -15.698 22.829 1.00 64.31 361 ASN A N 1
ATOM 2725 C CA . ASN A 1 361 ? -16.977 -15.059 22.757 1.00 64.31 361 ASN A CA 1
ATOM 2726 C C . ASN A 1 361 ? -17.636 -14.805 24.132 1.00 64.31 361 ASN A C 1
ATOM 2728 O O . ASN A 1 361 ? -18.674 -14.145 24.214 1.00 64.31 361 ASN A O 1
ATOM 2732 N N . GLN A 1 362 ? -17.056 -15.331 25.213 1.00 66.94 362 GLN A N 1
ATOM 2733 C CA . GLN A 1 362 ? -17.667 -15.326 26.540 1.00 66.94 362 GLN A CA 1
ATOM 2734 C C . GLN A 1 362 ? -17.770 -13.917 27.146 1.00 66.94 362 GLN A C 1
ATOM 2736 O O . GLN A 1 362 ? -18.752 -13.628 27.829 1.00 66.94 362 GLN A O 1
ATOM 2741 N N . GLU A 1 363 ? -16.826 -13.015 26.851 1.00 73.44 363 GLU A N 1
ATOM 2742 C CA . GLU A 1 363 ? -16.907 -11.607 27.273 1.00 73.44 363 GLU A CA 1
ATOM 2743 C C . GLU A 1 363 ? -18.101 -10.883 26.634 1.00 73.44 363 GLU A C 1
ATOM 2745 O O . GLU A 1 363 ? -18.911 -10.309 27.361 1.00 73.44 363 GLU A O 1
ATOM 2750 N N . LEU A 1 364 ? -18.281 -10.969 25.310 1.00 76.06 364 LEU A N 1
ATOM 2751 C CA . LEU A 1 364 ? -19.435 -10.388 24.603 1.00 76.06 364 LEU A CA 1
ATOM 2752 C C . LEU A 1 364 ? -20.767 -10.961 25.096 1.00 76.06 364 LEU A C 1
ATOM 2754 O O . LEU A 1 364 ? -21.714 -10.214 25.341 1.00 76.06 364 LEU A O 1
ATOM 2758 N N . CYS A 1 365 ? -20.840 -12.278 25.292 1.00 75.50 365 CYS A N 1
ATOM 2759 C CA . CYS A 1 365 ? -22.043 -12.922 25.815 1.00 75.50 365 CYS A CA 1
ATOM 2760 C C . CYS A 1 365 ? -22.365 -12.462 27.243 1.00 75.50 365 CYS A C 1
ATOM 2762 O O . CYS A 1 365 ? -23.524 -12.174 27.544 1.00 75.50 365 CYS A O 1
ATOM 2764 N N . SER A 1 366 ? -21.345 -12.302 28.095 1.00 74.81 366 SER A N 1
ATOM 2765 C CA . SER A 1 366 ? -21.526 -11.806 29.462 1.00 74.81 366 SER A CA 1
ATOM 2766 C C . SER A 1 366 ? -22.091 -10.380 29.520 1.00 74.81 366 SER A C 1
ATOM 2768 O O . SER A 1 366 ? -22.832 -10.061 30.449 1.00 74.81 366 SER A O 1
ATOM 2770 N N . LEU A 1 367 ? -21.818 -9.533 28.514 1.00 76.50 367 LEU A N 1
ATOM 2771 C CA . LEU A 1 367 ? -22.398 -8.185 28.433 1.00 76.50 367 LEU A CA 1
ATOM 2772 C C . LEU A 1 367 ? -23.918 -8.247 28.274 1.00 76.50 367 LEU A C 1
ATOM 2774 O O . LEU A 1 367 ? -24.640 -7.514 28.946 1.00 76.50 367 LEU A O 1
ATOM 2778 N N . CYS A 1 368 ? -24.406 -9.152 27.428 1.00 74.81 368 CYS A N 1
ATOM 2779 C CA . CYS A 1 368 ? -25.835 -9.343 27.226 1.00 74.81 368 CYS A CA 1
ATOM 2780 C C . CYS A 1 368 ? -26.514 -10.054 28.390 1.00 74.81 368 CYS A C 1
ATOM 2782 O O . CYS A 1 368 ? -27.622 -9.681 28.770 1.00 74.81 368 CYS A O 1
ATOM 2784 N N . GLU A 1 369 ? -25.859 -11.025 29.021 1.00 70.31 369 GLU A N 1
ATOM 2785 C CA . GLU A 1 369 ? -26.371 -11.620 30.258 1.00 70.31 369 GLU A CA 1
ATOM 2786 C C . GLU A 1 369 ? -26.502 -10.565 31.371 1.00 70.31 369 GLU A C 1
ATOM 2788 O O . GLU A 1 369 ? -27.536 -10.494 32.036 1.00 70.31 369 GLU A O 1
ATOM 2793 N N . ALA A 1 370 ? -25.517 -9.672 31.518 1.00 66.19 370 ALA A N 1
ATOM 2794 C CA . ALA A 1 370 ? -25.586 -8.552 32.454 1.00 66.19 370 ALA A CA 1
ATOM 2795 C C . ALA A 1 370 ? -26.686 -7.530 32.096 1.00 66.19 370 ALA A C 1
ATOM 2797 O O . ALA A 1 370 ? -27.294 -6.942 32.993 1.00 66.19 370 ALA A O 1
ATOM 2798 N N . GLU A 1 371 ? -26.964 -7.319 30.806 1.00 69.69 371 GLU A N 1
ATOM 2799 C CA . GLU A 1 371 ? -28.004 -6.401 30.326 1.00 69.69 371 GLU A CA 1
ATOM 2800 C C . GLU A 1 371 ? -29.422 -6.981 30.464 1.00 69.69 371 GLU A C 1
ATOM 2802 O O . GLU A 1 371 ? -30.326 -6.288 30.916 1.00 69.69 371 GLU A O 1
ATOM 2807 N N . THR A 1 372 ? -29.628 -8.269 30.172 1.00 61.41 372 THR A N 1
ATOM 2808 C CA . THR A 1 372 ? -30.944 -8.941 30.282 1.00 61.41 372 THR A CA 1
ATOM 2809 C C . THR A 1 372 ? -31.491 -9.011 31.711 1.00 61.41 372 THR A C 1
ATOM 2811 O O . THR A 1 372 ? -32.690 -9.208 31.912 1.00 61.41 372 THR A O 1
ATOM 2814 N N . LEU A 1 373 ? -30.640 -8.806 32.718 1.00 67.25 373 LEU A N 1
ATOM 2815 C CA . LEU A 1 373 ? -31.050 -8.675 34.117 1.00 67.25 373 LEU A CA 1
ATOM 2816 C C . LEU A 1 373 ? -31.642 -7.291 34.437 1.00 67.25 373 LEU A C 1
ATOM 2818 O O . LEU A 1 373 ? -32.323 -7.137 35.458 1.00 67.25 373 LEU A O 1
ATOM 2822 N N . LYS A 1 374 ? -31.406 -6.285 33.586 1.00 79.94 374 LYS A N 1
ATOM 2823 C CA . LYS A 1 374 ? -31.878 -4.912 33.777 1.00 79.94 374 LYS A CA 1
ATOM 2824 C C . LYS A 1 374 ? -33.305 -4.756 33.266 1.00 79.94 374 LYS A C 1
ATOM 2826 O O . LYS A 1 374 ? -33.605 -4.899 32.087 1.00 79.94 374 LYS A O 1
ATOM 2831 N N . ASN A 1 375 ? -34.205 -4.389 34.165 1.00 85.62 375 ASN A N 1
ATOM 2832 C CA . ASN A 1 375 ? -35.602 -4.122 33.857 1.00 85.62 375 ASN A CA 1
ATOM 2833 C C . ASN A 1 375 ? -35.853 -2.613 33.902 1.00 85.62 375 ASN A C 1
ATOM 2835 O O . ASN A 1 375 ? -36.022 -2.033 34.977 1.00 85.62 375 ASN A O 1
ATOM 2839 N N . TYR A 1 376 ? -35.871 -1.964 32.741 1.00 87.31 376 TYR A N 1
ATOM 2840 C CA . TYR A 1 376 ? -36.059 -0.517 32.640 1.00 87.31 376 TYR A CA 1
ATOM 2841 C C . TYR A 1 376 ? -37.444 -0.063 33.118 1.00 87.31 376 TYR A C 1
ATOM 2843 O O . TYR A 1 376 ? -38.473 -0.681 32.833 1.00 87.31 376 TYR A O 1
ATOM 2851 N N . CYS A 1 377 ? -37.472 1.047 33.854 1.00 89.81 377 CYS A N 1
ATOM 2852 C CA . CYS A 1 377 ? -38.704 1.680 34.294 1.00 89.81 377 CYS A CA 1
ATOM 2853 C C . CYS A 1 377 ? -39.350 2.452 33.138 1.00 89.81 377 CYS A C 1
ATOM 2855 O O . CYS A 1 377 ? -38.718 3.284 32.495 1.00 89.81 377 CYS A O 1
ATOM 2857 N N . THR A 1 378 ? -40.629 2.188 32.880 1.00 87.81 378 THR A N 1
ATOM 2858 C CA . THR A 1 378 ? -41.392 2.833 31.802 1.00 87.81 378 THR A CA 1
ATOM 2859 C C . THR A 1 378 ? -42.137 4.072 32.294 1.00 87.81 378 THR A C 1
ATOM 2861 O O . THR A 1 378 ? -42.645 4.077 33.416 1.00 87.81 378 THR A O 1
ATOM 2864 N N . GLU A 1 379 ? -42.306 5.070 31.426 1.00 89.00 379 GLU A N 1
ATOM 2865 C CA . GLU A 1 379 ? -43.160 6.234 31.690 1.00 89.00 379 GLU A CA 1
ATOM 2866 C C . GLU A 1 379 ? -44.627 5.996 31.270 1.00 89.00 379 GLU A C 1
ATOM 2868 O O . GLU A 1 379 ? -44.871 5.351 30.245 1.00 89.00 379 GLU A O 1
ATOM 2873 N N . PRO A 1 380 ? -45.626 6.545 31.995 1.00 91.50 380 PRO A N 1
ATOM 2874 C CA . PRO A 1 380 ? -45.496 7.352 33.212 1.00 91.50 380 PRO A CA 1
ATOM 2875 C C . PRO A 1 380 ? -45.183 6.505 34.456 1.00 91.50 380 PRO A C 1
ATOM 2877 O O . PRO A 1 380 ? -45.685 5.385 34.592 1.00 91.50 380 PRO A O 1
ATOM 2880 N N . ARG A 1 381 ? -44.401 7.062 35.391 1.00 92.00 381 ARG A N 1
ATOM 2881 C CA . ARG A 1 381 ? -44.097 6.395 36.668 1.00 92.00 381 ARG A CA 1
ATOM 2882 C C . ARG A 1 381 ? -45.365 6.065 37.479 1.00 92.00 381 ARG A C 1
ATOM 2884 O O . ARG A 1 381 ? -46.330 6.833 37.481 1.00 92.00 381 ARG A O 1
ATOM 2891 N N . PRO A 1 382 ? -45.392 4.927 38.194 1.00 92.56 382 PRO A N 1
ATOM 2892 C CA . PRO A 1 382 ? -46.548 4.522 38.985 1.00 92.56 382 PRO A CA 1
ATOM 2893 C C . PRO A 1 382 ? -46.776 5.443 40.195 1.00 92.56 382 PRO A C 1
ATOM 2895 O O . PRO A 1 382 ? -45.924 5.567 41.068 1.00 92.56 382 PRO A O 1
ATOM 2898 N N . GLU A 1 383 ? -47.976 6.020 40.300 1.00 91.69 383 GLU A N 1
ATOM 2899 C CA . GLU A 1 383 ? -48.364 6.898 41.422 1.00 91.69 383 GLU A CA 1
ATOM 2900 C C . GLU A 1 383 ? -48.752 6.131 42.703 1.00 91.69 383 GLU A C 1
ATOM 2902 O O . GLU A 1 383 ? -48.832 6.705 43.791 1.00 91.69 383 GLU A O 1
ATOM 2907 N N . ALA A 1 384 ? -49.036 4.829 42.592 1.00 91.12 384 ALA A N 1
ATOM 2908 C CA . ALA A 1 384 ? -49.450 3.991 43.712 1.00 91.12 384 ALA A CA 1
ATOM 2909 C C . ALA A 1 384 ? -48.917 2.561 43.575 1.00 91.12 384 ALA A C 1
ATOM 2911 O O . ALA A 1 384 ? -49.105 1.916 42.545 1.00 91.12 384 ALA A O 1
ATOM 2912 N N . CYS A 1 385 ? -48.327 2.041 44.656 1.00 93.00 385 CYS A N 1
ATOM 2913 C CA . CYS A 1 385 ? -47.742 0.702 44.700 1.00 93.00 385 CYS A CA 1
ATOM 2914 C C . CYS A 1 385 ? -48.338 -0.168 45.807 1.00 93.00 385 CYS A C 1
ATOM 2916 O O . CYS A 1 385 ? -48.710 0.306 46.885 1.00 93.00 385 CYS A O 1
ATOM 2918 N N . THR A 1 386 ? -48.416 -1.472 45.542 1.00 89.06 386 THR A N 1
ATOM 2919 C CA . THR A 1 386 ? -48.788 -2.477 46.541 1.00 89.06 386 THR A CA 1
ATOM 2920 C C . THR A 1 386 ? -47.670 -2.635 47.577 1.00 89.06 386 THR A C 1
ATOM 2922 O O . THR A 1 386 ? -46.495 -2.419 47.290 1.00 89.06 386 THR A O 1
ATOM 2925 N N . LYS A 1 387 ? -48.028 -3.019 48.811 1.00 89.38 387 LYS A N 1
ATOM 2926 C CA . LYS A 1 387 ? -47.072 -3.243 49.918 1.00 89.38 387 LYS A CA 1
ATOM 2927 C C . LYS A 1 387 ? -46.482 -4.659 49.937 1.00 89.38 387 LYS A C 1
ATOM 2929 O O . LYS A 1 387 ? -46.164 -5.186 50.998 1.00 89.38 387 LYS A O 1
ATOM 2934 N N . GLU A 1 388 ? -46.416 -5.299 48.780 1.00 89.44 388 GLU A N 1
ATOM 2935 C CA . GLU A 1 388 ? -45.808 -6.618 48.649 1.00 89.44 388 GLU A CA 1
ATOM 2936 C C . GLU A 1 388 ? -44.284 -6.506 48.757 1.00 89.44 388 GLU A C 1
ATOM 2938 O O . GLU A 1 388 ? -43.709 -5.552 48.235 1.00 89.44 388 GLU A O 1
ATOM 2943 N N . TYR A 1 389 ? -43.644 -7.452 49.448 1.00 90.44 389 TYR A N 1
ATOM 2944 C CA . TYR A 1 389 ? -42.189 -7.497 49.583 1.00 90.44 389 TYR A CA 1
ATOM 2945 C C . TYR A 1 389 ? -41.618 -8.576 48.657 1.00 90.44 389 TYR A C 1
ATOM 2947 O O . TYR A 1 389 ? -41.616 -9.757 48.994 1.00 90.44 389 TYR A O 1
ATOM 2955 N N . MET A 1 390 ? -41.181 -8.145 47.479 1.00 90.94 390 MET A N 1
ATOM 2956 C CA . MET A 1 390 ? -40.408 -8.899 46.492 1.00 90.94 390 MET A CA 1
ATOM 2957 C C . MET A 1 390 ? -39.253 -7.985 46.076 1.00 90.94 390 MET A C 1
ATOM 2959 O O . MET A 1 390 ? -39.417 -7.225 45.119 1.00 90.94 390 MET A O 1
ATOM 2963 N N . PRO A 1 391 ? -38.162 -7.944 46.856 1.00 92.50 391 PRO A N 1
ATOM 2964 C CA . PRO A 1 391 ? -37.187 -6.874 46.755 1.00 92.50 391 PRO A CA 1
ATOM 2965 C C . PRO A 1 391 ? -36.533 -6.826 45.378 1.00 92.50 391 PRO A C 1
ATOM 2967 O O . PRO A 1 391 ? -36.303 -7.855 44.741 1.00 92.50 391 PRO A O 1
ATOM 2970 N N . VAL A 1 392 ? -36.249 -5.604 44.943 1.00 93.06 392 VAL A N 1
ATOM 2971 C CA . VAL A 1 392 ? -35.520 -5.313 43.709 1.00 93.06 392 VAL A CA 1
ATOM 2972 C C . VAL A 1 392 ? -34.441 -4.277 43.997 1.00 93.06 392 VAL A C 1
ATOM 2974 O O . VAL A 1 392 ? -34.601 -3.446 44.899 1.00 93.06 392 VAL A O 1
ATOM 2977 N N . CYS A 1 393 ? -33.380 -4.275 43.203 1.00 93.25 393 CYS A N 1
ATOM 2978 C CA . CYS A 1 393 ? -32.357 -3.248 43.256 1.00 93.25 393 CYS A CA 1
ATOM 2979 C C . CYS A 1 393 ? -32.632 -2.217 42.170 1.00 93.25 393 CYS A C 1
ATOM 2981 O O . CYS A 1 393 ? -32.562 -2.555 40.995 1.00 93.25 393 CYS A O 1
ATOM 2983 N N . GLY A 1 394 ? -32.983 -0.987 42.544 1.00 92.00 394 GLY A N 1
ATOM 2984 C CA . GLY A 1 394 ? -33.220 0.112 41.610 1.00 92.00 394 GLY A CA 1
ATOM 2985 C C . GLY A 1 394 ? -31.944 0.909 41.365 1.00 92.00 394 GLY A C 1
ATOM 2986 O O . GLY A 1 394 ? -31.401 1.484 42.303 1.00 92.00 394 GLY A O 1
ATOM 2987 N N . TRP A 1 395 ? -31.487 0.959 40.120 1.00 91.38 395 TRP A N 1
ATOM 2988 C CA . TRP A 1 395 ? -30.246 1.596 39.687 1.00 91.38 395 TRP A CA 1
ATOM 2989 C C . TRP A 1 395 ? -30.498 3.010 39.166 1.00 91.38 395 TRP A C 1
ATOM 2991 O O . TRP A 1 395 ? -31.442 3.238 38.406 1.00 91.38 395 TRP A O 1
ATOM 3001 N N . PHE A 1 396 ? -29.656 3.957 39.573 1.00 88.69 396 PHE A N 1
ATOM 3002 C CA . PHE A 1 396 ? -29.756 5.363 39.180 1.00 88.69 396 PHE A CA 1
ATOM 3003 C C . PHE A 1 396 ? -28.960 5.651 37.895 1.00 88.69 396 PHE A C 1
ATOM 3005 O O . PHE A 1 396 ? -28.048 4.901 37.543 1.00 88.69 396 PHE A O 1
ATOM 3012 N N . ASP A 1 397 ? -29.300 6.729 37.180 1.00 79.31 397 ASP A N 1
ATOM 3013 C CA . ASP A 1 397 ? -28.495 7.189 36.038 1.00 79.31 397 ASP A CA 1
ATOM 3014 C C . ASP A 1 397 ? -27.171 7.841 36.482 1.00 79.31 397 ASP A C 1
ATOM 3016 O O . ASP A 1 397 ? -26.930 8.127 37.656 1.00 79.31 397 ASP A O 1
ATOM 3020 N N . SER A 1 398 ? -26.320 8.140 35.499 1.00 74.12 398 SER A N 1
ATOM 3021 C CA . SER A 1 398 ? -25.064 8.873 35.683 1.00 74.12 398 SER A CA 1
ATOM 3022 C C . SER A 1 398 ? -25.244 10.347 36.077 1.00 74.12 398 SER A C 1
ATOM 3024 O O . SER A 1 398 ? -24.252 11.012 36.381 1.00 74.12 398 SER A O 1
ATOM 3026 N N . SER A 1 399 ? -26.475 10.879 36.095 1.00 73.25 399 SER A N 1
ATOM 3027 C CA . SER A 1 399 ? -26.760 12.234 36.585 1.00 73.25 399 SER A CA 1
ATOM 3028 C C . SER A 1 399 ? -26.786 12.300 38.117 1.00 73.25 399 SER A C 1
ATOM 3030 O O . SER A 1 399 ? -26.575 13.368 38.700 1.00 73.25 399 SER A O 1
ATOM 3032 N N . ILE A 1 400 ? -26.981 11.158 38.785 1.00 77.12 400 ILE A N 1
ATOM 3033 C CA . ILE A 1 400 ? -26.878 11.030 40.236 1.00 77.12 400 ILE A CA 1
ATOM 3034 C C . ILE A 1 400 ? -25.422 10.754 40.628 1.00 77.12 400 ILE A C 1
ATOM 3036 O O . ILE A 1 400 ? -24.865 9.688 40.379 1.00 77.12 400 ILE A O 1
ATOM 3040 N N . GLN A 1 401 ? -24.797 11.717 41.310 1.00 77.69 401 GLN A N 1
ATOM 3041 C CA . GLN A 1 401 ? -23.457 11.537 41.867 1.00 77.69 401 GLN A CA 1
ATOM 3042 C C . GLN A 1 401 ? -23.513 10.663 43.128 1.00 77.69 401 GLN A C 1
ATOM 3044 O O . GLN A 1 401 ? -23.710 11.151 44.243 1.00 77.69 401 GLN A O 1
ATOM 3049 N N . CYS A 1 402 ? -23.336 9.360 42.949 1.00 77.69 402 CYS A N 1
ATOM 3050 C CA . CYS A 1 402 ? -23.239 8.410 44.048 1.00 77.69 402 CYS A CA 1
ATOM 3051 C C . CYS A 1 402 ? -21.869 8.488 44.735 1.00 77.69 402 CYS A C 1
ATOM 3053 O O . CYS A 1 402 ? -20.828 8.511 44.082 1.00 77.69 402 CYS A O 1
ATOM 3055 N N . LEU A 1 403 ? -21.873 8.537 46.070 1.00 74.81 403 LEU A N 1
ATOM 3056 C CA . LEU A 1 403 ? -20.651 8.591 46.885 1.00 74.81 403 LEU A CA 1
ATOM 3057 C C . LEU A 1 403 ? -20.036 7.204 47.134 1.00 74.81 403 LEU A C 1
ATOM 3059 O O . LEU A 1 403 ? -18.869 7.119 47.499 1.00 74.81 403 LEU A O 1
ATOM 3063 N N . ALA A 1 404 ? -20.815 6.137 46.937 1.00 73.25 404 ALA A N 1
ATOM 3064 C CA . ALA A 1 404 ? -20.403 4.746 47.076 1.00 73.25 404 ALA A CA 1
ATOM 3065 C C . ALA A 1 404 ? -21.094 3.890 46.001 1.00 73.25 404 ALA A C 1
ATOM 3067 O O . ALA A 1 404 ? -22.192 4.225 45.551 1.00 73.25 404 ALA A O 1
ATOM 3068 N N . TYR A 1 405 ? -20.436 2.807 45.582 1.00 65.25 405 TYR A N 1
ATOM 3069 C CA . TYR A 1 405 ? -21.048 1.755 44.764 1.00 65.25 405 TYR A CA 1
ATOM 3070 C C . TYR A 1 405 ? -22.031 0.917 45.622 1.00 65.25 405 TYR A C 1
ATOM 3072 O O . TYR A 1 405 ? -21.942 0.992 46.843 1.00 65.25 405 TYR A O 1
ATOM 3080 N N . PRO A 1 406 ? -22.956 0.137 45.031 1.00 76.94 406 PRO A N 1
ATOM 3081 C CA . PRO A 1 406 ? -23.567 0.427 43.740 1.00 76.94 406 PRO A CA 1
ATO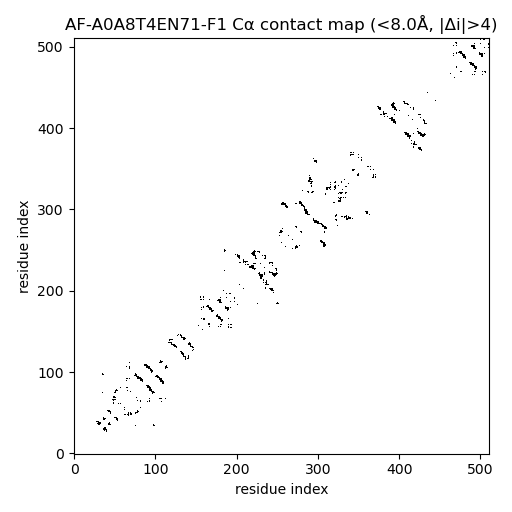M 3082 C C . PRO A 1 406 ? -24.311 1.761 43.789 1.00 76.94 406 PRO A C 1
ATOM 3084 O O . PRO A 1 406 ? -24.828 2.175 44.825 1.00 76.94 406 PRO A O 1
ATOM 3087 N N . CYS A 1 407 ? -24.400 2.429 42.640 1.00 86.06 407 CYS A N 1
ATOM 3088 C CA . CYS A 1 407 ? -25.252 3.605 42.490 1.00 86.06 407 CYS A CA 1
ATOM 3089 C C . CYS A 1 407 ? -26.716 3.164 42.343 1.00 86.06 407 CYS A C 1
ATOM 3091 O O . CYS A 1 407 ? -27.319 3.255 41.274 1.00 86.06 407 CYS A O 1
ATOM 3093 N N . ALA A 1 408 ? -27.247 2.582 43.415 1.00 89.56 408 ALA A N 1
ATOM 3094 C CA . ALA A 1 408 ? -28.535 1.916 43.435 1.00 89.56 408 ALA A CA 1
ATOM 3095 C C . ALA A 1 408 ? -29.110 1.852 44.858 1.00 89.56 408 ALA A C 1
ATOM 3097 O O . ALA A 1 408 ? -28.401 2.050 45.847 1.00 89.56 408 ALA A O 1
ATOM 3098 N N . GLN A 1 409 ? -30.404 1.563 44.972 1.00 91.25 409 GLN A N 1
ATOM 3099 C CA . GLN A 1 409 ? -31.093 1.381 46.247 1.00 91.25 409 GLN A CA 1
ATOM 3100 C C . GLN A 1 409 ? -32.046 0.183 46.204 1.00 91.25 409 GLN A C 1
ATOM 3102 O O . GLN A 1 409 ? -32.734 -0.046 45.213 1.00 91.25 409 GLN A O 1
ATOM 3107 N N . THR A 1 410 ? -32.112 -0.579 47.300 1.00 93.38 410 THR A N 1
ATOM 3108 C CA . THR A 1 410 ? -33.089 -1.663 47.451 1.00 93.38 410 THR A CA 1
ATOM 3109 C C . THR A 1 410 ? -34.486 -1.091 47.665 1.00 93.38 410 THR A C 1
ATOM 3111 O O . THR A 1 410 ? -34.718 -0.314 48.594 1.00 93.38 410 THR A O 1
ATOM 3114 N N . TYR A 1 411 ? -35.441 -1.546 46.861 1.00 94.50 411 TYR A N 1
ATOM 3115 C CA . TYR A 1 411 ? -36.859 -1.236 47.003 1.00 94.50 411 TYR A CA 1
ATOM 3116 C C . TYR A 1 411 ? -37.645 -2.500 47.339 1.00 94.50 411 TYR A C 1
ATOM 3118 O O . TYR A 1 411 ? -37.270 -3.605 46.959 1.00 94.50 411 TYR A O 1
ATOM 3126 N N . GLY A 1 412 ? -38.772 -2.341 48.037 1.00 92.44 412 GLY A N 1
ATOM 3127 C CA . GLY A 1 412 ? -39.588 -3.477 48.474 1.00 92.44 412 GLY A CA 1
ATOM 3128 C C . GLY A 1 412 ? -40.215 -4.265 47.322 1.00 92.44 412 GLY A C 1
ATOM 3129 O O . GLY A 1 412 ? -40.511 -5.440 47.493 1.00 92.44 412 GLY A O 1
ATOM 3130 N N . ASN A 1 413 ? -40.429 -3.630 46.168 1.00 92.69 413 ASN A N 1
ATOM 3131 C CA . ASN A 1 413 ? -40.840 -4.272 44.921 1.00 92.69 413 ASN A CA 1
ATOM 3132 C C . ASN A 1 413 ? -40.566 -3.391 43.692 1.00 92.69 413 ASN A C 1
ATOM 3134 O O . ASN A 1 413 ? -40.343 -2.182 43.815 1.00 92.69 413 ASN A O 1
ATOM 3138 N N . LYS A 1 414 ? -40.673 -3.986 42.495 1.00 94.88 414 LYS A N 1
ATOM 3139 C CA . LYS A 1 414 ? -40.506 -3.303 41.196 1.00 94.88 414 LYS A CA 1
ATOM 3140 C C . LYS A 1 414 ? -41.329 -2.026 41.028 1.00 94.88 414 LYS A C 1
ATOM 3142 O O . LYS A 1 414 ? -40.858 -1.070 40.426 1.00 94.88 414 LYS A O 1
ATOM 3147 N N . CYS A 1 415 ? -42.546 -1.984 41.580 1.00 95.25 415 CYS A N 1
ATOM 3148 C CA . CYS A 1 415 ? -43.377 -0.786 41.503 1.00 95.25 415 CYS A CA 1
ATOM 3149 C C . CYS A 1 415 ? -42.760 0.333 42.336 1.00 95.25 415 CYS A C 1
ATOM 3151 O O . CYS A 1 415 ? -42.605 1.440 41.841 1.00 95.25 415 CYS A O 1
ATOM 3153 N N . THR A 1 416 ? -42.373 0.043 43.582 1.00 95.25 416 THR A N 1
ATOM 3154 C CA . THR A 1 416 ? -41.759 1.048 44.460 1.00 95.25 416 THR A CA 1
ATOM 3155 C C . THR A 1 416 ? -40.407 1.539 43.947 1.00 95.25 416 THR A C 1
ATOM 3157 O O . THR A 1 416 ? -40.099 2.700 44.178 1.00 95.25 416 THR A O 1
ATOM 3160 N N . ALA A 1 417 ? -39.653 0.703 43.221 1.00 94.75 417 ALA A N 1
ATOM 3161 C CA . ALA A 1 417 ? -38.441 1.122 42.518 1.00 94.75 417 ALA A CA 1
ATOM 3162 C C . ALA A 1 417 ? -38.763 2.098 41.387 1.00 94.75 417 ALA A C 1
ATOM 3164 O O . ALA A 1 417 ? -38.282 3.222 41.390 1.00 94.75 417 ALA A O 1
ATOM 3165 N N . CYS A 1 418 ? -39.645 1.715 40.461 1.00 95.75 418 CYS A N 1
ATOM 3166 C CA . CYS A 1 418 ? -39.981 2.582 39.335 1.00 95.75 418 CYS A CA 1
ATOM 3167 C C . CYS A 1 418 ? -40.824 3.807 39.712 1.00 95.75 418 CYS A C 1
ATOM 3169 O O . CYS A 1 418 ? -40.876 4.748 38.929 1.00 95.75 418 CYS A O 1
ATOM 3171 N N . ALA A 1 419 ? -41.470 3.832 40.880 1.00 94.94 419 ALA A N 1
ATOM 3172 C CA . ALA A 1 419 ? -42.127 5.027 41.410 1.00 94.94 419 ALA A CA 1
ATOM 3173 C C . ALA A 1 419 ? -41.127 6.133 41.790 1.00 94.94 419 ALA A C 1
ATOM 3175 O O . ALA A 1 419 ? -41.505 7.300 41.847 1.00 94.94 419 ALA A O 1
ATOM 3176 N N . ASP A 1 420 ? -39.869 5.778 42.065 1.00 92.50 420 ASP A N 1
ATOM 3177 C CA . ASP A 1 420 ? -38.798 6.746 42.264 1.00 92.50 420 ASP A CA 1
ATOM 3178 C C . ASP A 1 420 ? -38.272 7.207 40.899 1.00 92.50 420 ASP A C 1
ATOM 3180 O O . ASP A 1 420 ? -37.720 6.423 40.125 1.00 92.50 420 ASP A O 1
ATOM 3184 N N . GLU A 1 421 ? -38.454 8.492 40.595 1.00 90.00 421 GLU A N 1
ATOM 3185 C CA . GLU A 1 421 ? -38.046 9.098 39.321 1.00 90.00 421 GLU A CA 1
ATOM 3186 C C . GLU A 1 421 ? -36.541 8.974 39.058 1.00 90.00 421 GLU A C 1
ATOM 3188 O O . GLU A 1 421 ? -36.114 9.034 37.908 1.00 90.00 421 GLU A O 1
ATOM 3193 N N . LYS A 1 422 ? -35.732 8.774 40.105 1.00 90.19 422 LYS A N 1
ATOM 3194 C CA . LYS A 1 422 ? -34.277 8.634 39.979 1.00 90.19 422 LYS A CA 1
ATOM 3195 C C . LYS A 1 422 ? -33.858 7.255 39.482 1.00 90.19 422 LYS A C 1
ATOM 3197 O O . LYS A 1 422 ? -32.752 7.113 38.969 1.00 90.19 422 LYS A O 1
ATOM 3202 N N . VAL A 1 423 ? -34.697 6.235 39.667 1.00 92.06 423 VAL A N 1
ATOM 3203 C CA . VAL A 1 423 ? -34.398 4.859 39.257 1.00 92.06 423 VAL A CA 1
ATOM 3204 C C . VAL A 1 423 ? -34.641 4.719 37.761 1.00 92.06 423 VAL A C 1
ATOM 3206 O O . VAL A 1 423 ? -35.753 4.952 37.287 1.00 92.06 423 VAL A O 1
ATOM 3209 N N . VAL A 1 424 ? -33.620 4.305 37.017 1.00 90.50 424 VAL A N 1
ATOM 3210 C CA . VAL A 1 424 ? -33.691 4.060 35.570 1.00 90.50 424 VAL A CA 1
ATOM 3211 C C . VAL A 1 424 ? -34.157 2.645 35.276 1.00 90.50 424 VAL A C 1
ATOM 3213 O O . VAL A 1 424 ? -35.046 2.436 34.454 1.00 90.50 424 VAL A O 1
ATOM 3216 N N . TYR A 1 425 ? -33.564 1.668 35.953 1.00 90.38 425 TYR A N 1
ATOM 3217 C CA . TYR A 1 425 ? -33.881 0.256 35.793 1.00 90.38 425 TYR A CA 1
ATOM 3218 C C . TYR A 1 425 ? -33.755 -0.462 37.128 1.00 90.38 425 TYR A C 1
ATOM 3220 O O . TYR A 1 425 ? -33.171 0.060 38.076 1.00 90.38 425 TYR A O 1
ATOM 3228 N N . TRP A 1 426 ? -34.305 -1.666 37.213 1.00 92.19 426 TRP A N 1
ATOM 3229 C CA . TRP A 1 426 ? -34.173 -2.511 38.387 1.00 92.19 426 TRP A CA 1
ATOM 3230 C C . TRP A 1 426 ? -33.714 -3.923 38.032 1.00 92.19 426 TRP A C 1
ATOM 3232 O O . TRP A 1 426 ? -33.973 -4.416 36.938 1.00 92.19 426 TRP A O 1
ATOM 3242 N N . THR A 1 427 ? -33.038 -4.582 38.963 1.00 89.00 427 THR A N 1
ATOM 3243 C CA . THR A 1 427 ? -32.685 -6.007 38.885 1.00 89.00 427 THR A CA 1
ATOM 3244 C C . THR A 1 427 ? -33.425 -6.772 39.984 1.00 89.00 427 THR A C 1
ATOM 3246 O O . THR A 1 427 ? -33.808 -6.185 41.001 1.00 89.00 427 THR A O 1
ATOM 3249 N N . GLU A 1 428 ? -33.676 -8.068 39.790 1.00 87.88 428 GLU A N 1
ATOM 3250 C CA . GLU A 1 428 ? -34.290 -8.899 40.836 1.00 87.88 428 GLU A CA 1
ATOM 3251 C C . GLU A 1 428 ? -33.366 -9.029 42.058 1.00 87.88 428 GLU A C 1
ATOM 3253 O O . GLU A 1 428 ? -32.151 -9.148 41.915 1.00 87.88 428 GLU A O 1
ATOM 3258 N N . GLY A 1 429 ? -33.950 -9.029 43.262 1.00 88.31 429 GLY A N 1
ATOM 3259 C CA . GLY A 1 429 ? -33.213 -9.164 44.519 1.00 88.31 429 GLY A CA 1
ATOM 3260 C C . GLY A 1 429 ? -32.829 -7.830 45.160 1.00 88.31 429 GLY A C 1
ATOM 3261 O O . GLY A 1 429 ? -33.064 -6.756 44.621 1.00 88.31 429 GLY A O 1
ATOM 3262 N N . GLU A 1 430 ? -32.276 -7.886 46.366 1.00 89.88 430 GLU A N 1
ATOM 3263 C CA . GLU A 1 430 ? -31.766 -6.689 47.043 1.00 89.88 430 GLU A CA 1
ATOM 3264 C C . GLU A 1 430 ? -30.512 -6.159 46.331 1.00 89.88 430 GLU A C 1
ATOM 3266 O O . GLU A 1 430 ? -29.827 -6.906 45.632 1.00 89.88 430 GLU A O 1
ATOM 3271 N N . CYS A 1 431 ? -30.208 -4.866 46.482 1.00 87.50 431 CYS A N 1
ATOM 3272 C CA . CYS A 1 431 ? -28.986 -4.324 45.903 1.00 87.50 431 CYS A CA 1
ATOM 3273 C C . CYS A 1 431 ? -27.745 -5.011 46.458 1.00 87.50 431 CYS A C 1
ATOM 3275 O O . CYS A 1 431 ? -27.692 -5.283 47.662 1.00 87.50 431 CYS A O 1
ATOM 3277 N N . PRO A 1 432 ? -26.734 -5.249 45.605 1.00 81.38 432 PRO A N 1
ATOM 3278 C CA . PRO A 1 432 ? -25.476 -5.796 46.063 1.00 81.38 432 PRO A CA 1
ATOM 3279 C C . PRO A 1 432 ? -24.880 -4.836 47.090 1.00 81.38 432 PRO A C 1
ATOM 3281 O O . PRO A 1 432 ? -24.737 -3.639 46.846 1.00 81.38 432 PRO A O 1
ATOM 3284 N N . ASN A 1 433 ? -24.555 -5.360 48.265 1.00 68.81 433 ASN A N 1
ATOM 3285 C CA . ASN A 1 433 ? -23.718 -4.627 49.201 1.00 68.81 433 ASN A CA 1
ATOM 3286 C C . ASN A 1 433 ? -22.308 -4.556 48.594 1.00 68.81 433 ASN A C 1
ATOM 3288 O O . ASN A 1 433 ? -21.926 -5.442 47.833 1.00 68.81 433 ASN A O 1
ATOM 3292 N N . THR A 1 434 ? -21.522 -3.526 48.904 1.00 50.88 434 THR A N 1
ATOM 3293 C CA . THR A 1 434 ? -20.164 -3.276 48.361 1.00 50.88 434 THR A CA 1
ATOM 3294 C C . THR A 1 434 ? -19.113 -4.340 48.676 1.00 50.88 434 THR A C 1
ATOM 3296 O O . THR A 1 434 ? -17.917 -4.083 48.581 1.00 50.88 434 THR A O 1
ATOM 3299 N N . ILE A 1 435 ? -19.532 -5.530 49.083 1.00 46.12 435 ILE A N 1
ATOM 3300 C CA . ILE A 1 435 ? -18.672 -6.612 49.511 1.00 46.12 435 ILE A CA 1
ATOM 3301 C C . ILE A 1 435 ? -19.324 -7.918 49.058 1.00 46.12 435 ILE A C 1
ATOM 3303 O O . ILE A 1 435 ? -19.830 -8.675 49.875 1.00 46.12 435 ILE A O 1
ATOM 3307 N N . ASP A 1 436 ? -19.376 -8.138 47.748 1.00 38.72 436 ASP A N 1
ATOM 3308 C CA . ASP A 1 436 ? -19.136 -9.471 47.200 1.00 38.72 436 ASP A CA 1
ATOM 3309 C C . ASP A 1 436 ? -18.860 -9.374 45.697 1.00 38.72 436 ASP A C 1
ATOM 3311 O O . ASP A 1 436 ? -19.752 -9.256 44.858 1.00 38.72 436 ASP A O 1
ATOM 3315 N N . GLY A 1 437 ? -17.576 -9.340 45.378 1.00 37.41 437 GLY A N 1
ATOM 3316 C CA . GLY A 1 437 ? -17.044 -9.645 44.063 1.00 37.41 437 GLY A CA 1
ATOM 3317 C C . GLY A 1 437 ? -15.951 -10.688 44.227 1.00 37.41 437 GLY A C 1
ATOM 3318 O O . GLY A 1 437 ? -14.887 -10.524 43.642 1.00 37.41 437 GLY A O 1
ATOM 3319 N N . SER A 1 438 ? -16.162 -11.695 45.084 1.00 35.84 438 SER A N 1
ATOM 3320 C CA . SER A 1 438 ? -15.265 -12.847 45.169 1.00 35.84 438 SER A CA 1
ATOM 3321 C C . SER A 1 438 ? -15.903 -14.048 45.876 1.00 35.84 438 SER A C 1
ATOM 3323 O O . SER A 1 438 ? -15.394 -14.511 46.892 1.00 35.84 438 SER A O 1
ATOM 3325 N N . GLU A 1 439 ? -16.882 -14.683 45.238 1.00 36.22 439 GLU A N 1
ATOM 3326 C CA . GLU A 1 439 ? -16.802 -16.141 45.103 1.00 36.22 439 GLU A CA 1
ATOM 3327 C C . GLU A 1 439 ? -16.321 -16.423 43.662 1.00 36.22 439 GLU A C 1
ATOM 3329 O O . GLU A 1 439 ? -17.040 -16.162 42.703 1.00 36.22 439 GLU A O 1
ATOM 3334 N N . GLY A 1 440 ? -15.091 -16.881 43.400 1.00 27.41 440 GLY A N 1
ATOM 3335 C CA . GLY A 1 440 ? -14.103 -17.472 44.308 1.00 27.41 440 GLY A CA 1
ATOM 3336 C C . GLY A 1 440 ? -12.911 -16.577 44.649 1.00 27.41 440 GLY A C 1
ATOM 3337 O O . GLY A 1 440 ? -12.015 -16.384 43.830 1.00 27.41 440 GLY A O 1
ATOM 3338 N N . ASN A 1 441 ? -12.872 -16.073 45.880 1.00 28.86 441 ASN A N 1
ATOM 3339 C CA . ASN A 1 441 ? -12.162 -16.671 47.020 1.00 28.86 441 ASN A CA 1
ATOM 3340 C C . ASN A 1 441 ? -11.828 -15.551 48.018 1.00 28.86 441 ASN A C 1
ATOM 3342 O O . ASN A 1 441 ? -10.750 -14.967 47.967 1.00 28.86 441 ASN A O 1
ATOM 3346 N N . ASP A 1 442 ? -12.808 -15.297 48.883 1.00 31.80 442 ASP A N 1
ATOM 3347 C CA . ASP A 1 442 ? -12.720 -15.113 50.334 1.00 31.80 442 ASP A CA 1
ATOM 3348 C C . ASP A 1 442 ? -11.725 -14.111 50.959 1.00 31.80 442 ASP A C 1
ATOM 3350 O O . ASP A 1 442 ? -10.505 -14.244 50.887 1.00 31.80 442 ASP A O 1
ATOM 3354 N N . GLU A 1 443 ? -12.363 -13.243 51.759 1.00 30.23 443 GLU A N 1
ATOM 3355 C CA . GLU A 1 443 ? -11.914 -12.473 52.934 1.00 30.23 443 GLU A CA 1
ATOM 3356 C C . GLU A 1 443 ? -11.301 -11.084 52.663 1.00 30.23 443 GLU A C 1
ATOM 3358 O O . GLU A 1 443 ? -10.169 -10.931 52.220 1.00 30.23 443 GLU A O 1
ATOM 3363 N N . GLU A 1 444 ? -12.079 -9.998 52.745 1.00 28.98 444 GLU A N 1
ATOM 3364 C CA . GLU A 1 444 ? -12.696 -9.326 53.918 1.00 28.98 444 GLU A CA 1
ATOM 3365 C C . GLU A 1 444 ? -11.973 -7.988 54.212 1.00 28.98 444 GLU A C 1
ATOM 3367 O O . GLU A 1 444 ? -10.877 -7.943 54.756 1.00 28.98 444 GLU A O 1
ATOM 3372 N N . ILE A 1 445 ? -12.479 -6.898 53.621 1.00 30.22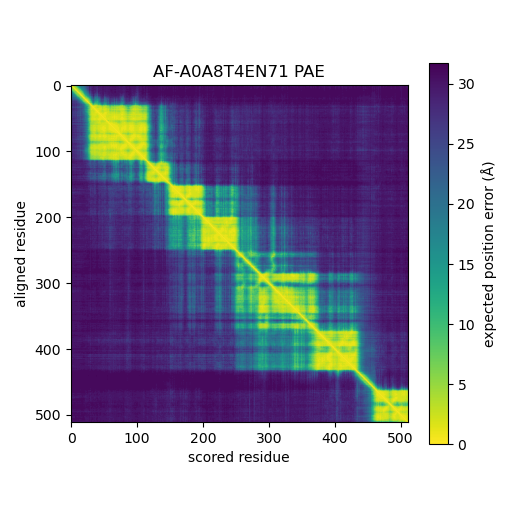 445 ILE A N 1
ATOM 3373 C CA . ILE A 1 445 ? -13.102 -5.701 54.230 1.00 30.22 445 ILE A CA 1
ATOM 3374 C C . ILE A 1 445 ? -12.316 -4.989 55.346 1.00 30.22 445 ILE A C 1
ATOM 3376 O O . ILE A 1 445 ? -12.049 -5.539 56.409 1.00 30.22 445 ILE A O 1
ATOM 3380 N N . THR A 1 446 ? -12.155 -3.678 55.132 1.00 24.58 446 THR A N 1
ATOM 3381 C CA . THR A 1 446 ? -12.419 -2.508 56.018 1.00 24.58 446 THR A CA 1
ATOM 3382 C C . THR A 1 446 ? -11.278 -1.510 55.804 1.00 24.58 446 THR A C 1
ATOM 3384 O O . THR A 1 446 ? -10.143 -1.755 56.189 1.00 24.58 446 THR A O 1
ATOM 3387 N N . ASP A 1 447 ? -11.411 -0.518 54.926 1.00 31.17 447 ASP A N 1
ATOM 3388 C CA . ASP A 1 447 ? -12.283 0.668 54.941 1.00 31.17 447 ASP A CA 1
ATOM 3389 C C . ASP A 1 447 ? -11.925 1.709 56.017 1.00 31.17 447 ASP A C 1
ATOM 3391 O O . ASP A 1 447 ? -11.671 1.386 57.175 1.00 31.17 447 ASP A O 1
ATOM 3395 N N . GLU A 1 448 ? -11.997 2.964 55.563 1.00 29.81 448 GLU A N 1
ATOM 3396 C CA . GLU A 1 448 ? -12.021 4.225 56.307 1.00 29.81 448 GLU A CA 1
ATOM 3397 C C . GLU A 1 448 ? -10.702 4.679 56.989 1.00 29.81 448 GLU A C 1
ATOM 3399 O O . GLU A 1 448 ? -10.016 3.928 57.661 1.00 29.81 448 GLU A O 1
ATOM 3404 N N . THR A 1 449 ? -10.256 5.942 56.943 1.00 29.41 449 THR A N 1
ATOM 3405 C CA . THR A 1 449 ? -10.920 7.205 56.595 1.00 29.41 449 THR A CA 1
ATOM 3406 C C . THR A 1 449 ? -9.909 8.366 56.493 1.00 29.41 449 THR A C 1
ATOM 3408 O O . THR A 1 449 ? -8.954 8.462 57.257 1.00 29.41 449 THR A O 1
ATOM 3411 N N . SER A 1 450 ? -10.263 9.328 55.632 1.00 29.61 450 SER A N 1
ATOM 3412 C CA . SER A 1 450 ? -10.202 10.791 55.828 1.00 29.61 450 SER A CA 1
ATOM 3413 C C . SER A 1 450 ? -8.874 11.581 55.788 1.00 29.61 450 SER A C 1
ATOM 3415 O O . SER A 1 450 ? -8.105 11.633 56.741 1.00 29.61 450 SER A O 1
ATOM 3417 N N . SER A 1 451 ? -8.811 12.433 54.746 1.00 27.59 451 SER A N 1
ATOM 3418 C CA . SER A 1 451 ? -8.298 13.826 54.696 1.00 27.59 451 SER A CA 1
ATOM 3419 C C . SER A 1 451 ? -6.813 14.055 55.029 1.00 27.59 451 SER A C 1
ATOM 3421 O O . SER A 1 451 ? -6.404 13.966 56.178 1.00 27.59 451 SER A O 1
ATOM 3423 N N . THR A 1 452 ? -5.955 14.538 54.122 1.00 28.20 452 THR A N 1
ATOM 3424 C CA . THR A 1 452 ? -6.020 15.866 53.473 1.00 28.20 452 THR A CA 1
ATOM 3425 C C . THR A 1 452 ? -4.962 15.931 52.347 1.00 28.20 452 THR A C 1
ATOM 3427 O O . THR A 1 452 ? -3.831 15.506 52.556 1.00 28.20 452 THR A O 1
ATOM 3430 N N . SER A 1 453 ? -5.307 16.473 51.172 1.00 28.45 453 SER A N 1
ATOM 3431 C CA . SER A 1 453 ? -4.384 16.784 50.049 1.00 28.45 453 SER A CA 1
ATOM 3432 C C . SER A 1 453 ? -3.450 17.980 50.371 1.00 28.45 453 SER A C 1
ATOM 3434 O O . SER A 1 453 ? -3.794 18.726 51.292 1.00 28.45 453 SER A O 1
ATOM 3436 N N . PRO A 1 454 ? -2.347 18.264 49.626 1.00 42.16 454 PRO A N 1
ATOM 3437 C CA . PRO A 1 454 ? -2.141 17.934 48.207 1.00 42.16 454 PRO A CA 1
ATOM 3438 C C . PRO A 1 454 ? -0.752 17.385 47.806 1.00 42.16 454 PRO A C 1
ATOM 3440 O O . PRO A 1 454 ? 0.268 17.713 48.400 1.00 42.16 454 PRO A O 1
ATOM 3443 N N . GLY A 1 455 ? -0.721 16.697 46.660 1.00 28.20 455 GLY A N 1
ATOM 3444 C CA . GLY A 1 455 ? 0.379 16.839 45.700 1.00 28.20 455 GLY A CA 1
ATOM 3445 C C . GLY A 1 455 ? 1.313 15.643 45.499 1.00 28.20 455 GLY A C 1
ATOM 3446 O O . GLY A 1 455 ? 2.323 15.524 46.174 1.00 28.20 455 GLY A O 1
ATOM 3447 N N . SER A 1 456 ? 1.046 14.927 44.401 1.00 28.81 456 SER A N 1
ATOM 3448 C CA . SER A 1 456 ? 2.031 14.447 43.417 1.00 28.81 456 SER A CA 1
ATOM 3449 C C . SER A 1 456 ? 2.822 13.147 43.670 1.00 28.81 456 SER A C 1
ATOM 3451 O O . SER A 1 456 ? 3.781 13.108 44.430 1.00 28.81 456 SER A O 1
ATOM 3453 N N . THR A 1 457 ? 2.498 12.179 42.794 1.00 30.97 457 THR A N 1
ATOM 3454 C CA . THR A 1 457 ? 3.372 11.254 42.027 1.00 30.97 457 THR A CA 1
ATOM 3455 C C . THR A 1 457 ? 4.013 10.026 42.686 1.00 30.97 457 THR A C 1
ATOM 3457 O O . THR A 1 457 ? 4.905 10.163 43.511 1.00 30.97 457 THR A O 1
ATOM 3460 N N . GLY A 1 458 ? 3.712 8.846 42.115 1.00 30.81 458 GLY A N 1
ATOM 3461 C CA . GLY A 1 458 ? 4.738 7.843 41.776 1.00 30.81 458 GLY A CA 1
ATOM 3462 C C . GLY A 1 458 ? 4.478 6.393 42.205 1.00 30.81 458 GLY A C 1
ATOM 3463 O O . GLY A 1 458 ? 4.661 6.066 43.367 1.00 30.81 458 GLY A O 1
ATOM 3464 N N . SER A 1 459 ? 4.112 5.547 41.232 1.00 31.67 459 SER A N 1
ATOM 3465 C CA . SER A 1 459 ? 4.364 4.092 41.100 1.00 31.67 459 SER A CA 1
ATOM 3466 C C . SER A 1 459 ? 4.645 3.246 42.358 1.00 31.67 459 SER A C 1
ATOM 3468 O O . SER A 1 459 ? 5.714 3.348 42.960 1.00 31.67 459 SER A O 1
ATOM 3470 N N . THR A 1 460 ? 3.786 2.265 42.645 1.00 34.81 460 THR A N 1
ATOM 3471 C CA . THR A 1 460 ? 4.108 1.140 43.538 1.00 34.81 460 THR A CA 1
ATOM 3472 C C . THR A 1 460 ? 5.099 0.181 42.865 1.00 34.81 460 THR A C 1
ATOM 3474 O O . THR A 1 460 ? 4.727 -0.817 42.253 1.00 34.81 460 THR A O 1
ATOM 3477 N N . GLN A 1 461 ? 6.393 0.485 42.991 1.00 40.06 461 GLN A N 1
ATOM 3478 C CA . GLN A 1 461 ? 7.433 -0.544 42.996 1.00 40.06 461 GLN A CA 1
ATOM 3479 C C . GLN A 1 461 ? 7.314 -1.338 44.300 1.00 40.06 461 GLN A C 1
ATOM 3481 O O . GLN A 1 461 ? 7.127 -0.760 45.372 1.00 40.06 461 GLN A O 1
ATOM 3486 N N . LEU A 1 462 ? 7.410 -2.664 44.201 1.00 42.66 462 LEU A N 1
ATOM 3487 C CA . LEU A 1 462 ? 7.468 -3.568 45.346 1.00 42.66 462 LEU A CA 1
ATOM 3488 C C . LEU A 1 462 ? 8.644 -3.141 46.246 1.00 42.66 462 LEU A C 1
ATOM 3490 O O . LEU A 1 462 ? 9.801 -3.253 45.842 1.00 42.66 462 LEU A O 1
ATOM 3494 N N . ALA A 1 463 ? 8.358 -2.589 47.426 1.00 53.09 463 ALA A N 1
ATOM 3495 C CA . ALA A 1 463 ? 9.392 -2.118 48.343 1.00 53.09 463 ALA A CA 1
ATOM 3496 C C . ALA A 1 463 ? 10.267 -3.293 48.811 1.00 53.09 463 ALA A C 1
ATOM 3498 O O . ALA A 1 463 ? 9.746 -4.364 49.126 1.00 53.09 463 ALA A O 1
ATOM 3499 N N . ASN A 1 464 ? 11.590 -3.093 48.858 1.00 74.31 464 ASN A N 1
ATOM 3500 C CA . ASN A 1 464 ? 12.543 -4.092 49.344 1.00 74.31 464 ASN A CA 1
ATOM 3501 C C . ASN A 1 464 ? 12.144 -4.534 50.774 1.00 74.31 464 ASN A C 1
ATOM 3503 O O . ASN A 1 464 ? 12.148 -3.698 51.684 1.00 74.31 464 ASN A O 1
ATOM 3507 N N . PRO A 1 465 ? 11.805 -5.820 50.991 1.00 79.00 465 PRO A N 1
ATOM 3508 C CA . PRO A 1 465 ? 11.332 -6.309 52.284 1.00 79.00 465 PRO A CA 1
ATOM 3509 C C . PRO A 1 465 ? 12.318 -6.085 53.439 1.00 79.00 465 PRO A C 1
ATOM 3511 O O . PRO A 1 465 ? 11.882 -5.808 54.553 1.00 79.00 465 PRO A O 1
ATOM 3514 N N . ALA A 1 466 ? 13.632 -6.154 53.192 1.00 83.56 466 ALA A N 1
ATOM 3515 C CA . ALA A 1 466 ? 14.649 -5.932 54.224 1.00 83.56 466 ALA A CA 1
ATOM 3516 C C . ALA A 1 466 ? 14.769 -4.452 54.613 1.00 83.56 466 ALA A C 1
ATOM 3518 O O . ALA A 1 466 ? 14.822 -4.116 55.799 1.00 83.56 466 ALA A O 1
ATOM 3519 N N . SER A 1 467 ? 14.713 -3.562 53.621 1.00 87.75 467 SER A N 1
ATOM 3520 C CA . SER A 1 467 ? 14.646 -2.113 53.829 1.00 87.75 467 SER A CA 1
ATOM 3521 C C . SER A 1 467 ? 13.403 -1.719 54.631 1.00 87.75 467 SER A C 1
ATOM 3523 O O . SER A 1 467 ? 13.484 -0.925 55.569 1.00 87.75 467 SER A O 1
ATOM 3525 N N . ALA A 1 468 ? 12.252 -2.304 54.282 1.00 84.69 468 ALA A N 1
ATOM 3526 C CA . ALA A 1 468 ? 10.992 -2.075 54.979 1.00 84.69 468 ALA A CA 1
ATOM 3527 C C . ALA A 1 468 ? 11.053 -2.580 56.426 1.00 84.69 468 ALA A C 1
ATOM 3529 O O . ALA A 1 468 ? 10.683 -1.846 57.340 1.00 84.69 468 ALA A O 1
ATOM 3530 N N . TYR A 1 469 ? 11.601 -3.778 56.646 1.00 86.56 469 TYR A N 1
ATOM 3531 C CA . TYR A 1 469 ? 11.778 -4.344 57.981 1.00 86.56 469 TYR A CA 1
ATOM 3532 C C . TYR A 1 469 ? 12.695 -3.489 58.865 1.00 86.56 469 TYR A C 1
ATOM 3534 O O . TYR A 1 469 ? 12.374 -3.254 60.025 1.00 86.56 469 TYR A O 1
ATOM 3542 N N . CYS A 1 470 ? 13.796 -2.953 58.325 1.00 87.38 470 CYS A N 1
ATOM 3543 C CA . CYS A 1 470 ? 14.658 -2.017 59.052 1.00 87.38 470 CYS A CA 1
ATOM 3544 C C . CYS A 1 470 ? 13.874 -0.809 59.597 1.00 87.38 470 CYS A C 1
ATOM 3546 O O . CYS A 1 470 ? 13.968 -0.484 60.783 1.00 87.38 470 CYS A O 1
ATOM 3548 N N . VAL A 1 471 ? 13.080 -0.169 58.732 1.00 87.75 471 VAL A N 1
ATOM 3549 C CA . VAL A 1 471 ? 12.275 1.010 59.085 1.00 87.75 471 VAL A CA 1
ATOM 3550 C C . VAL A 1 471 ? 11.148 0.642 60.052 1.00 87.75 471 VAL A C 1
ATOM 3552 O O . VAL A 1 471 ? 10.878 1.394 60.989 1.00 87.75 471 VAL A O 1
ATOM 3555 N N . GLU A 1 472 ? 10.530 -0.529 59.885 1.00 85.06 472 GLU A N 1
ATOM 3556 C CA . GLU A 1 472 ? 9.496 -1.046 60.789 1.00 85.06 472 GLU A CA 1
ATOM 3557 C C . GLU A 1 472 ? 10.034 -1.274 62.210 1.00 85.06 472 GLU A C 1
ATOM 3559 O O . GLU A 1 472 ? 9.367 -0.926 63.185 1.00 85.06 472 GLU A O 1
ATOM 3564 N N . GLN A 1 473 ? 11.275 -1.756 62.350 1.00 86.38 473 GLN A N 1
ATOM 3565 C CA . GLN A 1 473 ? 11.947 -1.884 63.652 1.00 86.38 473 GLN A CA 1
ATOM 3566 C C . GLN A 1 473 ? 12.454 -0.537 64.215 1.00 86.38 473 GLN A C 1
ATOM 3568 O O . GLN A 1 473 ? 13.161 -0.492 65.225 1.00 86.38 473 GLN A O 1
ATOM 3573 N N . GLY A 1 474 ? 12.087 0.583 63.582 1.00 86.44 474 GLY A N 1
ATOM 3574 C CA . GLY A 1 474 ? 12.470 1.938 63.975 1.00 86.44 474 GLY A CA 1
ATOM 3575 C C . GLY A 1 474 ? 13.901 2.318 63.592 1.00 86.44 474 GLY A C 1
ATOM 3576 O O . GLY A 1 474 ? 14.390 3.358 64.035 1.00 86.44 474 GLY A O 1
ATOM 3577 N N . GLY A 1 475 ? 14.584 1.488 62.802 1.00 88.62 475 GLY A N 1
ATOM 3578 C CA . GLY A 1 475 ? 15.894 1.789 62.244 1.00 88.62 475 GLY A CA 1
ATOM 3579 C C . GLY A 1 475 ? 15.825 2.807 61.106 1.00 88.62 475 GLY A C 1
ATOM 3580 O O . GLY A 1 475 ? 14.780 3.047 60.503 1.00 88.62 475 GLY A O 1
ATOM 3581 N N . THR A 1 476 ? 16.958 3.436 60.808 1.00 91.38 476 THR A N 1
ATOM 3582 C CA . THR A 1 476 ? 17.131 4.297 59.632 1.00 91.38 476 THR A CA 1
ATOM 3583 C C . THR A 1 476 ? 17.951 3.552 58.590 1.00 91.38 476 THR A C 1
ATOM 3585 O O . THR A 1 476 ? 19.023 3.046 58.911 1.00 91.38 476 THR A O 1
ATOM 3588 N N . LEU A 1 477 ? 17.461 3.491 57.352 1.00 88.56 477 LEU A N 1
ATOM 3589 C CA . LEU A 1 477 ? 18.182 2.867 56.247 1.00 88.56 477 LEU A CA 1
ATOM 3590 C C . LEU A 1 477 ? 19.148 3.857 55.582 1.00 88.56 477 LEU A C 1
ATOM 3592 O O . LEU A 1 477 ? 18.756 4.968 55.226 1.00 88.56 477 LEU A O 1
ATOM 3596 N N . GLU A 1 478 ? 20.386 3.427 55.357 1.00 90.06 478 GLU A N 1
ATOM 3597 C CA . GLU A 1 478 ? 21.414 4.163 54.623 1.00 90.06 478 GLU A CA 1
ATOM 3598 C C . GLU A 1 478 ? 22.019 3.264 53.533 1.00 90.06 478 GLU A C 1
ATOM 3600 O O . GLU A 1 478 ? 22.551 2.199 53.832 1.00 90.06 478 GLU A O 1
ATOM 3605 N N . LEU A 1 479 ? 21.953 3.675 52.265 1.00 88.75 479 LEU A N 1
ATOM 3606 C CA . LEU A 1 479 ? 22.607 2.952 51.167 1.00 88.75 479 LEU A CA 1
ATOM 3607 C C . LEU A 1 479 ? 24.088 3.340 51.103 1.00 88.75 479 LEU A C 1
ATOM 3609 O O . LEU A 1 479 ? 24.414 4.528 51.093 1.00 88.75 479 LEU A O 1
ATOM 3613 N N . ARG A 1 480 ? 24.980 2.349 51.038 1.00 86.94 480 ARG A N 1
ATOM 3614 C CA . ARG A 1 480 ? 26.432 2.553 50.930 1.00 86.94 480 ARG A CA 1
ATOM 3615 C C . ARG A 1 480 ? 27.005 1.761 49.760 1.00 86.94 480 ARG A C 1
ATOM 3617 O O . ARG A 1 480 ? 26.529 0.671 49.455 1.00 86.94 480 ARG A O 1
ATOM 3624 N N . ASP A 1 481 ? 28.039 2.305 49.126 1.00 84.06 481 ASP A N 1
ATOM 3625 C CA . ASP A 1 481 ? 28.732 1.625 48.032 1.00 84.06 481 ASP A CA 1
ATOM 3626 C C . ASP A 1 481 ? 29.589 0.473 48.584 1.00 84.06 481 ASP A C 1
ATOM 3628 O O . ASP A 1 481 ? 30.419 0.661 49.481 1.00 84.06 481 ASP A O 1
ATOM 3632 N N . ASP A 1 482 ? 29.388 -0.721 48.036 1.00 78.44 482 ASP A N 1
ATOM 3633 C CA . ASP A 1 482 ? 30.206 -1.898 48.294 1.00 78.44 482 ASP A CA 1
ATOM 3634 C C . ASP A 1 482 ? 31.361 -1.940 47.288 1.00 78.44 482 ASP A C 1
ATOM 3636 O O . ASP A 1 482 ? 31.217 -2.364 46.138 1.00 78.44 482 ASP A O 1
ATOM 3640 N N . TYR A 1 483 ? 32.525 -1.476 47.742 1.00 67.62 483 TYR A N 1
ATOM 3641 C CA . TYR A 1 483 ? 33.752 -1.431 46.949 1.00 67.62 483 TYR A CA 1
ATOM 3642 C C . TYR A 1 483 ? 34.346 -2.817 46.656 1.00 67.62 483 TYR A C 1
ATOM 3644 O O . TYR A 1 483 ? 35.212 -2.914 45.788 1.00 67.62 483 TYR A O 1
ATOM 3652 N N . GLU A 1 484 ? 33.929 -3.873 47.366 1.00 67.50 484 GLU A N 1
ATOM 3653 C CA . GLU A 1 484 ? 34.423 -5.235 47.130 1.00 67.50 484 GLU A CA 1
ATOM 3654 C C . GLU A 1 484 ? 33.599 -5.976 46.069 1.00 67.50 484 GLU A C 1
ATOM 3656 O O . GLU A 1 484 ? 34.170 -6.768 45.319 1.00 67.50 484 GLU A O 1
ATOM 3661 N N . ASN A 1 485 ? 32.293 -5.695 45.965 1.00 64.38 485 ASN A N 1
ATOM 3662 C CA . ASN A 1 485 ? 31.382 -6.367 45.024 1.00 64.38 485 ASN A CA 1
ATOM 3663 C C . ASN A 1 485 ? 30.802 -5.456 43.924 1.00 64.38 485 ASN A C 1
ATOM 3665 O O . ASN A 1 485 ? 29.905 -5.887 43.202 1.00 64.38 485 ASN A O 1
ATOM 3669 N N . GLU A 1 486 ? 31.305 -4.223 43.786 1.00 51.03 486 GLU A N 1
ATOM 3670 C CA . GLU A 1 486 ? 30.868 -3.229 42.787 1.00 51.03 486 GLU A CA 1
ATOM 3671 C C . GLU A 1 486 ? 29.335 -3.037 42.762 1.00 51.03 486 GLU A C 1
ATOM 3673 O O . GLU A 1 486 ? 28.685 -3.128 41.720 1.00 51.03 486 GLU A O 1
ATOM 3678 N N . GLY A 1 487 ? 28.743 -2.766 43.929 1.00 73.38 487 GLY A N 1
ATOM 3679 C CA . GLY A 1 487 ? 27.295 -2.592 44.089 1.00 73.38 487 GLY A CA 1
ATOM 3680 C C . GLY A 1 487 ? 26.920 -1.622 45.210 1.00 73.38 487 GLY A C 1
ATOM 3681 O O . GLY A 1 487 ? 27.780 -0.951 45.770 1.00 73.38 487 GLY A O 1
ATOM 3682 N N . GLN A 1 488 ? 25.630 -1.542 45.545 1.00 73.75 488 GLN A N 1
ATOM 3683 C CA . GLN A 1 488 ? 25.139 -0.798 46.712 1.00 73.75 488 GLN A CA 1
ATOM 3684 C C . GLN A 1 488 ? 24.515 -1.762 47.714 1.00 73.75 488 GLN A C 1
ATOM 3686 O O . GLN A 1 488 ? 23.726 -2.626 47.336 1.00 73.75 488 GLN A O 1
ATOM 3691 N N . ILE A 1 489 ? 24.865 -1.597 48.986 1.00 83.81 489 ILE A N 1
ATOM 3692 C CA . ILE A 1 489 ? 24.316 -2.366 50.103 1.00 83.81 489 ILE A CA 1
ATOM 3693 C C . ILE A 1 489 ? 23.502 -1.452 51.017 1.00 83.81 489 ILE A C 1
ATOM 3695 O O . ILE A 1 489 ? 23.856 -0.290 51.233 1.00 83.81 489 ILE A O 1
ATOM 3699 N N . GLY A 1 490 ? 22.400 -1.971 51.556 1.00 87.81 490 GLY A N 1
ATOM 3700 C CA . GLY A 1 490 ? 21.584 -1.261 52.535 1.00 87.81 490 GLY A CA 1
ATOM 3701 C C . GLY A 1 490 ? 22.093 -1.506 53.947 1.00 87.81 490 GLY A C 1
ATOM 3702 O O . GLY A 1 490 ? 22.214 -2.645 54.381 1.00 87.81 490 GLY A O 1
ATOM 3703 N N . MET A 1 491 ? 22.384 -0.440 54.684 1.00 91.56 491 MET A N 1
ATOM 3704 C CA . MET A 1 491 ? 22.768 -0.494 56.091 1.00 91.56 491 MET A CA 1
ATOM 3705 C C . MET A 1 491 ? 21.613 0.006 56.952 1.00 91.56 491 MET A C 1
ATOM 3707 O O . MET A 1 491 ? 21.193 1.156 56.849 1.00 91.56 491 MET A O 1
ATOM 3711 N N . CYS A 1 492 ? 21.108 -0.856 57.824 1.00 92.50 492 CYS A N 1
ATOM 3712 C CA . CYS A 1 492 ? 20.138 -0.512 58.845 1.00 92.50 492 CYS A CA 1
ATOM 3713 C C . CYS A 1 492 ? 20.831 0.009 60.108 1.00 92.50 492 CYS A C 1
ATOM 3715 O O . CYS A 1 492 ? 21.612 -0.701 60.744 1.00 92.50 492 CYS A O 1
ATOM 3717 N N . ILE A 1 493 ? 20.517 1.243 60.494 1.00 93.56 493 ILE A N 1
ATOM 3718 C CA . ILE A 1 493 ? 21.018 1.894 61.706 1.00 93.56 493 ILE A CA 1
ATOM 3719 C C . ILE A 1 493 ? 19.899 1.902 62.741 1.00 93.56 493 ILE A C 1
ATOM 3721 O O . ILE A 1 493 ? 18.953 2.685 62.649 1.00 93.56 493 ILE A O 1
ATOM 3725 N N . LEU A 1 494 ? 19.989 1.022 63.731 1.00 90.06 494 LEU A N 1
ATOM 3726 C CA . LEU A 1 494 ? 18.961 0.861 64.755 1.00 90.06 494 LEU A CA 1
ATOM 3727 C C . LEU A 1 494 ? 18.969 2.025 65.765 1.00 90.06 494 LEU A C 1
ATOM 3729 O O . LEU A 1 494 ? 20.003 2.667 65.965 1.00 90.06 494 LEU A O 1
ATOM 3733 N N . PRO A 1 495 ? 17.861 2.279 66.494 1.00 86.94 495 PRO A N 1
ATOM 3734 C CA . PRO A 1 495 ? 17.773 3.368 67.480 1.00 86.94 495 PRO A CA 1
ATOM 3735 C C . PRO A 1 495 ? 18.829 3.332 68.592 1.00 86.94 495 PRO A C 1
ATOM 3737 O O . PRO A 1 495 ? 19.123 4.352 69.215 1.00 86.94 495 PRO A O 1
ATOM 3740 N N . ASN A 1 496 ? 19.390 2.153 68.871 1.00 84.12 496 ASN A N 1
ATOM 3741 C CA . ASN A 1 496 ? 20.466 1.958 69.844 1.00 84.12 496 ASN A CA 1
ATOM 3742 C C . ASN A 1 496 ? 21.869 2.272 69.274 1.00 84.12 496 ASN A C 1
ATOM 3744 O O . ASN A 1 496 ? 22.853 2.147 70.003 1.00 84.12 496 ASN A O 1
ATOM 3748 N N . GLY A 1 497 ? 21.958 2.686 68.005 1.00 84.31 497 GLY A N 1
ATOM 3749 C CA . GLY A 1 497 ? 23.189 3.027 67.294 1.00 84.31 497 GLY A CA 1
ATOM 3750 C C . GLY A 1 497 ? 23.930 1.834 66.687 1.00 84.31 497 GLY A C 1
ATOM 3751 O O . GLY A 1 497 ? 25.050 2.009 66.215 1.00 84.31 497 GLY A O 1
ATOM 3752 N N . VAL A 1 498 ? 23.353 0.629 66.721 1.00 87.88 498 VAL A N 1
ATOM 3753 C CA . VAL A 1 498 ? 23.928 -0.545 66.051 1.00 87.88 498 VAL A CA 1
ATOM 3754 C C . VAL A 1 498 ? 23.663 -0.443 64.552 1.00 87.88 498 VAL A C 1
ATOM 3756 O O . VAL A 1 498 ? 22.520 -0.278 64.135 1.00 87.88 498 VAL A O 1
ATOM 3759 N N . GLU A 1 499 ? 24.724 -0.559 63.756 1.00 92.94 499 GLU A N 1
ATOM 3760 C CA . GLU A 1 499 ? 24.643 -0.628 62.297 1.00 92.94 499 GLU A CA 1
ATOM 3761 C C . GLU A 1 499 ? 24.767 -2.083 61.844 1.00 92.94 499 GLU A C 1
ATOM 3763 O O . GLU A 1 499 ? 25.696 -2.788 62.251 1.00 92.94 499 GLU A O 1
ATOM 3768 N N . CYS A 1 500 ? 23.850 -2.530 60.992 1.00 88.56 500 CYS A N 1
ATOM 3769 C CA . CYS A 1 500 ? 23.887 -3.855 60.390 1.00 88.56 500 CYS A CA 1
ATOM 3770 C C . CYS A 1 500 ? 23.396 -3.814 58.942 1.00 88.56 500 CYS A C 1
ATOM 3772 O O . CYS A 1 500 ? 22.545 -3.000 58.609 1.00 88.56 500 CYS A O 1
ATOM 3774 N N . GLU A 1 501 ? 23.922 -4.676 58.074 1.00 92.50 501 GLU A N 1
ATOM 3775 C CA . GLU A 1 501 ? 23.412 -4.811 56.705 1.00 92.50 501 GLU A CA 1
ATOM 3776 C C . GLU A 1 501 ? 21.944 -5.289 56.734 1.00 92.50 501 GLU A C 1
ATOM 3778 O O . GLU A 1 501 ? 21.568 -6.128 57.555 1.00 92.50 501 GLU A O 1
ATOM 3783 N N . GLU A 1 502 ? 21.090 -4.703 55.894 1.00 90.12 502 GLU A N 1
ATOM 3784 C CA . GLU A 1 502 ? 19.630 -4.808 55.993 1.00 90.12 502 GLU A CA 1
ATOM 3785 C C . GLU A 1 502 ? 19.118 -6.246 55.847 1.00 90.12 502 GLU A C 1
ATOM 3787 O O . GLU A 1 502 ? 18.210 -6.653 56.576 1.00 90.12 502 GLU A O 1
ATOM 3792 N N . TRP A 1 503 ? 19.717 -7.050 54.967 1.00 86.31 503 TRP A N 1
ATOM 3793 C CA . TRP A 1 503 ? 19.314 -8.437 54.768 1.00 86.31 503 TRP A CA 1
ATOM 3794 C C . TRP A 1 503 ? 19.843 -9.358 55.867 1.00 86.31 503 TRP A C 1
ATOM 3796 O O . TRP A 1 503 ? 19.147 -10.295 56.264 1.00 86.31 503 TRP A O 1
ATOM 3806 N N . ALA A 1 504 ? 21.040 -9.100 56.394 1.00 85.06 504 ALA A N 1
ATOM 3807 C CA . ALA A 1 504 ? 21.560 -9.768 57.584 1.00 85.06 504 ALA A CA 1
ATOM 3808 C C . ALA A 1 504 ? 20.676 -9.485 58.810 1.00 85.06 504 ALA A C 1
ATOM 3810 O O . ALA A 1 504 ? 20.369 -10.403 59.576 1.00 85.06 504 ALA A O 1
ATOM 3811 N N . TYR A 1 505 ? 20.186 -8.250 58.954 1.00 89.69 505 TYR A N 1
ATOM 3812 C CA . TYR A 1 505 ? 19.241 -7.889 60.009 1.00 89.69 505 TYR A CA 1
ATOM 3813 C C . TYR A 1 505 ? 17.875 -8.557 59.823 1.00 89.69 505 TYR A C 1
ATOM 3815 O O . TYR A 1 505 ? 17.348 -9.154 60.761 1.00 89.69 505 TYR A O 1
ATOM 3823 N N . PHE A 1 506 ? 17.342 -8.564 58.598 1.00 88.31 506 PHE A N 1
ATOM 3824 C CA . PHE A 1 506 ? 16.093 -9.258 58.267 1.00 88.31 506 PHE A CA 1
ATOM 3825 C C . PHE A 1 506 ? 16.143 -10.763 58.582 1.00 88.31 506 PHE A C 1
ATOM 3827 O O . PHE A 1 506 ? 15.144 -11.356 58.986 1.00 88.31 506 PHE A O 1
ATOM 3834 N N . ARG A 1 507 ? 17.319 -11.389 58.446 1.00 88.19 507 ARG A N 1
ATOM 3835 C CA . ARG A 1 507 ? 17.547 -12.804 58.790 1.00 88.19 507 ARG A CA 1
ATOM 3836 C C . ARG A 1 507 ? 17.926 -13.045 60.259 1.00 88.19 507 ARG A C 1
ATOM 3838 O O . ARG A 1 507 ? 18.109 -14.199 60.643 1.00 88.19 507 ARG A O 1
ATOM 3845 N N . GLY A 1 508 ? 18.034 -11.998 61.081 1.00 85.69 508 GLY A N 1
ATOM 3846 C CA . GLY A 1 508 ? 18.402 -12.098 62.498 1.00 85.69 508 GLY A CA 1
ATOM 3847 C C . GLY A 1 508 ? 19.862 -12.497 62.743 1.00 85.69 508 GLY A C 1
ATOM 3848 O O . GLY A 1 508 ? 20.188 -13.062 63.786 1.00 85.69 508 GLY A O 1
ATOM 3849 N N . GLU A 1 509 ? 20.748 -12.243 61.777 1.00 85.62 509 GLU A N 1
ATOM 3850 C CA . GLU A 1 509 ? 22.188 -12.538 61.866 1.00 85.62 509 GLU A CA 1
ATOM 3851 C C . GLU A 1 509 ? 22.944 -11.489 62.703 1.00 85.62 509 GLU A C 1
ATOM 3853 O O . GLU A 1 509 ? 24.105 -11.682 63.073 1.00 85.62 509 GLU A O 1
ATOM 3858 N N . CYS A 1 510 ? 22.262 -10.401 63.052 1.00 80.38 510 CYS A N 1
ATOM 3859 C CA . CYS A 1 510 ? 22.706 -9.345 63.948 1.00 80.38 510 CYS A CA 1
ATOM 3860 C C . CYS A 1 510 ? 21.535 -8.880 64.845 1.00 80.38 510 CYS A C 1
ATOM 3862 O O . CYS A 1 510 ? 20.387 -9.218 64.550 1.00 80.38 510 CYS A O 1
ATOM 3864 N N . PRO A 1 511 ? 21.832 -8.193 65.969 1.00 64.25 511 PRO A N 1
ATOM 3865 C CA . PRO A 1 511 ? 20.904 -7.984 67.085 1.00 64.25 511 PRO A CA 1
ATOM 3866 C C . PRO A 1 511 ? 19.652 -7.184 66.756 1.00 64.25 511 PRO A C 1
ATOM 3868 O O . PRO A 1 511 ? 19.804 -6.169 66.044 1.00 64.25 511 PRO A O 1
#

Foldseek 3Di:
DDDDDDDDDDDDDDDPPPPPPPPPDPPQFCPADPLLAGVSVCWDQDPQLQATENVVVDDPLQSLLSSLQCVVDPAYKYFDDWADDPAPQWIWTWIAGSPPRDIDIFTTDPVHGQPDFADEDADWDQDPVRDIFFFGSRPPRHTDDDPPDPDDPDVLCVVLVVQVWDWDWDQDPVGIWIWTQHLLQDTDTSVCVVVVVFWDWAFQDPVLLPDPDDDQAQFWKQFSVLAIDSDSSRRSVVVPGGTIGGDHRDDQLADEAFDKDWDDPVVPHDLDRYVPADDKDFQLWDWFFAQLDIATLPHGDPTGIIHGHHEDPQAADLVHASHGHVRRHRPVCNGPHNHLVRQLPDPCRAPVSPVDDDDRNVVNNVSNVVVVQWAFQDPPQDPDDDQAAFKKWFAFDPVDDDPDPPNTFIDRDPNRSSNPVRGGTIGGDGHDDPPDPPPPDDDDDDDDDDDDDDDDDDDDDPDDPLCVVLVVQVWDWDWDQDPVPRGIWIWTQHPVRDIDTSVCVVVVVDD

Mean predicted aligned error: 24.15 Å

Radius of gyration: 46.43 Å; Cα contacts (8 Å, |Δi|>4): 859; chains: 1; bounding box: 143×60×160 Å

pLDDT: mean 74.81, std 18.43, range [24.58, 97.0]

Secondary structure (DSSP, 8-state):
--------SS---S-------------TT--B-TT--BGGGT-EEETTTTEEE-GGG--HHHHHHHHHHHTT-SS-EEEEEEEEPSSTT-EEEEEEETTT--EEEEEEETTEE-----------EEPTTS-EE-B-TTTTTPBPPPTT-S----HHHHHHHHTTPEEEEEEETTEEEEEEE-TTS-EEEHHHHHTT-SPPPEEPPHHHHT----------EEETTSPEESSHHHHHHTSS-SEEEESS----SSBPTT-EE----TTTS-S--BTT-SB---TTS-EEEETTEEEE-----SS--EE-B-TTSS---TT--TTT-HHHHTTTT-SSBSSHHHHHHSTTTHHHHHSS--TTTHHHHHHHHHHHT-EEPPSSPPS--------EEEEEPTTS--SSSSSEEEESSHHHHHTSTTEEEEEESSPPPS--S-TTT-----------------------HHHHHHHHTT-EEEEEEETTTTEEEEEEE-TTS-EEEHHHHHTTS--

Sequence (511 aa):
MKTQLLIAGLIVAMIAIIGCTYQPGPIVGNDKDEHGCIESAGYSWDADIGACTRSWELDESQAKAAKIAVAPLSYPVTVIEVETLRCVGCFDVELQRNDNQERFQVSLRDWEIKEEAIACTEDAKVCPDGSAVGRDPYNNCEFFPCPGGVGMPNPASVYCEEQGGTLDIRDEAEGQVGYCILPSGVECEEWAYFRGECPEAHVCTEEEKAAEICTMEYMPVCGDDGVTYGNKCSACASRNIDSYVQGECSLKKCAEEGESFSWVYKDKFPEHCCDGLTEWQSGTDTDISVADKCYGTGMMSGNPIGTCIRCGDGVCDDLETPCNCAADCIGKGKSDYETIIEFCEDSFGYARMCEHNLELNQELCSLCEAETLKNYCTEPRPEACTKEYMPVCGWFDSSIQCLAYPCAQTYGNKCTACADEKVVYWTEGECPNTIDGSEGNDEEITDETSSTSPGSTGSTQLANPASAYCVEQGGTLELRDDYENEGQIGMCILPNGVECEEWAYFRGECP